Protein 8EUK (pdb70)

B-factor: mean 35.07, std 12.16, range [17.2, 118.59]

Structure (mmCIF, N/CA/C/O backbone):
data_8EUK
#
_entry.id   8EUK
#
_cell.length_a   68.730
_cell.length_b   68.730
_cell.length_c   457.039
_cell.angle_alpha   90.000
_cell.angle_beta   90.000
_cell.angle_gamma   120.000
#
_symmetry.space_group_name_H-M   'P 61 2 2'
#
loop_
_entity.id
_entity.type
_entity.pdbx_description
1 polymer 'Cytochrome P450-terp'
2 non-polymer 'PROTOPORPHYRIN IX CONTAINING FE'
3 non-polymer 1,2-ETHANEDIOL
4 water water
#
loop_
_atom_site.group_PDB
_atom_site.id
_atom_site.type_symbol
_atom_site.label_atom_id
_atom_site.label_alt_id
_atom_site.label_comp_id
_atom_site.label_asym_id
_atom_site.label_entity_id
_atom_site.label_seq_id
_atom_site.pdbx_PDB_ins_code
_atom_site.Cartn_x
_atom_site.Cartn_y
_atom_site.Cartn_z
_atom_site.occupancy
_atom_site.B_iso_or_equiv
_atom_site.auth_seq_id
_atom_site.auth_comp_id
_atom_site.auth_asym_id
_atom_site.auth_atom_id
_atom_site.pdbx_PDB_model_num
ATOM 1 N N . MET A 1 21 ? 9.00600 29.53200 97.93400 1.000 75.23007 1 MET A N 1
ATOM 2 C CA . MET A 1 21 ? 7.92300 30.10100 97.08400 1.000 81.15710 1 MET A CA 1
ATOM 3 C C . MET A 1 21 ? 7.23700 29.05100 96.19500 1.000 79.25424 1 MET A C 1
ATOM 4 O O . MET A 1 21 ? 6.06900 29.21800 95.85000 1.000 83.04680 1 MET A O 1
ATOM 9 N N . ASP A 1 22 ? 7.96000 27.98400 95.82400 1.000 65.17887 2 ASP A N 1
ATOM 10 C CA . ASP A 1 22 ? 7.38200 26.90300 95.02100 1.000 59.38870 2 ASP A CA 1
ATOM 11 C C . ASP A 1 22 ? 6.56700 25.97200 95.92400 1.000 57.70955 2 ASP A C 1
ATOM 12 O O . ASP A 1 22 ? 7.10100 25.36800 96.85600 1.000 52.08519 2 ASP A O 1
ATOM 17 N N . ALA A 1 23 ? 5.27000 25.85500 95.61000 1.000 56.21990 3 ALA A N 1
ATOM 18 C CA . ALA A 1 23 ? 4.28700 25.12800 96.41600 1.000 55.75405 3 ALA A CA 1
ATOM 19 C C . ALA A 1 23 ? 4.56900 23.63200 96.55200 1.000 53.99858 3 ALA A C 1
ATOM 20 O O . ALA A 1 23 ? 4.08300 22.99600 97.48500 1.000 54.80394 3 ALA A O 1
ATOM 22 N N . ARG A 1 24 ? 5.36400 23.07700 95.63100 1.000 49.83229 4 ARG A N 1
ATOM 23 C CA . ARG A 1 24 ? 5.68100 21.62500 95.57800 1.000 47.36357 4 ARG A CA 1
ATOM 24 C C . ARG A 1 24 ? 6.80800 21.27500 96.56400 1.000 44.84222 4 ARG A C 1
ATOM 25 O O . ARG A 1 24 ? 6.95800 20.08100 96.84900 1.000 43.71314 4 ARG A O 1
ATOM 33 N N . ALA A 1 25 ? 7.57300 22.25600 97.06000 1.000 42.69196 5 ALA A N 1
ATOM 34 C CA . ALA A 1 25 ? 8.68000 21.98100 97.97900 1.000 41.36812 5 ALA A CA 1
ATOM 35 C C . ALA A 1 25 ? 8.15100 21.39400 99.27900 1.000 40.46801 5 ALA A C 1
ATOM 36 O O . ALA A 1 25 ? 7.29300 21.99900 99.92200 1.000 44.01580 5 ALA A O 1
ATOM 38 N N . THR A 1 26 ? 8.62800 20.19400 99.63300 1.000 37.51239 6 THR A N 1
ATOM 39 C CA . THR A 1 26 ? 8.22300 19.50000 100.86800 1.000 37.24657 6 THR A CA 1
ATOM 40 C C . THR A 1 26 ? 9.36900 19.22200 101.85700 1.000 34.61731 6 THR A C 1
ATOM 41 O O . THR A 1 26 ? 9.12200 18.82700 102.99400 1.000 35.83061 6 THR A O 1
ATOM 45 N N . ILE A 1 27 ? 10.62100 19.39700 101.42300 1.000 33.27241 7 ILE A N 1
ATOM 46 C CA . ILE A 1 27 ? 11.78100 19.17900 102.30800 1.000 31.49325 7 ILE A CA 1
ATOM 47 C C . ILE A 1 27 ? 11.86000 20.30800 103.33700 1.000 32.12490 7 ILE A C 1
ATOM 48 O O . ILE A 1 27 ? 11.91100 21.48600 102.96700 1.000 32.24597 7 ILE A O 1
ATOM 53 N N . PRO A 1 28 ? 11.86900 19.99400 104.65600 1.000 32.90131 8 PRO A N 1
ATOM 54 C CA . PRO A 1 28 ? 11.97600 21.02000 105.69100 1.000 34.00408 8 PRO A CA 1
ATOM 55 C C . PRO A 1 28 ? 13.15800 21.96200 105.41500 1.000 33.52244 8 PRO A C 1
ATOM 56 O O . PRO A 1 28 ? 14.19800 21.48500 104.99600 1.000 31.87751 8 PRO A O 1
ATOM 60 N N . GLU A 1 29 ? 12.96600 23.26300 105.64500 1.000 35.31739 9 GLU A N 1
ATOM 61 C CA . GLU A 1 29 ? 13.98100 24.26600 105.35700 1.000 38.11773 9 GLU A CA 1
ATOM 62 C C . GLU A 1 29 ? 15.35800 23.91100 105.93900 1.000 34.08040 9 GLU A C 1
ATOM 63 O O . GLU A 1 29 ? 16.36500 24.05800 105.25100 1.000 32.74077 9 GLU A O 1
ATOM 69 N N . HIS A 1 30 ? 15.39600 23.48100 107.20500 1.000 32.59075 10 HIS A N 1
ATOM 70 C CA . HIS A 1 30 ? 16.67600 23.22100 107.87600 1.000 32.32230 10 HIS A CA 1
ATOM 71 C C . HIS A 1 30 ? 17.45800 22.07700 107.20600 1.000 30.24047 10 HIS A C 1
ATOM 72 O O . HIS A 1 30 ? 18.68100 22.17100 107.05100 1.000 28.94821 10 HIS A O 1
ATOM 79 N N . ILE A 1 31 ? 16.74300 21.04000 106.75000 1.000 29.12981 11 ILE A N 1
ATOM 80 C CA . ILE A 1 31 ? 17.35000 19.93100 106.02100 1.000 27.37170 11 ILE A CA 1
ATOM 81 C C . ILE A 1 31 ? 17.84100 20.38100 104.65400 1.000 26.85322 11 ILE A C 1
ATOM 82 O O . ILE A 1 31 ? 18.96100 20.05400 104.26800 1.000 25.68466 11 ILE A O 1
ATOM 87 N N . ALA A 1 32 ? 16.98600 21.12200 103.93200 1.000 27.96651 12 ALA A N 1
ATOM 88 C CA . ALA A 1 32 ? 17.30100 21.67300 102.61700 1.000 28.43499 12 ALA A CA 1
ATOM 89 C C . ALA A 1 32 ? 18.55000 22.55300 102.67400 1.000 27.72701 12 ALA A C 1
ATOM 90 O O . ALA A 1 32 ? 19.44000 22.41600 101.84900 1.000 26.20841 12 ALA A O 1
ATOM 92 N N . ARG A 1 33 ? 18.62400 23.44700 103.66300 1.000 29.06664 13 ARG A N 1
ATOM 93 C CA . ARG A 1 33 ? 19.81200 24.33000 103.85800 1.000 30.34838 13 ARG A CA 1
ATOM 94 C C . ARG A 1 33 ? 21.05400 23.44900 104.07300 1.000 28.07968 13 ARG A C 1
ATOM 95 O O . ARG A 1 33 ? 22.09800 23.74500 103.47300 1.000 25.98733 13 ARG A O 1
ATOM 103 N N . THR A 1 34 ? 20.93800 22.39000 104.88200 1.000 27.08746 14 THR A N 1
ATOM 104 C CA . THR A 1 34 ? 22.08100 21.54000 105.21500 1.000 26.43212 14 THR A CA 1
ATOM 105 C C . THR A 1 34 ? 22.66400 20.83000 103.99700 1.000 25.92942 14 THR A C 1
ATOM 106 O O . THR A 1 34 ? 23.87400 20.76300 103.85700 1.000 25.53201 14 THR A O 1
ATOM 110 N N . VAL A 1 35 ? 21.80100 20.32200 103.10400 1.000 26.46896 15 VAL A N 1
ATOM 111 C CA . VAL A 1 35 ? 22.26200 19.54200 101.94700 1.000 26.61372 15 VAL A CA 1
ATOM 112 C C . VAL A 1 35 ? 22.67000 20.39100 100.72100 1.000 25.96890 15 VAL A C 1
ATOM 113 O O . VAL A 1 35 ? 23.50800 19.97300 99.93600 1.000 24.82666 15 VAL A O 1
ATOM 117 N N . ILE A 1 36 ? 22.09900 21.59400 100.59500 1.000 25.48727 16 ILE A N 1
ATOM 118 C CA . ILE A 1 36 ? 22.35200 22.46900 99.45600 1.000 27.04008 16 ILE A CA 1
ATOM 119 C C . ILE A 1 36 ? 23.53100 23.42100 99.67300 1.000 27.25590 16 ILE A C 1
ATOM 120 O O . ILE A 1 36 ? 24.34900 23.60700 98.76700 1.000 26.51371 16 ILE A O 1
ATOM 125 N N . LEU A 1 37 ? 23.60000 24.03800 100.85700 1.000 27.66648 17 LEU A N 1
ATOM 126 C CA . LEU A 1 37 ? 24.58900 25.08600 101.10700 1.000 27.66648 17 LEU A CA 1
ATOM 127 C C . LEU A 1 37 ? 25.99800 24.51200 101.26000 1.000 26.39527 17 LEU A C 1
ATOM 128 O O . LEU A 1 37 ? 26.16300 23.37300 101.67500 1.000 24.73191 17 LEU A O 1
ATOM 133 N N . PRO A 1 38 ? 27.06000 25.27800 100.92100 1.000 27.36118 18 PRO A N 1
ATOM 134 C CA . PRO A 1 38 ? 28.43700 24.78500 101.01500 1.000 26.50844 18 PRO A CA 1
ATOM 135 C C . PRO A 1 38 ? 28.92900 24.39800 102.42000 1.000 27.78228 18 PRO A C 1
ATOM 136 O O . PRO A 1 38 ? 29.67300 23.43500 102.51900 1.000 26.94797 18 PRO A O 1
ATOM 140 N N . GLN A 1 39 ? 28.52400 25.13900 103.45400 1.000 29.62987 19 GLN A N 1
ATOM 141 C CA . GLN A 1 39 ? 29.16800 25.05200 104.78900 1.000 32.93816 19 GLN A CA 1
ATOM 142 C C . GLN A 1 39 ? 29.15900 23.65800 105.41500 1.000 29.92464 19 GLN A C 1
ATOM 143 O O . GLN A 1 39 ? 30.16100 23.24200 105.99300 1.000 28.27181 19 GLN A O 1
ATOM 149 N N . GLY A 1 40 ? 28.02100 22.95900 105.30900 1.000 28.46394 20 GLY A N 1
ATOM 150 C CA . GLY A 1 40 ? 27.80100 21.68800 105.97100 1.000 29.06664 20 GLY A CA 1
ATOM 151 C C . GLY A 1 40 ? 28.74700 20.57900 105.54100 1.000 27.45066 20 GLY A C 1
ATOM 152 O O . GLY A 1 40 ? 29.04200 19.66500 106.32000 1.000 24.20290 20 GLY A O 1
ATOM 153 N N . TYR A 1 41 ? 29.21600 20.65800 104.28900 1.000 24.52399 21 TYR A N 1
ATOM 154 C CA . TYR A 1 41 ? 30.15200 19.67800 103.67800 1.000 23.21857 21 TYR A CA 1
ATOM 155 C C . TYR A 1 41 ? 31.51700 19.68200 104.38800 1.000 22.76852 21 TYR A C 1
ATOM 156 O O . TYR A 1 41 ? 32.27000 18.71400 104.18400 1.000 24.93194 21 TYR A O 1
ATOM 165 N N . ALA A 1 42 ? 31.83000 20.71100 105.18400 1.000 23.47913 22 ALA A N 1
ATOM 166 C CA . ALA A 1 42 ? 33.05300 20.72800 105.99200 1.000 22.77905 22 ALA A CA 1
ATOM 167 C C . ALA A 1 42 ? 33.00500 19.78700 107.20500 1.000 24.22133 22 ALA A C 1
ATOM 168 O O . ALA A 1 42 ? 34.01400 19.64300 107.88800 1.000 22.03685 22 ALA A O 1
ATOM 170 N N . ASP A 1 43 ? 31.85000 19.15900 107.47200 1.000 22.65272 23 ASP A N 1
ATOM 171 C CA . ASP A 1 43 ? 31.71200 18.26400 108.62800 1.000 24.71349 23 ASP A CA 1
ATOM 172 C C . ASP A 1 43 ? 30.81100 17.09100 108.29100 1.000 24.45820 23 ASP A C 1
ATOM 173 O O . ASP A 1 43 ? 29.60100 17.27500 108.10900 1.000 23.79759 23 ASP A O 1
ATOM 178 N N . ASP A 1 44 ? 31.41200 15.89300 108.21400 1.000 24.62664 24 ASP A N 1
ATOM 179 C CA . ASP A 1 44 ? 30.69400 14.61900 107.96900 1.000 25.46095 24 ASP A CA 1
ATOM 180 C C . ASP A 1 44 ? 29.45200 14.45100 108.83600 1.000 25.13986 24 ASP A C 1
ATOM 181 O O . ASP A 1 44 ? 28.43900 13.90300 108.38000 1.000 25.39778 24 ASP A O 1
ATOM 186 N N . GLU A 1 45 ? 29.54100 14.88300 110.09900 1.000 23.03697 25 GLU A N 1
ATOM 187 C CA . GLU A 1 45 ? 28.46500 14.70500 111.06700 1.000 25.22408 25 GLU A CA 1
ATOM 188 C C . GLU A 1 45 ? 27.33500 15.70500 110.90800 1.000 24.56084 25 GLU A C 1
ATOM 189 O O . GLU A 1 45 ? 26.29800 15.55600 111.54300 1.000 23.38175 25 GLU A O 1
ATOM 195 N N . VAL A 1 46 ? 27.54300 16.72500 110.06500 1.000 23.32385 26 VAL A N 1
ATOM 196 C CA . VAL A 1 46 ? 26.49200 17.64500 109.67000 1.000 23.62125 26 VAL A CA 1
ATOM 197 C C . VAL A 1 46 ? 25.76600 17.08300 108.44200 1.000 23.97393 26 VAL A C 1
ATOM 198 O O . VAL A 1 46 ? 24.54000 16.91600 108.45700 1.000 24.76876 26 VAL A O 1
ATOM 202 N N . ILE A 1 47 ? 26.53700 16.78800 107.39100 1.000 22.63956 27 ILE A N 1
ATOM 203 C CA . ILE A 1 47 ? 25.97500 16.44600 106.08900 1.000 23.91339 27 ILE A CA 1
ATOM 204 C C . ILE A 1 47 ? 25.30500 15.06800 106.04000 1.000 23.94761 27 ILE A C 1
ATOM 205 O O . ILE A 1 47 ? 24.16500 14.94500 105.59300 1.000 24.30555 27 ILE A O 1
ATOM 210 N N . TYR A 1 48 ? 25.97700 14.02200 106.52800 1.000 22.07107 28 TYR A N 1
ATOM 211 C CA . TYR A 1 48 ? 25.49800 12.62500 106.32300 1.000 22.55007 28 TYR A CA 1
ATOM 212 C C . TYR A 1 48 ? 24.17700 12.35900 107.05300 1.000 22.37637 28 TYR A C 1
ATOM 213 O O . TYR A 1 48 ? 23.29200 11.71400 106.49400 1.000 22.60271 28 TYR A O 1
ATOM 222 N N . PRO A 1 49 ? 23.96000 12.82200 108.30200 1.000 23.09224 29 PRO A N 1
ATOM 223 C CA . PRO A 1 49 ? 22.65700 12.64600 108.95400 1.000 23.86339 29 PRO A CA 1
ATOM 224 C C . PRO A 1 49 ? 21.48300 13.30900 108.22200 1.000 23.99235 29 PRO A C 1
ATOM 225 O O . PRO A 1 49 ? 20.36600 12.79800 108.32600 1.000 24.67401 29 PRO A O 1
ATOM 229 N N . ALA A 1 50 ? 21.74300 14.41500 107.52500 1.000 23.90813 30 ALA A N 1
ATOM 230 C CA . ALA A 1 50 ? 20.69200 15.08900 106.77900 1.000 25.80836 30 ALA A CA 1
ATOM 231 C C . ALA A 1 50 ? 20.25000 14.22700 105.58700 1.000 26.11629 30 ALA A C 1
ATOM 232 O O . ALA A 1 50 ? 19.05000 14.04700 105.35700 1.000 26.10576 30 ALA A O 1
ATOM 234 N N . PHE A 1 51 ? 21.22800 13.68600 104.84900 1.000 25.70571 31 PHE A N 1
ATOM 235 C CA . PHE A 1 51 ? 20.95200 12.74800 103.76200 1.000 25.85836 31 PHE A CA 1
ATOM 236 C C . PHE A 1 51 ? 20.32100 11.44600 104.22000 1.000 25.62676 31 PHE A C 1
ATOM 237 O O . PHE A 1 51 ? 19.44700 10.91500 103.52700 1.000 26.46107 31 PHE A O 1
ATOM 245 N N . LYS A 1 52 ? 20.70700 10.95200 105.40100 1.000 25.83731 32 LYS A N 1
ATOM 246 C CA . LYS A 1 52 ? 20.07900 9.76300 105.95900 1.000 26.64267 32 LYS A CA 1
ATOM 247 C C . LYS A 1 52 ? 18.58500 9.99900 106.19500 1.000 27.11378 32 LYS A C 1
ATOM 248 O O . LYS A 1 52 ? 17.74600 9.15000 105.85100 1.000 26.10839 32 LYS A O 1
ATOM 254 N N . TRP A 1 53 ? 18.24500 11.16200 106.76300 1.000 26.79269 33 TRP A N 1
ATOM 255 C CA . TRP A 1 53 ? 16.84100 11.52000 106.98100 1.000 27.22168 33 TRP A CA 1
ATOM 256 C C . TRP A 1 53 ? 16.06900 11.52600 105.63300 1.000 26.31895 33 TRP A C 1
ATOM 257 O O . TRP A 1 53 ? 14.98000 10.97100 105.52900 1.000 26.06892 33 TRP A O 1
ATOM 268 N N . LEU A 1 54 ? 16.65000 12.16200 104.61200 1.000 26.11629 34 LEU A N 1
ATOM 269 C CA . LEU A 1 54 ? 16.01600 12.23400 103.29400 1.000 27.39013 34 LEU A CA 1
ATOM 270 C C . LEU A 1 54 ? 15.77300 10.82700 102.72900 1.000 27.93493 34 LEU A C 1
ATOM 271 O O . LEU A 1 54 ? 14.66000 10.50100 102.30900 1.000 28.57185 34 LEU A O 1
ATOM 276 N N . ARG A 1 55 ? 16.80800 9.98100 102.75800 1.000 26.90586 35 ARG A N 1
ATOM 277 C CA . ARG A 1 55 ? 16.73200 8.59000 102.23400 1.000 27.47961 35 ARG A CA 1
ATOM 278 C C . ARG A 1 55 ? 15.63300 7.83400 103.00000 1.000 29.18508 35 ARG A C 1
ATOM 279 O O . ARG A 1 55 ? 14.90200 7.06200 102.35700 1.000 28.19022 35 ARG A O 1
ATOM 287 N N . ASP A 1 56 ? 15.50900 8.06400 104.31300 1.000 28.77977 36 ASP A N 1
ATOM 288 C CA . ASP A 1 56 ? 14.48700 7.41300 105.13500 1.000 32.06963 36 ASP A CA 1
ATOM 289 C C . ASP A 1 56 ? 13.06000 7.94100 104.90100 1.000 32.19333 36 ASP A C 1
ATOM 290 O O . ASP A 1 56 ? 12.10700 7.17000 104.94200 1.000 32.85131 36 ASP A O 1
ATOM 295 N N . GLU A 1 57 ? 12.92000 9.25700 104.70400 1.000 31.46693 37 GLU A N 1
ATOM 296 C CA . GLU A 1 57 ? 11.61800 9.92600 104.77300 1.000 33.98565 37 GLU A CA 1
ATOM 297 C C . GLU A 1 57 ? 11.14000 10.62900 103.50800 1.000 33.35400 37 GLU A C 1
ATOM 298 O O . GLU A 1 57 ? 9.95200 10.66600 103.25900 1.000 33.24609 37 GLU A O 1
ATOM 304 N N . GLN A 1 58 ? 12.06600 11.23400 102.75600 1.000 31.58273 38 GLN A N 1
ATOM 305 C CA . GLN A 1 58 ? 11.76100 11.95300 101.50200 1.000 33.05660 38 GLN A CA 1
ATOM 306 C C . GLN A 1 58 ? 12.86500 11.68200 100.47900 1.000 30.67736 38 GLN A C 1
ATOM 307 O O . GLN A 1 58 ? 13.66300 12.56700 100.15200 1.000 28.40077 38 GLN A O 1
ATOM 313 N N . PRO A 1 59 ? 12.97500 10.41900 100.00300 1.000 30.34048 39 PRO A N 1
ATOM 314 C CA . PRO A 1 59 ? 14.11700 9.97900 99.20100 1.000 29.72198 39 PRO A CA 1
ATOM 315 C C . PRO A 1 59 ? 14.30000 10.76200 97.89000 1.000 29.66408 39 PRO A C 1
ATOM 316 O O . PRO A 1 59 ? 15.43000 10.97600 97.49300 1.000 30.02465 39 PRO A O 1
ATOM 320 N N . LEU A 1 60 ? 13.20100 11.16200 97.24900 1.000 30.56419 40 LEU A N 1
ATOM 321 C CA . LEU A 1 60 ? 13.25700 12.05500 96.10100 1.000 31.55905 40 LEU A CA 1
ATOM 322 C C . LEU A 1 60 ? 12.14400 13.07800 96.23400 1.000 33.51191 40 LEU A C 1
ATOM 323 O O . LEU A 1 60 ? 10.97200 12.78100 95.97800 1.000 34.40939 40 LEU A O 1
ATOM 328 N N . ALA A 1 61 ? 12.51900 14.28900 96.65600 1.000 32.31177 41 ALA A N 1
ATOM 329 C CA . ALA A 1 61 ? 11.56000 15.34500 96.97200 1.000 33.16187 41 ALA A CA 1
ATOM 330 C C . ALA A 1 61 ? 12.14300 16.67300 96.58500 1.000 32.01436 41 ALA A C 1
ATOM 331 O O . ALA A 1 61 ? 13.33200 16.75600 96.27400 1.000 30.30627 41 ALA A O 1
ATOM 333 N N . MET A 1 62 ? 11.29400 17.70500 96.59900 1.000 32.71182 42 MET A N 1
ATOM 334 C CA . MET A 1 62 ? 11.68100 19.03200 96.18200 1.000 34.76469 42 MET A CA 1
ATOM 335 C C . MET A 1 62 ? 12.01500 19.92800 97.37700 1.000 34.38044 42 MET A C 1
ATOM 336 O O . MET A 1 62 ? 11.32500 19.91500 98.40500 1.000 34.59889 42 MET A O 1
ATOM 341 N N . ALA A 1 63 ? 13.10800 20.68300 97.22500 1.000 34.91998 43 ALA A N 1
ATOM 342 C CA . ALA A 1 63 ? 13.56300 21.69100 98.17600 1.000 35.26739 43 ALA A CA 1
ATOM 343 C C . ALA A 1 63 ? 13.49100 23.04400 97.48700 1.000 35.43583 43 ALA A C 1
ATOM 344 O O . ALA A 1 63 ? 13.68300 23.13100 96.27800 1.000 35.64901 43 ALA A O 1
ATOM 346 N N . HIS A 1 64 ? 13.22100 24.09900 98.26000 1.000 36.23329 44 HIS A N 1
ATOM 347 C CA . HIS A 1 64 ? 13.35300 25.46200 97.75300 1.000 37.13866 44 HIS A CA 1
ATOM 348 C C . HIS A 1 64 ? 13.74400 26.39500 98.87600 1.000 36.69914 44 HIS A C 1
ATOM 349 O O . HIS A 1 64 ? 12.93600 26.67100 99.76100 1.000 37.76505 44 HIS A O 1
ATOM 356 N N . ILE A 1 65 ? 14.99700 26.86400 98.83000 1.000 36.45700 45 ILE A N 1
ATOM 357 C CA . ILE A 1 65 ? 15.54000 27.79100 99.81100 1.000 38.19405 45 ILE A CA 1
ATOM 358 C C . ILE A 1 65 ? 15.91600 29.10100 99.15000 1.000 38.78360 45 ILE A C 1
ATOM 359 O O . ILE A 1 65 ? 16.14400 29.15100 97.93400 1.000 36.60176 45 ILE A O 1
ATOM 364 N N . GLU A 1 66 ? 15.97000 30.15700 99.96700 1.000 41.98924 46 GLU A N 1
ATOM 365 C CA . GLU A 1 66 ? 16.23700 31.52000 99.51800 1.000 46.03447 46 GLU A CA 1
ATOM 366 C C . GLU A 1 66 ? 17.56200 31.57100 98.75700 1.000 43.07095 46 GLU A C 1
ATOM 367 O O . GLU A 1 66 ? 18.56100 31.00100 99.20100 1.000 40.31536 46 GLU A O 1
ATOM 373 N N . GLY A 1 67 ? 17.53700 32.20900 97.58200 1.000 43.39731 47 GLY A N 1
ATOM 374 C CA . GLY A 1 67 ? 18.72000 32.42700 96.76100 1.000 41.80764 47 GLY A CA 1
ATOM 375 C C . GLY A 1 67 ? 19.05300 31.32900 95.76200 1.000 39.54158 47 GLY A C 1
ATOM 376 O O . GLY A 1 67 ? 20.01700 31.46100 95.00800 1.000 38.24406 47 GLY A O 1
ATOM 377 N N . TYR A 1 68 ? 18.25900 30.24900 95.75900 1.000 37.22552 48 TYR A N 1
ATOM 378 C CA . TYR A 1 68 ? 18.41800 29.07500 94.86000 1.000 35.32002 48 TYR A CA 1
ATOM 379 C C . TYR A 1 68 ? 17.11300 28.80100 94.10100 1.000 36.59386 48 TYR A C 1
ATOM 380 O O . TYR A 1 68 ? 16.02200 29.15500 94.59200 1.000 37.82822 48 TYR A O 1
ATOM 389 N N . ASP A 1 69 ? 17.23300 28.16700 92.93300 1.000 36.37541 49 ASP A N 1
ATOM 390 C CA . ASP A 1 69 ? 16.08600 27.63300 92.22400 1.000 36.98075 49 ASP A CA 1
ATOM 391 C C . ASP A 1 69 ? 15.49100 26.50300 93.06000 1.000 36.68598 49 ASP A C 1
ATOM 392 O O . ASP A 1 69 ? 16.18900 25.89200 93.86900 1.000 33.32505 49 ASP A O 1
ATOM 397 N N . PRO A 1 70 ? 14.20100 26.16000 92.86200 1.000 37.25973 50 PRO A N 1
ATOM 398 C CA . PRO A 1 70 ? 13.66100 24.91500 93.40300 1.000 36.83073 50 PRO A CA 1
ATOM 399 C C . PRO A 1 70 ? 14.40100 23.73600 92.75300 1.000 34.99630 50 PRO A C 1
ATOM 400 O O . PRO A 1 70 ? 14.86400 23.88000 91.62800 1.000 32.98290 50 PRO A O 1
ATOM 404 N N . MET A 1 71 ? 14.54600 22.62400 93.47900 1.000 34.29622 51 MET A N 1
ATOM 405 C CA . MET A 1 71 ? 15.23500 21.46300 92.94300 1.000 32.94079 51 MET A CA 1
ATOM 406 C C . MET A 1 71 ? 14.85200 20.18500 93.67600 1.000 32.74866 51 MET A C 1
ATOM 407 O O . MET A 1 71 ? 14.59700 20.19200 94.88400 1.000 31.27743 51 MET A O 1
ATOM 412 N N . TRP A 1 72 ? 14.80400 19.09300 92.90900 1.000 32.53811 52 TRP A N 1
ATOM 413 C CA . TRP A 1 72 ? 14.66400 17.74100 93.42500 1.000 31.63537 52 TRP A CA 1
ATOM 414 C C . TRP A 1 72 ? 16.02300 17.29700 93.94600 1.000 30.57998 52 TRP A C 1
ATOM 415 O O . TRP A 1 72 ? 17.03900 17.61400 93.34700 1.000 31.18795 52 TRP A O 1
ATOM 426 N N . ILE A 1 73 ? 16.04200 16.57400 95.07000 1.000 30.37469 53 ILE A N 1
ATOM 427 C CA . ILE A 1 73 ? 17.29500 16.09800 95.64700 1.000 29.76409 53 ILE A CA 1
ATOM 428 C C . ILE A 1 73 ? 17.31200 14.58400 95.50700 1.000 28.22180 53 ILE A C 1
ATOM 429 O O . ILE A 1 73 ? 16.54600 13.88200 96.18100 1.000 27.37170 53 ILE A O 1
ATOM 434 N N . ALA A 1 74 ? 18.17100 14.09200 94.60700 1.000 26.83216 54 ALA A N 1
ATOM 435 C CA . ALA A 1 74 ? 18.31300 12.66000 94.35600 1.000 27.05061 54 ALA A CA 1
ATOM 436 C C . ALA A 1 74 ? 19.28500 12.09600 95.36500 1.000 25.53990 54 ALA A C 1
ATOM 437 O O . ALA A 1 74 ? 20.51100 12.31800 95.25800 1.000 24.27659 54 ALA A O 1
ATOM 439 N N . THR A 1 75 ? 18.73900 11.41500 96.38200 1.000 24.76876 55 THR A N 1
ATOM 440 C CA . THR A 1 75 ? 19.52700 10.87100 97.49100 1.000 24.25291 55 THR A CA 1
ATOM 441 C C . THR A 1 75 ? 19.79000 9.35700 97.41200 1.000 25.70571 55 THR A C 1
ATOM 442 O O . THR A 1 75 ? 20.64800 8.81600 98.13800 1.000 26.04260 55 THR A O 1
ATOM 446 N N . LYS A 1 76 ? 19.04000 8.66800 96.55000 1.000 26.75321 56 LYS A N 1
ATOM 447 C CA . LYS A 1 76 ? 19.13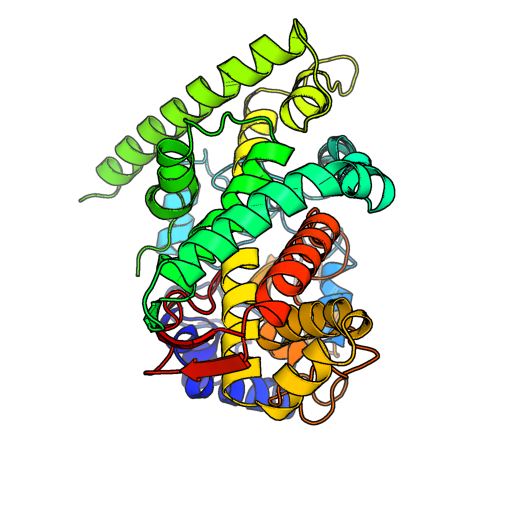800 7.20900 96.43100 1.000 28.76398 56 LYS A CA 1
ATOM 448 C C . LYS A 1 76 ? 20.02900 6.77900 95.27400 1.000 28.09547 56 LYS A C 1
ATOM 449 O O . LYS A 1 76 ? 19.95000 7.32200 94.18300 1.000 28.82714 56 LYS A O 1
ATOM 455 N N . HIS A 1 77 ? 20.84900 5.76000 95.54100 1.000 28.52710 57 HIS A N 1
ATOM 456 C CA . HIS A 1 77 ? 21.75500 5.14700 94.58400 1.000 27.84018 57 HIS A CA 1
ATOM 457 C C . HIS A 1 77 ? 21.02800 4.79000 93.27900 1.000 28.90873 57 HIS A C 1
ATOM 458 O O . HIS A 1 77 ? 21.47300 5.17300 92.19900 1.000 27.22168 57 HIS A O 1
ATOM 465 N N . ALA A 1 78 ? 19.89000 4.09800 93.39100 1.000 28.35340 58 ALA A N 1
ATOM 466 C CA . ALA A 1 78 ? 19.09900 3.70500 92.21700 1.000 30.32732 58 ALA A CA 1
ATOM 467 C C . ALA A 1 78 ? 18.71200 4.90100 91.34500 1.000 29.26140 58 ALA A C 1
ATOM 468 O O . ALA A 1 78 ? 18.76800 4.82500 90.11100 1.000 28.69555 58 ALA A O 1
ATOM 470 N N . ASP A 1 79 ? 18.30700 6.00000 91.99400 1.000 29.15876 59 ASP A N 1
ATOM 471 C CA . ASP A 1 79 ? 17.77500 7.16600 91.28900 1.000 28.74555 59 ASP A CA 1
ATOM 472 C C . ASP A 1 79 ? 18.89600 7.92600 90.59400 1.000 29.26404 59 ASP A C 1
ATOM 473 O O . ASP A 1 79 ? 18.73200 8.39100 89.44400 1.000 28.13495 59 ASP A O 1
ATOM 478 N N . VAL A 1 80 ? 20.04200 8.03900 91.26900 1.000 28.08231 60 VAL A N 1
ATOM 479 C CA . VAL A 1 80 ? 21.18500 8.74400 90.69300 1.000 27.59805 60 VAL A CA 1
ATOM 480 C C . VAL A 1 80 ? 21.62300 8.04100 89.41500 1.000 28.73502 60 VAL A C 1
ATOM 481 O O . VAL A 1 80 ? 21.83400 8.70800 88.39300 1.000 27.16642 60 VAL A O 1
ATOM 485 N N . MET A 1 81 ? 21.67300 6.70000 89.43700 1.000 28.59290 61 MET A N 1
ATOM 486 C CA . MET A 1 81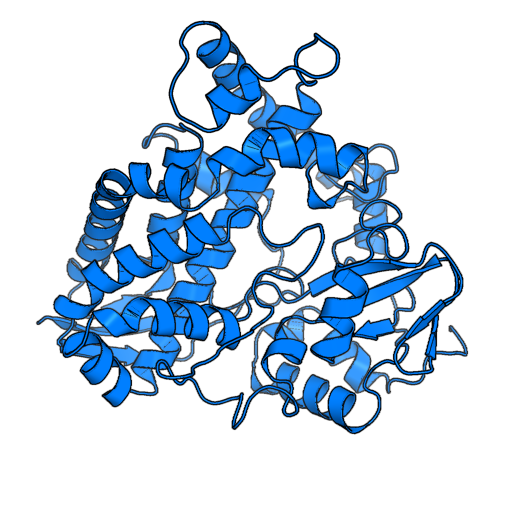 ? 21.97800 5.92600 88.20000 1.000 28.11653 61 MET A CA 1
ATOM 487 C C . MET A 1 81 ? 20.93100 6.11900 87.10600 1.000 29.92727 61 MET A C 1
ATOM 488 O O . MET A 1 81 ? 21.28100 6.30800 85.93500 1.000 30.05624 61 MET A O 1
ATOM 493 N N . GLN A 1 82 ? 19.64800 6.03800 87.48200 1.000 30.93266 62 GLN A N 1
ATOM 494 C CA . GLN A 1 82 ? 18.52700 6.14000 86.52600 1.000 33.02764 62 GLN A CA 1
ATOM 495 C C . GLN A 1 82 ? 18.56900 7.48600 85.79500 1.000 33.20135 62 GLN A C 1
ATOM 496 O O . GLN A 1 82 ? 18.35700 7.57200 84.57700 1.000 32.52495 62 GLN A O 1
ATOM 502 N N . ILE A 1 83 ? 18.85100 8.54800 86.55100 1.000 30.98793 63 ILE A N 1
ATOM 503 C CA . ILE A 1 83 ? 18.90000 9.88000 85.98600 1.000 30.51155 63 ILE A CA 1
ATOM 504 C C . ILE A 1 83 ? 20.14500 10.05300 85.09200 1.000 31.40903 63 ILE A C 1
ATOM 505 O O . ILE A 1 83 ? 20.03900 10.54000 83.95300 1.000 31.98805 63 ILE A O 1
ATOM 510 N N . GLY A 1 84 ? 21.30900 9.62400 85.59200 1.000 29.97201 64 GLY A N 1
ATOM 511 C CA . GLY A 1 84 ? 22.57500 9.81000 84.88700 1.000 30.56419 64 GLY A CA 1
ATOM 512 C C . GLY A 1 84 ? 22.65000 9.05700 83.57500 1.000 32.00910 64 GLY A C 1
ATOM 513 O O . GLY A 1 84 ? 23.36300 9.45800 82.64700 1.000 30.62999 64 GLY A O 1
ATOM 514 N N . LYS A 1 85 ? 21.90400 7.94600 83.51300 1.000 32.06963 65 LYS A N 1
ATOM 515 C CA . LYS A 1 85 ? 21.75200 7.08900 82.33100 1.000 35.36740 65 LYS A CA 1
ATOM 516 C C . LYS A 1 85 ? 21.03900 7.68000 81.13900 1.000 34.51466 65 LYS A C 1
ATOM 517 O O . LYS A 1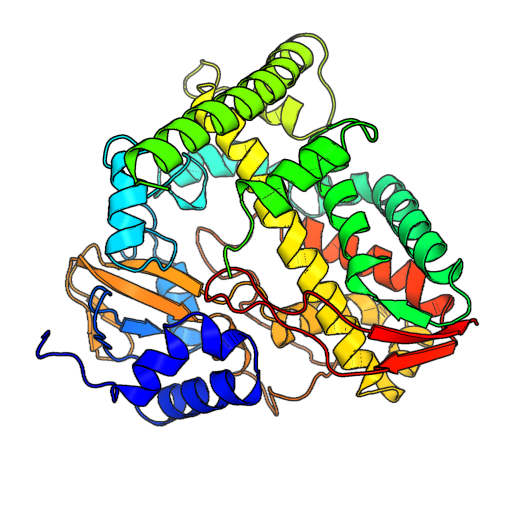 85 ? 21.13300 7.12500 80.04600 1.000 37.50713 65 LYS A O 1
ATOM 523 N N . GLN A 1 86 ? 20.22100 8.71100 81.37300 1.000 35.54637 66 GLN A N 1
ATOM 524 C CA . GLN A 1 86 ? 19.25800 9.20900 80.38500 1.000 37.91770 66 GLN A CA 1
ATOM 525 C C . GLN A 1 86 ? 19.50400 10.68100 80.06400 1.000 36.05169 66 GLN A C 1
ATOM 526 O O . GLN A 1 86 ? 18.74900 11.55900 80.47700 1.000 34.04356 66 GLN A O 1
ATOM 532 N N . PRO A 1 87 ? 20.60200 10.99500 79.34700 1.000 36.63597 67 PRO A N 1
ATOM 533 C CA . PRO A 1 87 ? 20.96400 12.38900 79.06800 1.000 35.63585 67 PRO A CA 1
ATOM 534 C C . PRO A 1 87 ? 19.94700 13.08700 78.14600 1.000 37.95981 67 PRO A C 1
ATOM 535 O O . PRO A 1 87 ? 19.84600 14.30500 78.20800 1.000 35.67796 67 PRO A O 1
ATOM 539 N N . GLY A 1 88 ? 19.21400 12.31100 77.33700 1.000 38.54936 68 GLY A N 1
ATOM 540 C CA . GLY A 1 88 ? 18.16700 12.83600 76.48400 1.000 40.85227 68 GLY A CA 1
ATOM 541 C C . GLY A 1 88 ? 16.98800 13.37600 77.27500 1.000 42.32350 68 GLY A C 1
ATOM 542 O O . GLY A 1 88 ? 16.26800 14.23600 76.79400 1.000 43.77104 68 GLY A O 1
ATOM 543 N N . LEU A 1 89 ? 16.80000 12.87000 78.50100 1.000 39.79161 69 LEU A N 1
ATOM 544 C CA . LEU A 1 89 ? 15.71500 13.29300 79.37200 1.000 40.26535 69 LEU A CA 1
ATOM 545 C C . LEU A 1 89 ? 16.17700 14.24700 80.48600 1.000 37.08866 69 LEU A C 1
ATOM 546 O O . LEU A 1 89 ? 15.43000 15.12200 80.90200 1.000 37.93876 69 LEU A O 1
ATOM 551 N N . PHE A 1 90 ? 17.39900 14.04600 80.98000 1.000 33.74615 70 PHE A N 1
ATOM 552 C CA . PHE A 1 90 ? 17.93400 14.83300 82.09000 1.000 33.61719 70 PHE A CA 1
ATOM 553 C C . PHE A 1 90 ? 19.24600 15.45500 81.62700 1.000 32.54338 70 PHE A C 1
ATOM 554 O O . PHE A 1 90 ? 20.25200 14.77100 81.50300 1.000 34.13830 70 PHE A O 1
ATOM 562 N N . SER A 1 91 ? 19.19600 16.76300 81.34900 1.000 33.23030 71 SER A N 1
ATOM 563 C CA . SER A 1 91 ? 20.21300 17.48500 80.59000 1.000 32.24860 71 SER A CA 1
ATOM 564 C C . SER A 1 91 ? 21.33800 18.07200 81.43900 1.000 30.93266 71 SER A C 1
ATOM 565 O O . SER A 1 91 ? 21.09200 18.56500 82.53200 1.000 31.38797 71 SER A O 1
ATOM 568 N N . ASN A 1 92 ? 22.56600 18.01800 80.90600 1.000 30.61946 72 ASN A N 1
ATOM 569 C CA . ASN A 1 92 ? 23.70700 18.77900 81.40200 1.000 30.07992 72 ASN A CA 1
ATOM 570 C C . ASN A 1 92 ? 23.73600 20.19000 80.80200 1.000 33.53823 72 ASN A C 1
ATOM 571 O O . ASN A 1 92 ? 24.07800 21.15600 81.48300 1.000 33.12502 72 ASN A O 1
ATOM 576 N N . ALA A 1 93 ? 23.37100 20.29900 79.51900 1.000 34.76469 73 ALA A N 1
ATOM 577 C CA . ALA A 1 93 ? 23.52500 21.54100 78.75700 1.000 37.05707 73 ALA A CA 1
ATOM 578 C C . ALA A 1 93 ? 22.52700 22.65600 79.10700 1.000 40.99965 73 ALA A C 1
ATOM 579 O O . ALA A 1 93 ? 22.88400 23.82800 79.05200 1.000 38.23616 73 ALA A O 1
ATOM 581 N N . GLU A 1 94 ? 21.27800 22.28600 79.42900 1.000 41.99714 74 GLU A N 1
ATOM 582 C CA . GLU A 1 94 ? 20.14200 23.22000 79.48500 1.000 46.93194 74 GLU A CA 1
ATOM 583 C C . GLU A 1 94 ? 20.21000 24.28800 80.58500 1.000 48.23473 74 GLU A C 1
ATOM 584 O O . GLU A 1 94 ? 19.82600 25.43800 80.36600 1.000 61.69424 74 GLU A O 1
ATOM 590 N N . GLY A 1 95 ? 20.68300 23.89400 81.76400 1.000 44.68430 75 GLY A N 1
ATOM 591 C CA . GLY A 1 95 ? 20.92200 24.80000 82.87900 1.000 42.97621 75 GLY A CA 1
ATOM 592 C C . GLY A 1 95 ? 22.35500 24.63000 83.35100 1.000 37.85717 75 GLY A C 1
ATOM 593 O O . GLY A 1 95 ? 23.15700 23.97700 82.68000 1.000 36.11749 75 GLY A O 1
ATOM 594 N N . SER A 1 96 ? 22.68500 25.22200 84.50200 1.000 35.59374 76 SER A N 1
ATOM 595 C CA . SER A 1 96 ? 24.00500 25.02300 85.08100 1.000 33.30399 76 SER A CA 1
ATOM 596 C C . SER A 1 96 ? 24.07400 23.58500 85.56000 1.000 31.82487 76 SER A C 1
ATOM 597 O O . SER A 1 96 ? 23.16700 23.12700 86.27100 1.000 33.36979 76 SER A O 1
ATOM 600 N N . GLU A 1 97 ? 25.14500 22.87700 85.17700 1.000 30.85370 77 GLU A N 1
ATOM 601 C CA . GLU A 1 97 ? 25.38900 21.51500 85.68100 1.000 29.98517 77 GLU A CA 1
ATOM 602 C C . GLU A 1 97 ? 26.06400 21.52000 87.04400 1.000 27.71385 77 GLU A C 1
ATOM 603 O O . GLU A 1 97 ? 26.15500 20.48200 87.68100 1.000 28.47973 77 GLU A O 1
ATOM 609 N N . ILE A 1 98 ? 26.54900 22.69500 87.46100 1.000 28.95874 78 ILE A N 1
ATOM 610 C CA . ILE A 1 98 ? 27.13200 22.91300 88.77900 1.000 28.16654 78 ILE A CA 1
ATOM 611 C C . ILE A 1 98 ? 26.14000 23.68500 89.63600 1.000 27.05851 78 ILE A C 1
ATOM 612 O O . ILE A 1 98 ? 25.42000 24.55200 89.14400 1.000 27.90861 78 ILE A O 1
ATOM 617 N N . LEU A 1 99 ? 26.10300 23.35700 90.93000 1.000 26.99797 79 LEU A N 1
ATOM 618 C CA . LEU A 1 99 ? 25.15600 23.93000 91.87000 1.000 28.47973 79 LEU A CA 1
ATOM 619 C C . LEU A 1 99 ? 25.59600 25.31500 92.35300 1.000 30.43523 79 LEU A C 1
ATOM 620 O O . LEU A 1 99 ? 26.28600 25.44500 93.35800 1.000 32.56706 79 LEU A O 1
ATOM 625 N N . TYR A 1 100 ? 25.16200 26.34500 91.62300 1.000 30.89318 80 TYR A N 1
ATOM 626 C CA . TYR A 1 100 ? 25.36800 27.78100 91.95200 1.000 33.58297 80 TYR A CA 1
ATOM 627 C C . TYR A 1 100 ? 24.06900 28.36400 92.51200 1.000 32.60391 80 TYR A C 1
ATOM 628 O O . TYR A 1 100 ? 22.99000 27.93700 92.05800 1.000 33.48559 80 TYR A O 1
ATOM 637 N N . ASP A 1 101 ? 24.16900 29.30300 93.46000 1.000 32.85920 81 ASP A N 1
ATOM 638 C CA . ASP A 1 101 ? 23.02500 30.12100 93.82700 1.000 34.29622 81 ASP A CA 1
ATOM 639 C C . ASP A 1 101 ? 22.72200 31.05200 92.65000 1.000 35.62006 81 ASP A C 1
ATOM 640 O O . ASP A 1 101 ? 23.49700 31.12500 91.68600 1.000 34.78838 81 ASP A O 1
ATOM 645 N N . GLN A 1 102 ? 21.57500 31.72900 92.71200 1.000 36.70440 82 GLN A N 1
ATOM 646 C CA . GLN A 1 102 ? 21.09200 32.53500 91.59600 1.000 40.18113 82 GLN A CA 1
ATOM 647 C C . GLN A 1 102 ? 22.03700 33.68500 91.22300 1.000 40.58908 82 GLN A C 1
ATOM 648 O O . GLN A 1 102 ? 22.24600 33.95800 90.03600 1.000 40.38642 82 GLN A O 1
ATOM 654 N N . ASN A 1 103 ? 22.62200 34.33100 92.23900 1.000 42.85251 83 ASN A N 1
ATOM 655 C CA . ASN A 1 103 ? 23.55200 35.44300 92.02800 1.000 44.88170 83 ASN A CA 1
ATOM 656 C C . ASN A 1 103 ? 24.78200 34.98900 91.27000 1.000 41.99188 83 ASN A C 1
ATOM 657 O O . ASN A 1 103 ? 25.20200 35.64100 90.31800 1.000 38.74412 83 ASN A O 1
ATOM 662 N N . ASN A 1 104 ? 25.35800 33.86200 91.69500 1.000 37.47555 84 ASN A N 1
ATOM 663 C CA . ASN A 1 104 ? 26.55100 33.33900 91.04400 1.000 38.62042 84 ASN A CA 1
ATOM 664 C C . ASN A 1 104 ? 26.30000 32.81700 89.63600 1.000 37.47818 84 ASN A C 1
ATOM 665 O O . ASN A 1 104 ? 27.13300 32.99900 88.75000 1.000 36.92285 84 ASN A O 1
ATOM 670 N N . GLU A 1 105 ? 25.15100 32.16800 89.42700 1.000 37.78085 85 GLU A N 1
ATOM 671 C CA . GLU A 1 105 ? 24.77100 31.72000 88.09100 1.000 37.45449 85 GLU A CA 1
ATOM 672 C C . GLU A 1 105 ? 24.61100 32.91000 87.14400 1.000 38.14142 85 GLU A C 1
ATOM 673 O O . GLU A 1 105 ? 25.04300 32.85300 85.98600 1.000 38.48883 85 GLU A O 1
ATOM 679 N N . ALA A 1 106 ? 23.97800 33.98100 87.63100 1.000 40.32589 86 ALA A N 1
ATOM 680 C CA . ALA A 1 106 ? 23.78500 35.18900 86.82300 1.000 42.51036 86 ALA A CA 1
ATOM 681 C C . ALA A 1 106 ? 25.13300 35.82900 86.45100 1.000 43.39204 86 ALA A C 1
ATOM 682 O O . ALA A 1 106 ? 25.33400 36.23400 85.31600 1.000 47.65308 86 ALA A O 1
ATOM 684 N N . PHE A 1 107 ? 26.06700 35.88900 87.40500 1.000 43.30519 87 PHE A N 1
ATOM 685 C CA . PHE A 1 107 ? 27.42500 36.34000 87.11100 1.000 44.05791 87 PHE A CA 1
ATOM 686 C C . PHE A 1 107 ? 28.09100 35.46500 86.02800 1.000 42.50246 87 PHE A C 1
ATOM 687 O O . PHE A 1 107 ? 28.68400 35.99100 85.07100 1.000 40.07323 87 PHE A O 1
ATOM 695 N N . MET A 1 108 ? 27.97300 34.13700 86.16700 1.000 39.45210 88 MET A N 1
ATOM 696 C CA . MET A 1 108 ? 28.55100 33.18700 85.20600 1.000 39.73371 88 MET A CA 1
ATOM 697 C C . MET A 1 108 ? 27.97500 33.39600 83.81300 1.000 40.76278 88 MET A C 1
ATOM 698 O O . MET A 1 108 ? 28.71000 33.39500 82.82500 1.000 43.28151 88 MET A O 1
ATOM 703 N N . ARG A 1 109 ? 26.65300 33.57700 83.74100 1.000 42.91830 89 ARG A N 1
ATOM 704 C CA . ARG A 1 109 ? 25.91800 33.83700 82.47500 1.000 45.54757 89 ARG A CA 1
ATOM 705 C C . ARG A 1 109 ? 26.46000 35.12600 81.84000 1.000 46.03183 89 ARG A C 1
ATOM 706 O O . ARG A 1 109 ? 26.60200 35.15200 80.59500 1.000 43.99738 89 ARG A O 1
ATOM 714 N N . SER A 1 110 ? 26.74700 36.14500 82.66200 1.000 46.68454 90 SER A N 1
ATOM 715 C CA . SER A 1 110 ? 27.17700 37.46000 82.17400 1.000 48.96377 90 SER A CA 1
ATOM 716 C C . SER A 1 110 ? 28.61100 37.46200 81.61400 1.000 48.86375 90 SER A C 1
ATOM 717 O O . SER A 1 110 ? 28.96800 38.33900 80.85100 1.000 49.95862 90 SER A O 1
ATOM 720 N N . ILE A 1 111 ? 29.42900 36.48000 82.00300 1.000 48.48476 91 ILE A N 1
ATOM 721 C CA . ILE A 1 111 ? 30.79300 36.35400 81.48200 1.000 50.15075 91 ILE A CA 1
ATOM 722 C C . ILE A 1 111 ? 30.95400 35.23400 80.44600 1.000 49.36908 91 ILE A C 1
ATOM 723 O O . ILE A 1 111 ? 32.06100 34.97900 79.98500 1.000 49.44803 91 ILE A O 1
ATOM 728 N N . SER A 1 112 ? 29.84400 34.58500 80.07400 1.000 48.95587 92 SER A N 1
ATOM 729 C CA . SER A 1 112 ? 29.87300 33.40200 79.21600 1.000 46.96089 92 SER A CA 1
ATOM 730 C C . SER A 1 112 ? 28.88400 33.53200 78.05700 1.000 51.25351 92 SER A C 1
ATOM 731 O O . SER A 1 112 ? 28.36600 32.52400 7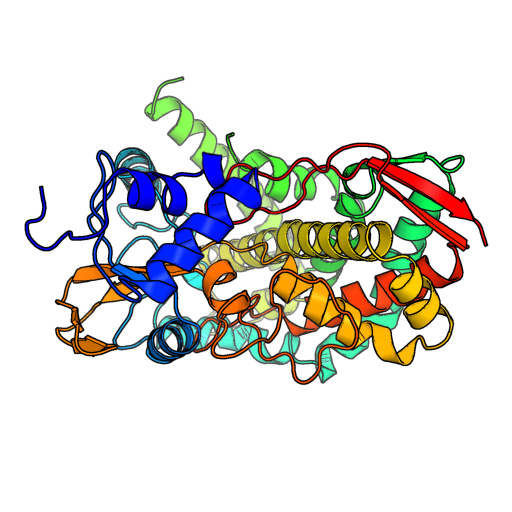7.56700 1.000 50.40341 92 SER A O 1
ATOM 734 N N . GLY A 1 113 ? 28.63800 34.77900 77.62800 1.000 50.37183 93 GLY A N 1
ATOM 735 C CA . GLY A 1 113 ? 27.69900 35.09800 76.56100 1.000 53.15111 93 GLY A CA 1
ATOM 736 C C . GLY A 1 113 ? 26.26600 34.63900 76.80600 1.000 53.40377 93 GLY A C 1
ATOM 737 O O . GLY A 1 113 ? 25.54600 34.32400 75.86700 1.000 54.06964 93 GLY A O 1
ATOM 738 N N . GLY A 1 114 ? 25.85100 34.60400 78.07700 1.000 51.24035 94 GLY A N 1
ATOM 739 C CA . GLY A 1 114 ? 24.51100 34.18000 78.45400 1.000 51.60356 94 GLY A CA 1
ATOM 740 C C . GLY A 1 114 ? 24.32800 32.70200 78.80400 1.000 49.79544 94 GLY A C 1
ATOM 741 O O . GLY A 1 114 ? 23.27500 32.33500 79.32000 1.000 51.66672 94 GLY A O 1
ATOM 742 N N . CYS A 1 115 ? 25.33900 31.86800 78.52400 1.000 47.93996 95 CYS A N 1
ATOM 743 C CA . CYS A 1 115 ? 25.29200 30.42400 78.79400 1.000 48.48213 95 CYS A CA 1
ATOM 744 C C . CYS A 1 115 ? 25.62900 30.14000 80.25600 1.000 45.06593 95 CYS A C 1
ATOM 745 O O . CYS A 1 115 ? 26.51900 30.78000 80.81900 1.000 39.57580 95 CYS A O 1
ATOM 748 N N . PRO A 1 116 ? 24.93800 29.17400 80.91500 1.000 42.48404 96 PRO A N 1
ATOM 749 C CA . PRO A 1 116 ? 25.24400 28.81500 82.30200 1.000 40.20219 96 PRO A CA 1
ATOM 750 C C . PRO A 1 116 ? 26.40500 27.81300 82.43600 1.000 39.91268 96 PRO A C 1
ATOM 751 O O . PRO A 1 116 ? 26.29900 26.85800 83.21200 1.000 36.35173 96 PRO A O 1
ATOM 755 N N . HIS A 1 117 ? 27.48800 28.05200 81.68700 1.000 35.51742 97 HIS A N 1
ATOM 756 C CA . HIS A 1 117 ? 28.69200 27.21800 81.67700 1.000 35.34898 97 HIS A CA 1
ATOM 757 C C . HIS A 1 117 ? 29.86400 28.14500 81.42700 1.000 36.32804 97 HIS A C 1
ATOM 758 O O . HIS A 1 117 ? 29.85900 28.88500 80.44500 1.000 33.56718 97 HIS A O 1
ATOM 765 N N . VAL A 1 118 ? 30.86200 28.12300 82.31600 1.000 34.13830 98 VAL A N 1
ATOM 766 C CA . VAL A 1 118 ? 31.97500 29.07300 82.20800 1.000 36.89653 98 VAL A CA 1
ATOM 767 C C . VAL A 1 118 ? 32.95300 28.77100 81.04200 1.000 36.74914 98 VAL A C 1
ATOM 768 O O . VAL A 1 118 ? 33.52500 29.69300 80.46900 1.000 36.39121 98 VAL A O 1
ATOM 772 N N . ILE A 1 119 ? 33.11100 27.48400 80.69400 1.000 34.92261 99 ILE A N 1
ATOM 773 C CA . ILE A 1 119 ? 33.87900 27.02100 79.52500 1.000 36.31751 99 ILE A CA 1
ATOM 774 C C . ILE A 1 119 ? 33.11000 25.90400 78.77100 1.000 37.91770 99 ILE A C 1
ATOM 775 O O . ILE A 1 119 ? 32.21700 25.26800 79.33300 1.000 36.57544 99 ILE A O 1
ATOM 780 N N . ASP A 1 120 ? 33.50000 25.64800 77.51700 1.000 36.59386 100 ASP A N 1
ATOM 781 C CA . ASP A 1 120 ? 32.85000 24.62300 76.67300 1.000 37.12550 100 ASP A CA 1
ATOM 782 C C . ASP A 1 120 ? 33.47500 23.23600 76.82300 1.000 33.01712 100 ASP A C 1
ATOM 783 O O . ASP A 1 120 ? 34.01200 22.65900 75.86800 1.000 33.45664 100 ASP A O 1
ATOM 788 N N . SER A 1 121 ? 33.38800 22.69000 78.03800 1.000 32.68023 101 SER A N 1
ATOM 789 C CA . SER A 1 121 ? 33.95800 21.40200 78.34900 1.000 31.89856 101 SER A CA 1
ATOM 790 C C . SER A 1 121 ? 32.85300 20.34000 78.31800 1.000 31.50904 101 SER A C 1
ATOM 791 O O . SER A 1 121 ? 31.67800 20.65700 78.18200 1.000 30.10887 101 SER A O 1
ATOM 794 N N . LEU A 1 122 ? 33.24800 19.08200 78.49900 1.000 29.69303 102 LEU A N 1
ATOM 795 C CA . LEU A 1 122 ? 32.34100 17.95400 78.34200 1.000 30.41680 102 LEU A CA 1
ATOM 796 C C . LEU A 1 122 ? 31.11600 18.01800 79.24000 1.000 28.95347 102 LEU A C 1
ATOM 797 O O . LEU A 1 122 ? 30.04200 17.64400 78.80100 1.000 31.06688 102 LEU A O 1
ATOM 802 N N . THR A 1 123 ? 31.27100 18.47800 80.49600 1.000 27.65068 103 THR A N 1
ATOM 803 C CA . THR A 1 123 ? 30.12900 18.51000 81.41500 1.000 28.21391 103 THR A CA 1
ATOM 804 C C . THR A 1 123 ? 29.08100 19.56200 81.02300 1.000 29.92201 103 THR A C 1
ATOM 805 O O . THR A 1 123 ? 27.97800 19.53900 81.56100 1.000 29.27719 103 THR A O 1
ATOM 809 N N . SER A 1 124 ? 29.42800 20.46900 80.09300 1.000 29.29035 104 SER A N 1
ATOM 810 C CA . SER A 1 124 ? 28.48600 21.45300 79.57300 1.000 30.41680 104 SER A CA 1
ATOM 811 C C . SER A 1 124 ? 27.65300 20.96400 78.37000 1.000 32.05121 104 SER A C 1
ATOM 812 O O . SER A 1 124 ? 26.75900 21.68400 77.92700 1.000 32.45915 104 SER A O 1
ATOM 815 N N . MET A 1 125 ? 27.93600 19.75000 77.87300 1.000 31.77486 105 MET A N 1
ATOM 816 C CA . MET A 1 125 ? 27.39900 19.24800 76.60000 1.000 32.66181 105 MET A CA 1
ATOM 817 C C . MET A 1 125 ? 26.35600 18.14200 76.78200 1.000 33.54350 105 MET A C 1
ATOM 818 O O . MET A 1 125 ? 26.42500 17.34500 77.74200 1.000 29.92201 105 MET A O 1
ATOM 823 N N . ASP A 1 126 ? 25.37500 18.11300 75.86900 1.000 33.74878 106 ASP A N 1
ATOM 824 C CA . ASP A 1 126 ? 24.43900 17.00400 75.73100 1.000 35.24633 106 ASP A CA 1
ATOM 825 C C . ASP A 1 126 ? 24.71100 16.32300 74.39400 1.000 37.34921 106 ASP A C 1
ATOM 826 O O . ASP A 1 126 ? 25.20800 16.96300 73.46100 1.000 37.33079 106 ASP A O 1
ATOM 831 N N . PRO A 1 127 ? 24.37000 15.02000 74.25800 1.000 37.97561 107 PRO A N 1
ATOM 832 C CA . PRO A 1 127 ? 24.47100 14.31400 72.98100 1.000 39.66791 107 PRO A CA 1
ATOM 833 C C . PRO A 1 127 ? 23.61400 14.99300 71.91500 1.000 41.47866 107 PRO A C 1
ATOM 834 O O . PRO A 1 127 ? 22.58000 15.56400 72.24700 1.000 40.97597 107 PRO A O 1
ATOM 838 N N . PRO A 1 128 ? 23.98200 14.95300 70.61100 1.000 42.20243 108 PRO A N 1
ATOM 839 C CA . PRO A 1 128 ? 25.15900 14.21800 70.12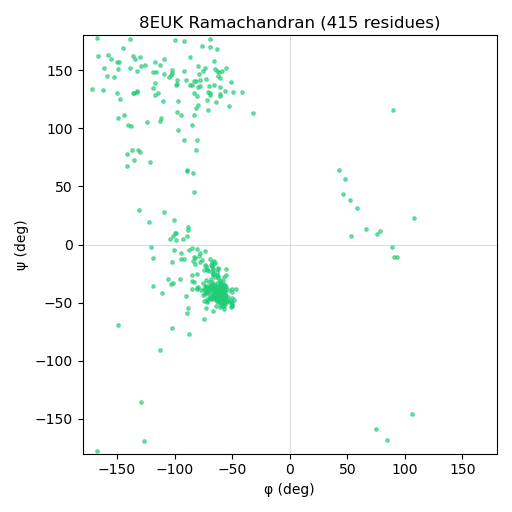600 1.000 42.50773 108 PRO A CA 1
ATOM 840 C C . PRO A 1 128 ? 26.55600 14.94700 70.21100 1.000 41.18125 108 PRO A C 1
ATOM 841 O O . PRO A 1 128 ? 27.62300 14.28500 70.08800 1.000 46.16343 108 PRO A O 1
ATOM 845 N N . THR A 1 129 ? 26.51200 16.27700 70.43700 1.000 40.67593 109 THR A N 1
ATOM 846 C CA . THR A 1 129 ? 27.73800 17.06400 70.61600 1.000 39.48631 109 THR A CA 1
ATOM 847 C C . THR A 1 129 ? 28.64200 16.39900 71.65500 1.000 36.74914 109 THR A C 1
ATOM 848 O O . THR A 1 129 ? 29.81300 16.13300 71.38800 1.000 35.00420 109 THR A O 1
ATOM 852 N N . HIS A 1 130 ? 28.07000 16.09400 72.82900 1.000 34.61204 110 HIS A N 1
ATOM 853 C CA . HIS A 1 130 ? 28.81500 15.46100 73.91400 1.000 33.14871 110 HIS A CA 1
ATOM 854 C C . HIS A 1 130 ? 29.50700 14.20200 73.44100 1.000 32.78814 110 HIS A C 1
ATOM 855 O O . HIS A 1 130 ? 30.67900 14.00000 73.71200 1.000 29.87990 110 HIS A O 1
ATOM 862 N N . THR A 1 131 ? 28.75900 13.34500 72.72900 1.000 35.05157 111 THR A N 1
ATOM 863 C CA . THR A 1 131 ? 29.27900 12.07000 72.27400 1.000 36.16486 111 THR A CA 1
ATOM 864 C C . THR A 1 131 ? 30.49000 12.24700 71.34600 1.000 36.84126 111 THR A C 1
ATOM 865 O O . THR A 1 131 ? 31.50100 11.53800 71.47400 1.000 37.30447 111 THR A O 1
ATOM 869 N N . ALA A 1 132 ? 30.38000 13.20500 70.41000 1.000 38.65463 112 ALA A N 1
ATOM 870 C CA . ALA A 1 132 ? 31.46900 13.51600 69.50100 1.000 37.40712 112 ALA A CA 1
ATOM 871 C C . ALA A 1 132 ? 32.74200 14.02000 70.23800 1.000 34.17252 112 ALA A C 1
ATOM 872 O O . ALA A 1 132 ? 33.85400 13.57200 69.95600 1.000 32.40125 112 ALA A O 1
ATOM 874 N N . TYR A 1 133 ? 32.58800 14.95000 71.18100 1.000 33.03028 113 TYR A N 1
ATOM 875 C CA . TYR A 1 133 ? 33.75300 15.57400 71.86600 1.000 32.49600 113 TYR A CA 1
ATOM 876 C C . TYR A 1 133 ? 34.37300 14.57300 72.85400 1.000 32.41441 113 TYR A C 1
ATOM 877 O O . TYR A 1 133 ? 35.61700 14.48300 72.90900 1.000 32.70918 113 TYR A O 1
ATOM 886 N N . ARG A 1 134 ? 33.56200 13.83100 73.61300 1.000 33.50665 114 ARG A N 1
ATOM 887 C CA . ARG A 1 134 ? 34.06700 12.76400 74.52200 1.000 31.34850 114 ARG A CA 1
ATOM 888 C C . ARG A 1 134 ? 34.81700 11.71700 73.68600 1.000 31.09057 114 ARG A C 1
ATOM 889 O O . ARG A 1 134 ? 35.91000 11.28700 74.10000 1.000 31.91172 114 ARG A O 1
ATOM 897 N N . GLY A 1 135 ? 34.25800 11.34000 72.53800 1.000 32.34862 115 GLY A N 1
ATOM 898 C CA . GLY A 1 135 ? 34.86400 10.38600 71.61400 1.000 34.01197 115 GLY A CA 1
ATOM 899 C C . GLY A 1 135 ? 36.27300 10.69600 71.12100 1.000 33.53297 115 GLY A C 1
ATOM 900 O O . GLY A 1 135 ? 36.99500 9.79200 70.72300 1.000 34.69890 115 GLY A O 1
ATOM 901 N N . LEU A 1 136 ? 36.64900 11.98000 71.09200 1.000 32.86973 116 LEU A N 1
ATOM 902 C CA . LEU A 1 136 ? 37.99500 12.37900 70.71900 1.000 33.76984 116 LEU A CA 1
ATOM 903 C C . LEU A 1 136 ? 39.07300 11.79000 71.62400 1.000 32.55917 116 LEU A C 1
ATOM 904 O O . LEU A 1 136 ? 40.19100 11.54600 71.17100 1.000 35.61216 116 LEU A O 1
ATOM 909 N N . THR A 1 137 ? 38.76600 11.62800 72.91300 1.000 30.48523 117 THR A N 1
ATOM 910 C CA . THR A 1 137 ? 39.74400 11.09300 73.86400 1.000 30.91686 117 THR A CA 1
ATOM 911 C C . THR A 1 137 ? 39.33100 9.80500 74.56900 1.000 33.26451 117 THR A C 1
ATOM 912 O O . THR A 1 137 ? 40.10800 9.26400 75.34300 1.000 31.09583 117 THR A O 1
ATOM 916 N N . LEU A 1 138 ? 38.11900 9.30800 74.29900 1.000 35.45688 118 LEU A N 1
ATOM 917 C CA . LEU A 1 138 ? 37.58900 8.15500 75.05900 1.000 37.49397 118 LEU A CA 1
ATOM 918 C C . LEU A 1 138 ? 38.58000 6.98800 75.04400 1.000 35.25423 118 LEU A C 1
ATOM 919 O O . LEU A 1 138 ? 38.93100 6.47200 76.09400 1.000 30.59051 118 LEU A O 1
ATOM 924 N N . ASN A 1 139 ? 39.07800 6.61300 73.86100 1.000 33.57245 119 ASN A N 1
ATOM 925 C CA . ASN A 1 139 ? 40.02800 5.49100 73.75800 1.000 37.40185 119 ASN A CA 1
ATOM 926 C C . ASN A 1 139 ? 41.32300 5.69000 74.54100 1.000 34.03040 119 ASN A C 1
ATOM 927 O O . ASN A 1 139 ? 41.81200 4.76400 75.17600 1.000 32.72498 119 ASN A O 1
ATOM 932 N N . TRP A 1 140 ? 41.85400 6.91700 74.53100 1.000 32.41441 120 TRP A N 1
ATOM 933 C CA . TRP A 1 140 ? 43.08600 7.23100 75.22200 1.000 30.75369 120 TRP A CA 1
ATOM 934 C C . TRP A 1 140 ? 42.97500 6.95600 76.74200 1.000 28.68239 120 TRP A C 1
ATOM 935 O O . TRP A 1 140 ? 43.94700 6.56200 77.38300 1.000 28.32971 120 TRP A O 1
ATOM 946 N N . PHE A 1 141 ? 41.77600 7.16300 77.30100 1.000 27.98230 121 PHE A N 1
ATOM 947 C CA . PHE A 1 141 ? 41.54400 7.04300 78.73800 1.000 28.17180 121 PHE A CA 1
ATOM 948 C C . PHE A 1 141 ? 41.06200 5.66300 79.20200 1.000 28.48236 121 PHE A C 1
ATOM 949 O O . PHE A 1 141 ? 40.76200 5.49200 80.37700 1.000 25.94522 121 PHE A O 1
ATOM 957 N N . GLN A 1 142 ? 40.99900 4.69100 78.28300 1.000 28.90083 122 GLN A N 1
ATOM 958 C CA . GLN A 1 142 ? 40.65000 3.31100 78.64300 1.000 32.02226 122 GLN A CA 1
ATOM 959 C C . GLN A 1 142 ? 41.85600 2.57600 79.23300 1.000 31.88540 122 GLN A C 1
ATOM 960 O O . GLN A 1 142 ? 43.00300 2.94300 78.97100 1.000 31.67485 122 GLN A O 1
ATOM 966 N N . PRO A 1 143 ? 41.63600 1.55700 80.09300 1.000 32.19333 123 PRO A N 1
ATOM 967 C CA . PRO A 1 143 ? 42.72300 0.90600 80.83400 1.000 34.72522 123 PRO A CA 1
ATOM 968 C C . PRO A 1 143 ? 43.93900 0.45000 80.01100 1.000 39.11258 123 PRO A C 1
ATOM 969 O O . PRO A 1 143 ? 45.03500 0.62600 80.49200 1.000 42.04715 123 PRO A O 1
ATOM 973 N N . ALA A 1 144 ? 43.73500 -0.10900 78.81500 1.000 41.26284 124 ALA A N 1
ATOM 974 C CA . ALA A 1 144 ? 44.84800 -0.58800 77.99500 1.000 43.74998 124 ALA A CA 1
ATOM 975 C C . ALA A 1 144 ? 45.77700 0.53400 77.52100 1.000 41.88397 124 ALA A C 1
ATOM 976 O O . ALA A 1 144 ? 46.97400 0.32400 77.40200 1.000 43.99475 124 ALA A O 1
ATOM 978 N N . SER A 1 145 ? 45.20700 1.70800 77.23300 1.000 38.86255 125 SER A N 1
ATOM 979 C CA . SER A 1 145 ? 45.97500 2.86800 76.80700 1.000 37.72558 125 SER A CA 1
ATOM 980 C C . SER A 1 145 ? 46.70500 3.46400 78.01500 1.000 37.41501 125 SER A C 1
ATOM 981 O O . SER A 1 145 ? 47.90800 3.70400 77.95700 1.000 35.69902 125 SER A O 1
ATOM 984 N N . ILE A 1 146 ? 45.95500 3.66000 79.10600 1.000 34.79101 126 ILE A N 1
ATOM 985 C CA . ILE A 1 146 ? 46.44100 4.20400 80.37900 1.000 39.20207 126 ILE A CA 1
ATOM 986 C C . ILE A 1 146 ? 47.60400 3.39900 80.97200 1.000 42.50773 126 ILE A C 1
ATOM 987 O O . ILE A 1 146 ? 48.50800 3.97400 81.57100 1.000 32.86973 126 ILE A O 1
ATOM 992 N N . ARG A 1 147 ? 47.58700 2.07400 80.78400 1.000 40.99176 127 ARG A N 1
ATOM 993 C CA . ARG A 1 147 ? 48.60900 1.12800 81.31700 1.000 47.84521 127 ARG A CA 1
ATOM 994 C C . ARG A 1 147 ? 50.01100 1.52200 80.82900 1.000 42.07873 127 ARG A C 1
ATOM 995 O O . ARG A 1 147 ? 50.98600 1.21100 81.54300 1.000 40.69698 127 ARG A O 1
ATOM 1003 N N . LYS A 1 148 ? 50.10800 2.16600 79.66400 1.000 41.02860 128 LYS A N 1
ATOM 1004 C CA . LYS A 1 148 ? 51.38900 2.58000 79.10000 1.000 45.98446 128 LYS A CA 1
ATOM 1005 C C . LYS A 1 148 ? 52.08300 3.67300 79.92200 1.000 42.84987 128 LYS A C 1
ATOM 1006 O O . LYS A 1 148 ? 53.29200 3.84300 79.80000 1.000 40.93912 128 LYS A O 1
ATOM 1012 N N . LEU A 1 149 ? 51.30600 4.39600 80.74500 1.000 39.47842 129 LEU A N 1
ATOM 1013 C CA . LEU A 1 149 ? 51.81000 5.43400 81.65700 1.000 36.19381 129 LEU A CA 1
ATOM 1014 C C . LEU A 1 149 ? 52.40300 4.91000 82.97500 1.000 35.83851 129 LEU A C 1
ATOM 1015 O O . LEU A 1 149 ? 52.93200 5.68300 83.78400 1.000 32.68550 129 LEU A O 1
ATOM 1020 N N . GLU A 1 150 ? 52.32800 3.59800 83.18900 1.000 34.90945 130 GLU A N 1
ATOM 1021 C CA . GLU A 1 150 ? 52.70000 2.99200 84.46300 1.000 37.72031 130 GLU A CA 1
ATOM 1022 C C . GLU A 1 150 ? 54.07800 3.43900 84.99100 1.000 38.13878 130 GLU A C 1
ATOM 1023 O O . GLU A 1 150 ? 54.19500 3.86700 86.14300 1.000 33.03291 130 GLU A O 1
ATOM 1029 N N . GLU A 1 151 ? 55.11300 3.31400 84.15300 1.000 37.33342 131 GLU A N 1
ATOM 1030 C CA . GLU A 1 151 ? 56.48600 3.66000 84.53400 1.000 39.49421 131 GLU A CA 1
ATOM 1031 C C . GLU A 1 151 ? 56.61300 5.13500 84.94000 1.000 35.06736 131 GLU A C 1
ATOM 1032 O O . GLU A 1 151 ? 57.21200 5.44200 85.98400 1.000 35.11474 131 GLU A O 1
ATOM 1038 N N . ASN A 1 152 ? 56.02900 6.03800 84.14100 1.000 32.48021 132 ASN A N 1
ATOM 1039 C CA . ASN A 1 152 ? 55.99300 7.46200 84.48200 1.000 33.99355 132 ASN A CA 1
ATOM 1040 C C . ASN A 1 152 ? 55.24500 7.73500 85.77100 1.000 32.30914 132 ASN A C 1
ATOM 1041 O O . ASN A 1 152 ? 55.70900 8.52200 86.60200 1.000 30.52734 132 ASN A O 1
ATOM 1046 N N . ILE A 1 153 ? 54.07100 7.11600 85.92600 1.000 28.34550 133 ILE A N 1
ATOM 1047 C CA . ILE A 1 153 ? 53.27300 7.29500 87.13300 1.000 28.32182 133 ILE A CA 1
ATOM 1048 C C . ILE A 1 153 ? 54.04300 6.80600 88.36200 1.000 28.27971 133 ILE A C 1
ATOM 1049 O O . ILE A 1 153 ? 54.00700 7.44700 89.40400 1.000 27.16905 133 ILE A O 1
ATOM 1054 N N . ARG A 1 154 ? 54.76700 5.68700 88.23200 1.000 29.20877 134 ARG A N 1
ATOM 1055 C CA . ARG A 1 154 ? 55.53800 5.10300 89.36400 1.000 30.70631 134 ARG A CA 1
ATOM 1056 C C . ARG A 1 154 ? 56.67100 6.06500 89.76700 1.000 31.73275 134 ARG A C 1
ATOM 1057 O O . ARG A 1 154 ? 56.85200 6.27100 90.97300 1.000 29.17192 134 ARG A O 1
ATOM 1065 N N . ARG A 1 155 ? 57.40300 6.63600 88.80700 1.000 32.22755 135 ARG A N 1
ATOM 1066 C CA . ARG A 1 155 ? 58.44400 7.67200 89.07700 1.000 35.07789 135 ARG A CA 1
ATOM 1067 C C . ARG A 1 155 ? 57.82100 8.86100 89.83000 1.000 31.66432 135 ARG A C 1
ATOM 1068 O O . ARG A 1 155 ? 58.42900 9.31000 90.82100 1.000 32.06963 135 ARG A O 1
ATOM 1076 N N . ILE A 1 156 ? 56.67500 9.36300 89.35900 1.000 28.74292 136 ILE A N 1
ATOM 1077 C CA . ILE A 1 156 ? 55.98100 10.49400 89.96300 1.000 28.50605 136 ILE A CA 1
ATOM 1078 C C . ILE A 1 156 ? 55.54600 10.17100 91.39800 1.000 28.40867 136 ILE A C 1
ATOM 1079 O O . ILE A 1 156 ? 55.75700 10.97600 92.32300 1.000 25.72940 136 ILE A O 1
ATOM 1084 N N . ALA A 1 157 ? 54.97500 8.97500 91.57800 1.000 27.00850 137 ALA A N 1
ATOM 1085 C CA . ALA A 1 157 ? 54.54800 8.50300 92.89300 1.000 28.11390 137 ALA A CA 1
ATOM 1086 C C . ALA A 1 157 ? 55.72100 8.39300 93.87500 1.000 28.87978 137 ALA A C 1
ATOM 1087 O O . ALA A 1 157 ? 55.61600 8.82000 95.03400 1.000 28.45341 137 ALA A O 1
ATOM 1089 N N . GLN A 1 158 ? 56.82900 7.79000 93.42400 1.000 30.86159 138 GLN A N 1
ATOM 1090 C CA . GLN A 1 158 ? 58.01800 7.64400 94.28100 1.000 32.99343 138 GLN A CA 1
ATOM 1091 C C . GLN A 1 158 ? 58.57000 8.99600 94.75600 1.000 32.79604 138 GLN A C 1
ATOM 1092 O O . GLN A 1 158 ? 59.03500 9.10900 95.89100 1.000 32.88815 138 GLN A O 1
ATOM 1098 N N . ALA A 1 159 ? 58.49000 10.01200 93.88900 1.000 31.62221 139 ALA A N 1
ATOM 1099 C CA . ALA A 1 159 ? 58.92200 11.36800 94.21600 1.000 31.38008 139 ALA A CA 1
ATOM 1100 C C . ALA A 1 159 ? 58.05900 11.94500 95.33200 1.000 30.68263 139 ALA A C 1
ATOM 1101 O O . ALA A 1 159 ? 58.59300 12.50700 96.29500 1.000 29.86411 139 ALA A O 1
ATOM 1103 N N . SER A 1 160 ? 56.73300 11.77100 95.23500 1.000 28.27707 140 SER A N 1
ATOM 1104 C CA . SER A 1 160 ? 55.84100 12.21900 96.30100 1.000 28.67712 140 SER A CA 1
ATOM 1105 C C . SER A 1 160 ? 56.05100 11.47100 97.61100 1.000 29.19297 140 SER A C 1
ATOM 1106 O O . SER A 1 160 ? 56.00800 12.08300 98.68500 1.000 29.20087 140 SER A O 1
ATOM 1109 N N . VAL A 1 161 ? 56.27600 10.15200 97.52700 1.000 28.97979 141 VAL A N 1
ATOM 1110 C CA . VAL A 1 161 ? 56.55300 9.34400 98.70800 1.000 27.81386 141 VAL A CA 1
ATOM 1111 C C . VAL A 1 161 ? 57.84700 9.81800 99.39500 1.000 29.22719 141 VAL A C 1
ATOM 1112 O O . VAL A 1 161 ? 57.87600 9.98600 100.61200 1.000 28.91662 141 VAL A O 1
ATOM 1116 N N . GLN A 1 162 ? 58.89500 10.07200 98.60600 1.000 31.16163 142 GLN A N 1
ATOM 1117 C CA . GLN A 1 162 ? 60.16300 10.61400 99.12000 1.000 34.53046 142 GLN A CA 1
ATOM 1118 C C . GLN A 1 162 ? 59.99000 11.97700 99.81600 1.000 33.64088 142 GLN A C 1
ATOM 1119 O O . GLN A 1 162 ? 60.57700 12.24000 100.86700 1.000 35.15948 142 GLN A O 1
ATOM 1125 N N . ARG A 1 163 ? 59.17100 12.83400 99.21200 1.000 33.93038 143 ARG A N 1
ATOM 1126 C CA . ARG A 1 163 ? 58.72400 14.14600 99.76200 1.000 36.05169 143 ARG A CA 1
ATOM 1127 C C . ARG A 1 163 ? 58.17300 13.94100 101.18500 1.000 33.34347 143 ARG A C 1
ATOM 1128 O O . ARG A 1 163 ? 58.57900 14.67600 102.10100 1.000 29.15086 143 ARG A O 1
ATOM 1136 N N . LEU A 1 164 ? 57.29100 12.95400 101.37100 1.000 29.75620 144 LEU A N 1
ATOM 1137 C CA . LEU A 1 164 ? 56.72600 12.65300 102.68600 1.000 29.61934 144 LEU A CA 1
ATOM 1138 C C . LEU A 1 164 ? 57.78100 12.11000 103.66500 1.000 30.29574 144 LEU A C 1
ATOM 1139 O O . LEU A 1 164 ? 57.85000 12.54900 104.82000 1.000 30.20099 144 LEU A O 1
ATOM 1144 N N . LEU A 1 165 ? 58.60600 11.17300 103.18900 1.000 30.34574 145 LEU A N 1
ATOM 1145 C CA . LEU A 1 165 ? 59.62700 10.51700 104.00200 1.000 33.98565 145 LEU A CA 1
ATOM 1146 C C . LEU A 1 165 ? 60.74600 11.46100 104.45700 1.000 36.16486 145 LEU A C 1
ATOM 1147 O O . LEU A 1 165 ? 61.34200 11.24100 105.51300 1.000 37.04128 145 LEU A O 1
ATOM 1152 N N . ASP A 1 166 ? 60.99100 12.52700 103.68600 1.000 34.94630 146 ASP A N 1
ATOM 1153 C CA . ASP A 1 166 ? 61.94400 13.57700 104.06000 1.000 37.35711 146 ASP A CA 1
ATOM 1154 C C . ASP A 1 166 ? 61.56200 14.33000 105.35900 1.000 36.73598 146 ASP A C 1
ATOM 1155 O O . ASP A 1 166 ? 62.40700 14.97300 105.97900 1.000 35.29634 146 ASP A O 1
ATOM 1160 N N . PHE A 1 167 ? 60.28800 14.26100 105.75600 1.000 36.44121 147 PHE A N 1
ATOM 1161 C CA . PHE A 1 167 ? 59.85600 14.77300 107.06100 1.000 38.40987 147 PHE A CA 1
ATOM 1162 C C . PHE A 1 167 ? 60.21900 13.77100 108.18700 1.000 39.65475 147 PHE A C 1
ATOM 1163 O O . PHE A 1 167 ? 60.22800 12.56500 107.98400 1.000 39.44157 147 PHE A O 1
ATOM 1171 N N . ASP A 1 168 ? 60.53100 14.28000 109.38100 1.000 43.67892 148 ASP A N 1
ATOM 1172 C CA . ASP A 1 168 ? 60.91000 13.41400 110.51100 1.000 44.53429 148 ASP A CA 1
ATOM 1173 C C . ASP A 1 168 ? 59.64100 12.89200 111.22600 1.000 40.91543 148 ASP A C 1
ATOM 1174 O O . ASP A 1 168 ? 59.41000 13.19000 112.39200 1.000 45.50019 148 ASP A O 1
ATOM 1179 N N . GLY A 1 169 ? 58.79900 12.14300 110.49900 1.000 36.73072 149 GLY A N 1
ATOM 1180 C CA . GLY A 1 169 ? 57.63200 11.49900 111.08200 1.000 33.80668 149 GLY A CA 1
ATOM 1181 C C . GLY A 1 169 ? 56.39700 12.35900 111.33500 1.000 32.41704 149 GLY A C 1
ATOM 1182 O O . GLY A 1 169 ? 55.45300 11.90300 111.99200 1.000 29.97991 149 GLY A O 1
ATOM 1183 N N . GLU A 1 170 ? 56.38900 13.58500 110.79500 1.000 30.56945 150 GLU A N 1
ATOM 1184 C CA . GLU A 1 170 ? 55.26500 14.50300 110.94000 1.000 31.20637 150 GLU A CA 1
ATOM 1185 C C . GLU A 1 170 ? 55.12800 15.44500 109.74000 1.000 29.31404 150 GLU A C 1
ATOM 1186 O O . GLU A 1 170 ? 56.08700 16.05300 109.32000 1.000 28.63764 150 GLU A O 1
ATOM 1192 N N . CYS A 1 171 ? 53.91900 15.54300 109.18900 1.000 28.53500 151 CYS A N 1
ATOM 1193 C CA . CYS A 1 171 ? 53.63300 16.43700 108.06400 1.000 28.03231 151 CYS A CA 1
ATOM 1194 C C . CYS A 1 171 ? 52.13000 16.55000 107.89200 1.000 26.71110 151 CYS A C 1
ATOM 1195 O O . CYS A 1 171 ? 51.36200 15.93300 108.64000 1.000 26.48212 151 CYS A O 1
ATOM 1198 N N . ASP A 1 172 ? 51.71500 17.37400 106.92800 1.000 25.57412 152 ASP A N 1
ATOM 1199 C CA . ASP A 1 172 ? 50.34200 17.41000 106.45300 1.000 24.08973 152 ASP A CA 1
ATOM 1200 C C . ASP A 1 172 ? 50.32000 16.55500 105.19200 1.000 23.41333 152 ASP A C 1
ATOM 1201 O O . ASP A 1 172 ? 50.95700 16.88300 104.16800 1.000 24.20817 152 ASP A O 1
ATOM 1206 N N . PHE A 1 173 ? 49.60800 15.42900 105.26200 1.000 22.70272 153 PHE A N 1
ATOM 1207 C CA . PHE A 1 173 ? 49.60000 14.47500 104.16800 1.000 22.58692 153 PHE A CA 1
ATOM 1208 C C . PHE A 1 173 ? 49.15300 15.13200 102.87200 1.000 22.35531 153 PHE A C 1
ATOM 1209 O O . PHE A 1 173 ? 49.64700 14.79900 101.78500 1.000 22.88169 153 PHE A O 1
ATOM 1217 N N . MET A 1 174 ? 48.20100 16.05900 102.96800 1.000 23.34227 154 MET A N 1
ATOM 1218 C CA . MET A 1 174 ? 47.72000 16.75100 101.77500 1.000 23.18962 154 MET A CA 1
ATOM 1219 C C . MET A 1 174 ? 48.74400 17.77700 101.27200 1.000 24.41872 154 MET A C 1
ATOM 1220 O O . MET A 1 174 ? 49.28500 17.64700 100.16500 1.000 25.87415 154 MET A O 1
ATOM 1225 N N . THR A 1 175 ? 49.01700 18.80300 102.07600 1.000 24.93457 155 THR A N 1
ATOM 1226 C CA . THR A 1 175 ? 49.80600 19.94200 101.58500 1.000 27.60068 155 THR A CA 1
ATOM 1227 C C . THR A 1 175 ? 51.28800 19.60300 101.33800 1.000 28.76398 155 THR A C 1
ATOM 1228 O O . THR A 1 175 ? 51.93800 20.25600 100.52600 1.000 29.79568 155 THR A O 1
ATOM 1232 N N . ASP A 1 176 ? 51.79300 18.55200 101.99500 1.000 25.91627 156 ASP A N 1
ATOM 1233 C CA . ASP A 1 176 ? 53.18400 18.12700 101.84700 1.000 27.84544 156 ASP A CA 1
ATOM 1234 C C . ASP A 1 176 ? 53.39200 16.93300 100.90100 1.000 28.76924 156 ASP A C 1
ATOM 1235 O O . ASP A 1 176 ? 54.52500 16.57300 100.62100 1.000 30.97477 156 ASP A O 1
ATOM 1240 N N . CYS A 1 177 ? 52.30300 16.34100 100.39500 1.000 28.64554 157 CYS A N 1
ATOM 1241 C CA . CYS A 1 177 ? 52.40000 15.13900 99.57400 1.000 26.50581 157 CYS A CA 1
ATOM 1242 C C . CYS A 1 177 ? 51.30700 14.98300 98.50500 1.000 25.41094 157 CYS A C 1
ATOM 1243 O O . CYS A 1 177 ? 51.58100 15.10000 97.30000 1.000 26.63214 157 CYS A O 1
ATOM 1246 N N . ALA A 1 178 ? 50.06700 14.72700 98.93500 1.000 24.14763 158 ALA A N 1
ATOM 1247 C CA . ALA A 1 178 ? 48.98700 14.37600 98.01700 1.000 24.97142 158 ALA A CA 1
ATOM 1248 C C . ALA A 1 178 ? 48.52300 15.49900 97.06900 1.000 24.11868 158 ALA A C 1
ATOM 1249 O O . ALA A 1 178 ? 47.88100 15.22100 96.05800 1.000 24.10026 158 ALA A O 1
ATOM 1251 N N . LEU A 1 179 ? 48.84500 16.75500 97.41100 1.000 25.14775 159 LEU A N 1
ATOM 1252 C CA . LEU A 1 179 ? 48.58800 17.92200 96.54900 1.000 25.30040 159 LEU A CA 1
ATOM 1253 C C . LEU A 1 179 ? 49.32500 17.79000 95.22300 1.000 26.09260 159 LEU A C 1
ATOM 1254 O O . LEU A 1 179 ? 48.81400 18.20400 94.17100 1.000 27.41645 159 LEU A O 1
ATOM 1259 N N . TYR A 1 180 ? 50.50000 17.15000 95.26100 1.000 27.70859 160 TYR A N 1
ATOM 1260 C CA . TYR A 1 180 ? 51.50100 17.14800 94.16300 1.000 28.89820 160 TYR A CA 1
ATOM 1261 C C . TYR A 1 180 ? 51.27400 16.01500 93.16100 1.000 26.75058 160 TYR A C 1
ATOM 1262 O O . TYR A 1 180 ? 51.15200 16.34000 91.95900 1.000 25.39515 160 TYR A O 1
ATOM 1271 N N . TYR A 1 181 ? 51.29300 14.74800 93.58500 1.000 26.48739 161 TYR A N 1
ATOM 1272 C CA . TYR A 1 181 ? 51.41200 13.60700 92.63900 1.000 27.12694 161 TYR A CA 1
ATOM 1273 C C . TYR A 1 181 ? 50.29300 13.66700 91.59400 1.000 25.32146 161 TYR A C 1
ATOM 1274 O O . TYR A 1 181 ? 50.58600 13.50000 90.41400 1.000 25.48727 161 TYR A O 1
ATOM 1283 N N . PRO A 1 182 ? 49.00100 13.90800 91.92500 1.000 22.80537 162 PRO A N 1
ATOM 1284 C CA . PRO A 1 182 ? 47.95100 13.84100 90.90200 1.000 22.63166 162 PRO A CA 1
ATOM 1285 C C . PRO A 1 182 ? 48.04200 14.97400 89.86900 1.000 23.25805 162 PRO A C 1
ATOM 1286 O O . PRO A 1 182 ? 47.61600 14.77100 88.74000 1.000 22.15529 162 PRO A O 1
ATOM 1290 N N . LEU A 1 183 ? 48.56100 16.13500 90.27300 1.000 23.36070 163 LEU A N 1
ATOM 1291 C CA . LEU A 1 183 ? 48.78500 17.20800 89.31900 1.000 24.10552 163 LEU A CA 1
ATOM 1292 C C . LEU A 1 183 ? 49.88700 16.80000 88.35200 1.000 24.17132 163 LEU A C 1
ATOM 1293 O O . LEU A 1 183 ? 49.75900 17.02100 87.17500 1.000 24.25554 163 LEU A O 1
ATOM 1298 N N . HIS A 1 184 ? 50.98400 16.23300 88.86800 1.000 24.84245 164 HIS A N 1
ATOM 1299 C CA . HIS A 1 184 ? 52.06500 15.75000 87.99800 1.000 26.61635 164 HIS A CA 1
ATOM 1300 C C . HIS A 1 184 ? 51.58100 14.68300 87.00500 1.000 26.80585 164 HIS A C 1
ATOM 1301 O O . HIS A 1 184 ? 52.05100 14.59800 85.85900 1.000 25.71361 164 HIS A O 1
ATOM 1308 N N . VAL A 1 185 ? 50.63500 13.84700 87.44200 1.000 24.53978 165 VAL A N 1
ATOM 1309 C CA . VAL A 1 185 ? 50.10900 12.80500 86.56800 1.000 22.87380 165 VAL A CA 1
ATOM 1310 C C . VAL A 1 185 ? 49.27800 13.41100 85.44200 1.000 24.03972 165 VAL A C 1
ATOM 1311 O O . VAL A 1 185 ? 49.41900 13.03800 84.27600 1.000 23.57651 165 VAL A O 1
ATOM 1315 N N . VAL A 1 186 ? 48.39500 14.34600 85.79200 1.000 24.82666 166 VAL A N 1
ATOM 1316 C CA . VAL A 1 186 ? 47.55400 14.96900 84.79400 1.000 25.63992 166 VAL A CA 1
ATOM 1317 C C . VAL A 1 186 ? 48.41000 15.81600 83.82800 1.000 25.97417 166 VAL A C 1
ATOM 1318 O O . VAL A 1 186 ? 48.13100 15.85000 82.63300 1.000 24.75560 166 VAL A O 1
ATOM 1322 N N . MET A 1 187 ? 49.48900 16.42200 84.34000 1.000 26.08997 167 MET A N 1
ATOM 1323 C CA . MET A 1 187 ? 50.45400 17.15100 83.50700 1.000 26.95323 167 MET A CA 1
ATOM 1324 C C . MET A 1 187 ? 51.14800 16.23200 82.49500 1.000 28.89294 167 MET A C 1
ATOM 1325 O O . MET A 1 187 ? 51.34800 16.61800 81.33100 1.000 27.62173 167 MET A O 1
ATOM 1330 N N . THR A 1 188 ? 51.52600 15.02400 82.93400 1.000 29.34562 168 THR A N 1
ATOM 1331 C CA . THR A 1 188 ? 52.19900 14.05800 82.05200 1.000 31.05636 168 THR A CA 1
ATOM 1332 C C . THR A 1 188 ? 51.21500 13.53800 81.00900 1.000 29.73778 168 THR A C 1
ATOM 1333 O O . THR A 1 188 ? 51.59300 13.30900 79.85900 1.000 28.72713 168 THR A O 1
ATOM 1337 N N . ALA A 1 189 ? 49.95900 13.33500 81.41800 1.000 26.54529 169 ALA A N 1
ATOM 1338 C CA . ALA A 1 189 ? 48.92000 12.87700 80.49100 1.000 28.52447 169 ALA A CA 1
ATOM 1339 C C . ALA A 1 189 ? 48.69000 13.91800 79.38100 1.000 27.24011 169 ALA A C 1
ATOM 1340 O O . ALA A 1 189 ? 48.59900 13.56200 78.21300 1.000 28.16127 169 ALA A O 1
ATOM 1342 N N . LEU A 1 190 ? 48.60600 15.19600 79.76600 1.000 26.75584 170 LEU A N 1
ATOM 1343 C CA . LEU A 1 190 ? 48.48400 16.29400 78.79700 1.000 28.72450 170 LEU A CA 1
ATOM 1344 C C . LEU A 1 190 ? 49.72900 16.47800 77.93100 1.000 28.47973 170 LEU A C 1
ATOM 1345 O O . LEU A 1 190 ? 49.61900 16.60500 76.70200 1.000 29.69303 170 LEU A O 1
ATOM 1350 N N . GLY A 1 191 ? 50.90100 16.48000 78.57600 1.000 28.04284 171 GLY A N 1
ATOM 1351 C CA . GLY A 1 191 ? 52.16500 16.84900 77.95800 1.000 29.37194 171 GLY A CA 1
ATOM 1352 C C . GLY A 1 191 ? 52.72700 18.19400 78.40200 1.000 30.10887 171 GLY A C 1
ATOM 1353 O O . GLY A 1 191 ? 53.53600 18.80100 77.69500 1.000 28.96663 171 GLY A O 1
ATOM 1354 N N . VAL A 1 192 ? 52.31700 18.65500 79.59000 1.000 29.53249 172 VAL A N 1
ATOM 1355 C CA . VAL A 1 192 ? 52.79800 19.91800 80.15300 1.000 30.56419 172 VAL A CA 1
ATOM 1356 C C . VAL A 1 192 ? 54.14000 19.64500 80.83400 1.000 32.15912 172 VAL A C 1
ATOM 1357 O O . VAL A 1 192 ? 54.26100 18.68200 81.59300 1.000 28.01125 172 VAL A O 1
ATOM 1361 N N . PRO A 1 193 ? 55.18900 20.45000 80.55500 1.000 31.96173 173 PRO A N 1
ATOM 1362 C CA . PRO A 1 193 ? 56.50600 20.26000 81.15800 1.000 33.51454 173 PRO A CA 1
ATOM 1363 C C . PRO A 1 193 ? 56.49600 20.39200 82.68800 1.000 31.18005 173 PRO A C 1
ATOM 1364 O O . PRO A 1 193 ? 55.71000 21.17700 83.19300 1.000 30.45365 173 PRO A O 1
ATOM 1368 N N . GLU A 1 194 ? 57.38400 19.64900 83.36100 1.000 33.55665 174 GLU A N 1
ATOM 1369 C CA . GLU A 1 194 ? 57.52200 19.63600 84.82600 1.000 37.77558 174 GLU A CA 1
ATOM 1370 C C . GLU A 1 194 ? 57.69000 21.03800 85.39300 1.000 36.45963 174 GLU A C 1
ATOM 1371 O O . GLU A 1 194 ? 57.13800 21.36300 86.44400 1.000 32.56443 174 GLU A O 1
ATOM 1377 N N . ASP A 1 195 ? 58.45300 21.87400 84.67700 1.000 35.06736 175 ASP A N 1
ATOM 1378 C CA . ASP A 1 195 ? 58.75600 23.23600 85.12200 1.000 39.00468 175 ASP A CA 1
ATOM 1379 C C . ASP A 1 195 ? 57.55100 24.19200 85.15100 1.000 33.97249 175 ASP A C 1
ATOM 1380 O O . ASP A 1 195 ? 57.63100 25.26500 85.72900 1.000 31.91698 175 ASP A O 1
ATOM 1385 N N . ASP A 1 196 ? 56.44800 23.80900 84.50600 1.000 30.88265 176 ASP A N 1
ATOM 1386 C CA . ASP A 1 196 ? 55.22900 24.60900 84.51200 1.000 31.50904 176 ASP A CA 1
ATOM 1387 C C . ASP A 1 196 ? 54.28600 24.28700 85.70200 1.000 29.22982 176 ASP A C 1
ATOM 1388 O O . ASP A 1 196 ? 53.14600 24.73900 85.73900 1.000 27.89282 176 ASP A O 1
ATOM 1393 N N . GLU A 1 197 ? 54.78400 23.54000 86.69100 1.000 30.10624 177 GLU A N 1
ATOM 1394 C CA . GLU A 1 197 ? 54.01400 23.26500 87.90900 1.000 30.33522 177 GLU A CA 1
ATOM 1395 C C . GLU A 1 197 ? 53.38600 24.51200 88.53500 1.000 28.81398 177 GLU A C 1
ATOM 1396 O O . GLU A 1 197 ? 52.20200 24.49300 88.87000 1.000 27.47171 177 GLU A O 1
ATOM 1402 N N . PRO A 1 198 ? 54.12700 25.62900 88.71900 1.000 30.21941 178 PRO A N 1
ATOM 1403 C CA . PRO A 1 198 ? 53.55000 26.83200 89.32300 1.000 32.37757 178 PRO A CA 1
ATOM 1404 C C . PRO A 1 198 ? 52.30400 27.33200 88.57600 1.000 30.38785 178 PRO A C 1
ATOM 1405 O O . PRO A 1 198 ? 51.32600 27.66400 89.22100 1.000 28.97716 178 PRO A O 1
ATOM 1409 N N . LEU A 1 199 ? 52.37100 27.35900 87.24400 1.000 29.62987 179 LEU A N 1
ATOM 1410 C CA . LEU A 1 199 ? 51.26700 27.82200 86.43200 1.000 30.27468 179 LEU A CA 1
ATOM 1411 C C . LEU A 1 199 ? 50.06600 26.88500 86.56900 1.000 27.38223 179 LEU A C 1
ATOM 1412 O O . LEU A 1 199 ? 48.92900 27.33100 86.65200 1.000 28.25602 179 LEU A O 1
ATOM 1417 N N . MET A 1 200 ? 50.32100 25.57600 86.57100 1.000 27.58489 180 MET A N 1
ATOM 1418 C CA . MET A 1 200 ? 49.25600 24.59800 86.73100 1.000 26.60845 180 MET A CA 1
ATOM 1419 C C . MET A 1 200 ? 48.57300 24.66100 88.12100 1.000 26.78216 180 MET A C 1
ATOM 1420 O O . MET A 1 200 ? 47.35900 24.49300 88.22500 1.000 26.57424 180 MET A O 1
ATOM 1425 N N . LEU A 1 201 ? 49.34800 24.90500 89.18200 1.000 27.04798 181 LEU A N 1
ATOM 1426 C CA . LEU A 1 201 ? 48.76900 25.13000 90.51200 1.000 25.72414 181 LEU A CA 1
ATOM 1427 C C . LEU A 1 201 ? 47.89100 26.38500 90.52400 1.000 26.52423 181 LEU A C 1
ATOM 1428 O O . LEU A 1 201 ? 46.81600 26.37700 91.09600 1.000 26.48739 181 LEU A O 1
ATOM 1433 N N . LYS A 1 202 ? 48.35000 27.46400 89.87600 1.000 27.65068 182 LYS A N 1
ATOM 1434 C CA . LYS A 1 202 ? 47.52300 28.66400 89.72900 1.000 29.96938 182 LYS A CA 1
ATOM 1435 C C . LYS A 1 202 ? 46.21000 28.31000 89.07100 1.000 26.56108 182 LYS A C 1
ATOM 1436 O O . LYS A 1 202 ? 45.16100 28.73900 89.51500 1.000 26.47686 182 LYS A O 1
ATOM 1442 N N . LEU A 1 203 ? 46.26800 27.51100 88.00200 1.000 26.78742 183 LEU A N 1
ATOM 1443 C CA . LEU A 1 203 ? 45.06300 27.11300 87.29000 1.000 26.62951 183 LEU A CA 1
ATOM 1444 C C . LEU A 1 203 ? 44.04500 26.40100 88.20200 1.000 25.93732 183 LEU A C 1
ATOM 1445 O O . LEU A 1 203 ? 42.88500 26.80900 88.28900 1.000 27.01903 183 LEU A O 1
ATOM 1450 N N . THR A 1 204 ? 44.47900 25.32600 88.86600 1.000 24.60295 184 THR A N 1
ATOM 1451 C CA . THR A 1 204 ? 43.54700 24.47400 89.61200 1.000 24.74244 184 THR A CA 1
ATOM 1452 C C . THR A 1 204 ? 43.24900 24.96100 91.03700 1.000 24.93720 184 THR A C 1
ATOM 1453 O O . THR A 1 204 ? 42.14600 24.74300 91.54000 1.000 24.34239 184 THR A O 1
ATOM 1457 N N . GLN A 1 205 ? 44.22300 25.60500 91.68200 1.000 25.27935 185 GLN A N 1
ATOM 1458 C CA . GLN A 1 205 ? 44.06800 26.05400 93.07000 1.000 27.26116 185 GLN A CA 1
ATOM 1459 C C . GLN A 1 205 ? 43.62600 27.51100 93.23400 1.000 29.67724 185 GLN A C 1
ATOM 1460 O O . GLN A 1 205 ? 42.99700 27.84500 94.24100 1.000 29.00611 185 GLN A O 1
ATOM 1466 N N . ASP A 1 206 ? 44.00000 28.37800 92.28300 1.000 29.53249 186 ASP A N 1
ATOM 1467 C CA . ASP A 1 206 ? 43.70300 29.81400 92.38200 1.000 33.35400 186 ASP A CA 1
ATOM 1468 C C . ASP A 1 206 ? 42.52100 30.15900 91.49000 1.000 34.43834 186 ASP A C 1
ATOM 1469 O O . ASP A 1 206 ? 41.42700 30.38300 91.98700 1.000 34.42518 186 ASP A O 1
ATOM 1474 N N . PHE A 1 207 ? 42.73500 30.15300 90.16600 1.000 33.18293 187 PHE A N 1
ATOM 1475 C CA . PHE A 1 207 ? 41.72800 30.58700 89.21300 1.000 31.81171 187 PHE A CA 1
ATOM 1476 C C . PHE A 1 207 ? 40.43300 29.74600 89.29700 1.000 32.22492 187 PHE A C 1
ATOM 1477 O O . PHE A 1 207 ? 39.34100 30.29300 89.37100 1.000 29.50354 187 PHE A O 1
ATOM 1485 N N . PHE A 1 208 ? 40.55800 28.41600 89.28400 1.000 31.78539 188 PHE A N 1
ATOM 1486 C CA . PHE A 1 208 ? 39.39400 27.55300 89.47800 1.000 33.54350 188 PHE A CA 1
ATOM 1487 C C . PHE A 1 208 ? 39.25900 26.98300 90.89300 1.000 34.15673 188 PHE A C 1
ATOM 1488 O O . PHE A 1 208 ? 38.58400 25.97800 91.08100 1.000 35.67533 188 PHE A O 1
ATOM 1496 N N . GLY A 1 209 ? 39.89400 27.62900 91.87300 1.000 34.04619 189 GLY A N 1
ATOM 1497 C CA . GLY A 1 209 ? 39.81200 27.21400 93.27000 1.000 39.41262 189 GLY A CA 1
ATOM 1498 C C . GLY A 1 209 ? 38.49800 27.59300 93.94600 1.000 41.97082 189 GLY A C 1
ATOM 1499 O O . GLY A 1 209 ? 37.69900 28.35100 93.40700 1.000 41.76553 189 GLY A O 1
ATOM 1500 N N . VAL A 1 210 ? 38.28100 27.07500 95.15700 1.000 39.80477 190 VAL A N 1
ATOM 1501 C CA . VAL A 1 210 ? 37.07200 27.37500 95.92200 1.000 45.66863 190 VAL A CA 1
ATOM 1502 C C . VAL A 1 210 ? 37.24900 28.68200 96.70300 1.000 52.11678 190 VAL A C 1
ATOM 1503 O O . VAL A 1 210 ? 38.29400 28.89100 97.30900 1.000 49.97441 190 VAL A O 1
ATOM 1507 N N . HIS A 1 211 ? 36.20400 29.52400 96.70100 1.000 72.12707 191 HIS A N 1
ATOM 1508 C CA . HIS A 1 211 ? 36.21200 30.86900 97.31400 1.000 91.33727 191 HIS A CA 1
ATOM 1509 C C . HIS A 1 211 ? 36.34200 30.80900 98.84900 1.000 106.19958 191 HIS A C 1
ATOM 1510 O O . HIS A 1 211 ? 37.26100 31.40200 99.42000 1.000 106.25748 191 HIS A O 1
ATOM 1517 N N . GLU A 1 212 ? 35.39900 30.10600 99.49500 1.000 105.20209 192 GLU A N 1
ATOM 1518 C CA . GLU A 1 212 ? 35.44100 29.77200 100.92800 1.000 98.33547 192 GLU A CA 1
ATOM 1519 C C . GLU A 1 212 ? 35.64200 30.99400 101.83200 1.000 93.95337 192 GLU A C 1
ATOM 1520 O O . GLU A 1 212 ? 34.70500 31.46300 102.47800 1.000 82.39935 192 GLU A O 1
ATOM 1526 N N . GLN A 1 223 ? 35.31300 44.79800 95.65700 1.000 85.44709 203 GLN A N 1
ATOM 1527 C CA . GLN A 1 223 ? 35.47100 44.47400 94.24500 1.000 87.20782 203 GLN A CA 1
ATOM 1528 C C . GLN A 1 223 ? 34.10500 44.26100 93.58700 1.000 82.71781 203 GLN A C 1
ATOM 1529 O O . GLN A 1 223 ? 33.38100 43.32800 93.94300 1.000 82.51252 203 GLN A O 1
ATOM 1535 N N . SER A 1 224 ? 33.76500 45.12900 92.62300 1.000 78.13042 204 SER A N 1
ATOM 1536 C CA . SER A 1 224 ? 32.47800 45.08200 91.92400 1.000 77.63562 204 SER A CA 1
ATOM 1537 C C . SER A 1 224 ? 32.37900 43.85000 91.01700 1.000 77.93303 204 SER A C 1
ATOM 1538 O O . SER A 1 224 ? 33.32900 43.07100 90.91500 1.000 78.77260 204 SER A O 1
ATOM 1541 N N . ALA A 1 225 ? 31.21300 43.67400 90.38500 1.000 75.89068 205 ALA A N 1
ATOM 1542 C CA . ALA A 1 225 ? 30.98000 42.60500 89.41500 1.000 72.24814 205 ALA A CA 1
ATOM 1543 C C . ALA A 1 225 ? 31.77900 42.85500 88.13800 1.000 70.46371 205 ALA A C 1
ATOM 1544 O O . ALA A 1 225 ? 32.40400 41.93400 87.60400 1.000 65.86579 205 ALA A O 1
ATOM 1546 N N . ASP A 1 226 ? 31.75600 44.10700 87.66300 1.000 70.50319 206 ASP A N 1
ATOM 1547 C CA . ASP A 1 226 ? 32.52700 44.54500 86.49200 1.000 70.89534 206 ASP A CA 1
ATOM 1548 C C . ASP A 1 226 ? 34.03000 44.26000 86.63300 1.000 69.12145 206 ASP A C 1
ATOM 1549 O O . ASP A 1 226 ? 34.69600 43.91700 85.65700 1.000 61.64160 206 ASP A O 1
ATOM 1554 N N . GLU A 1 227 ? 34.55100 44.40100 87.85800 1.000 69.16882 207 GLU A N 1
ATOM 1555 C CA . GLU A 1 227 ? 35.96400 44.17400 88.14500 1.000 69.06881 207 GLU A CA 1
ATOM 1556 C C . GLU A 1 227 ? 36.29400 42.68100 88.07900 1.000 59.63083 207 GLU A C 1
ATOM 1557 O O . GLU A 1 227 ? 37.25100 42.28000 87.42200 1.000 57.54901 207 GLU A O 1
ATOM 1563 N N . ALA A 1 228 ? 35.48500 41.86600 88.76200 1.000 54.64603 208 ALA A N 1
ATOM 1564 C CA . ALA A 1 228 ? 35.64400 40.42300 88.76200 1.000 49.35592 208 ALA A CA 1
ATOM 1565 C C . ALA A 1 228 ? 35.58200 39.86900 87.33400 1.000 46.67665 208 ALA A C 1
ATOM 1566 O O . ALA A 1 228 ? 36.36600 38.99600 86.98300 1.000 44.38953 208 ALA A O 1
ATOM 1568 N N . ALA A 1 229 ? 34.66100 40.40500 86.52200 1.000 46.11869 209 ALA A N 1
ATOM 1569 C CA . ALA A 1 229 ? 34.49300 40.00400 85.12600 1.000 46.79245 209 ALA A CA 1
ATOM 1570 C C . ALA A 1 229 ? 35.72500 40.34500 84.29300 1.000 47.80573 209 ALA A C 1
ATOM 1571 O O . ALA A 1 229 ? 36.19400 39.52000 83.50700 1.000 43.62892 209 ALA A O 1
ATOM 1573 N N . ARG A 1 230 ? 36.24800 41.56400 84.47000 1.000 48.92955 210 ARG A N 1
ATOM 1574 C CA . ARG A 1 230 ? 37.49400 42.03700 83.80100 1.000 50.78767 210 ARG A CA 1
ATOM 1575 C C . ARG A 1 230 ? 38.63300 41.06500 84.13600 1.000 45.54493 210 ARG A C 1
ATOM 1576 O O . ARG A 1 230 ? 39.28000 40.59300 83.19300 1.000 42.33929 210 ARG A O 1
ATOM 1584 N N . ARG A 1 231 ? 38.82300 40.73200 85.41900 1.000 46.77403 211 ARG A N 1
ATOM 1585 C CA . ARG A 1 231 ? 39.90000 39.82200 85.90300 1.000 45.06856 211 ARG A CA 1
ATOM 1586 C C . ARG A 1 231 ? 39.72600 38.43300 85.28600 1.000 42.24454 211 ARG A C 1
ATOM 1587 O O . ARG A 1 231 ? 40.75000 37.81800 84.94400 1.000 39.92847 211 ARG A O 1
ATOM 1595 N N . PHE A 1 232 ? 38.48400 37.94600 85.21000 1.000 38.66516 212 PHE A N 1
ATOM 1596 C CA . PHE A 1 232 ? 38.20300 36.64600 84.64100 1.000 36.87547 212 PHE A CA 1
ATOM 1597 C C . PHE A 1 232 ? 38.64200 36.58600 83.17500 1.000 35.54374 212 PHE A C 1
ATOM 1598 O O . PHE A 1 232 ? 39.37100 35.68800 82.78000 1.000 34.73838 212 PHE A O 1
ATOM 1606 N N . HIS A 1 233 ? 38.16500 37.53600 82.36900 1.000 38.01245 213 HIS A N 1
ATOM 1607 C CA . HIS A 1 233 ? 38.43700 37.53200 80.93600 1.000 39.75740 213 HIS A CA 1
ATOM 1608 C C . HIS A 1 233 ? 39.94100 37.61700 80.66400 1.000 39.84162 213 HIS A C 1
ATOM 1609 O O . HIS A 1 233 ? 40.44100 36.96200 79.75600 1.000 40.37326 213 HIS A O 1
ATOM 1616 N N . GLU A 1 234 ? 40.65600 38.42000 81.46200 1.000 40.03375 214 GLU A N 1
ATOM 1617 C CA . GLU A 1 234 ? 42.09800 38.56300 81.31200 1.000 41.51024 214 GLU A CA 1
ATOM 1618 C C . GLU A 1 234 ? 42.81700 37.27400 81.63700 1.000 37.05707 214 GLU A C 1
ATOM 1619 O O . GLU A 1 234 ? 43.71100 36.86200 80.91400 1.000 33.72246 214 GLU A O 1
ATOM 1625 N N . THR A 1 235 ? 42.42100 36.62500 82.73600 1.000 35.39109 215 THR A N 1
ATOM 1626 C CA . THR A 1 235 ? 43.13800 35.46000 83.21900 1.000 33.38032 215 THR A CA 1
ATOM 1627 C C . THR A 1 235 ? 42.92200 34.24600 82.30000 1.000 33.18029 215 THR A C 1
ATOM 1628 O O . THR A 1 235 ? 43.85900 33.49300 82.02500 1.000 33.43822 215 THR A O 1
ATOM 1632 N N . ILE A 1 236 ? 41.68700 34.04100 81.83500 1.000 32.45652 216 ILE A N 1
ATOM 1633 C CA . ILE A 1 236 ? 41.41500 32.90400 80.96300 1.000 33.52507 216 ILE A CA 1
ATOM 1634 C C . ILE A 1 236 ? 42.10600 33.06000 79.59900 1.000 33.53560 216 ILE A C 1
ATOM 1635 O O . ILE A 1 236 ? 42.60100 32.07500 79.04600 1.000 31.89067 216 ILE A O 1
ATOM 1640 N N . ALA A 1 237 ? 42.16800 34.30100 79.09500 1.000 33.43822 217 ALA A N 1
ATOM 1641 C CA . ALA A 1 237 ? 42.88400 34.62000 77.85000 1.000 34.78312 217 ALA A CA 1
ATOM 1642 C C . ALA A 1 237 ? 44.35800 34.22000 77.98600 1.000 34.89103 217 ALA A C 1
ATOM 1643 O O . ALA A 1 237 ? 44.91700 33.61500 77.07600 1.000 34.48045 217 ALA A O 1
ATOM 1645 N N . THR A 1 238 ? 44.97000 34.55400 79.13500 1.000 35.30160 218 THR A N 1
ATOM 1646 C CA . THR A 1 238 ? 46.34400 34.16600 79.45400 1.000 34.54625 218 THR A CA 1
ATOM 1647 C C . THR A 1 238 ? 46.54500 32.64400 79.42200 1.000 31.67222 218 THR A C 1
ATOM 1648 O O . THR A 1 238 ? 47.51700 32.15200 78.84200 1.000 31.55905 218 THR A O 1
ATOM 1652 N N . PHE A 1 239 ? 45.63100 31.89700 80.04400 1.000 30.43786 219 PHE A N 1
ATOM 1653 C CA . PHE A 1 239 ? 45.73600 30.44100 80.04100 1.000 29.39300 219 PHE A CA 1
ATOM 1654 C C . PHE A 1 239 ? 45.57800 29.86100 78.63300 1.000 30.17467 219 PHE A C 1
ATOM 1655 O O . PHE A 1 239 ? 46.31900 28.96200 78.24200 1.000 31.70643 219 PHE A O 1
ATOM 1663 N N . TYR A 1 240 ? 44.59800 30.36500 77.88200 1.000 29.91411 220 TYR A N 1
ATOM 1664 C CA . TYR A 1 240 ? 44.27200 29.89000 76.51400 1.000 30.77211 220 TYR A CA 1
ATOM 1665 C C . TYR A 1 240 ? 45.44400 30.22000 75.56200 1.000 30.95634 220 TYR A C 1
ATOM 1666 O O . TYR A 1 240 ? 45.78600 29.34800 74.72800 1.000 29.21666 220 TYR A O 1
ATOM 1675 N N . ASP A 1 241 ? 46.09500 31.37900 75.72100 1.000 31.56694 221 ASP A N 1
ATOM 1676 C CA . ASP A 1 241 ? 47.29000 31.71800 74.91200 1.000 33.18029 221 ASP A CA 1
ATOM 1677 C C . ASP A 1 241 ? 48.37700 30.67000 75.15800 1.000 33.05660 221 ASP A C 1
ATOM 1678 O O . ASP A 1 241 ? 49.00800 30.16200 74.23700 1.000 31.08004 221 ASP A O 1
ATOM 1683 N N . TYR A 1 242 ? 48.56300 30.32000 76.43200 1.000 32.29598 222 TYR A N 1
ATOM 1684 C CA . TYR A 1 242 ? 49.53400 29.29800 76.89700 1.000 31.93541 222 TYR A CA 1
ATOM 1685 C C . TYR A 1 242 ? 49.20400 27.94700 76.24400 1.000 30.14572 222 TYR A C 1
ATOM 1686 O O . TYR A 1 242 ? 50.09100 27.32600 75.64000 1.000 31.78013 222 TYR A O 1
ATOM 1695 N N . PHE A 1 243 ? 47.94900 27.50400 76.33800 1.000 28.92715 223 PHE A N 1
ATOM 1696 C CA . PHE A 1 243 ? 47.55800 26.23100 75.78300 1.000 29.67461 223 PHE A CA 1
ATOM 1697 C C . PHE A 1 243 ? 47.60700 26.19300 74.23800 1.000 30.16677 223 PHE A C 1
ATOM 1698 O O . PHE A 1 243 ? 47.97700 25.18500 73.65100 1.000 29.75094 223 PHE A O 1
ATOM 1706 N N . ASN A 1 244 ? 47.28800 27.32100 73.59200 1.000 31.49325 224 ASN A N 1
ATOM 1707 C CA . ASN A 1 244 ? 47.38600 27.42600 72.14800 1.000 30.89055 224 ASN A CA 1
ATOM 1708 C C . ASN A 1 244 ? 48.78700 27.11700 71.63600 1.000 31.78013 224 ASN A C 1
ATOM 1709 O O . ASN A 1 244 ? 48.94000 26.53200 70.56500 1.000 31.53536 224 ASN A O 1
ATOM 1714 N N . GLY A 1 245 ? 49.81200 27.50800 72.39900 1.000 30.25889 225 GLY A N 1
ATOM 1715 C CA . GLY A 1 245 ? 51.18900 27.21600 72.03700 1.000 30.07466 225 GLY A CA 1
ATOM 1716 C C . GLY A 1 245 ? 51.45700 25.70900 71.90900 1.000 30.14835 225 GLY A C 1
ATOM 1717 O O . GLY A 1 245 ? 52.20600 25.28500 71.01900 1.000 29.37721 225 GLY A O 1
ATOM 1718 N N . PHE A 1 246 ? 50.84900 24.90700 72.79800 1.000 29.52986 226 PHE A N 1
ATOM 1719 C CA . PHE A 1 246 ? 50.98400 23.45100 72.73300 1.000 30.61683 226 PHE A CA 1
ATOM 1720 C C . PHE A 1 246 ? 50.25400 22.86700 71.52300 1.000 30.79580 226 PHE A C 1
ATOM 1721 O O . PHE A 1 246 ? 50.73000 21.93100 70.89500 1.000 32.04332 226 PHE A O 1
ATOM 1729 N N . THR A 1 247 ? 49.07400 23.41300 71.22900 1.000 30.75632 227 THR A N 1
ATOM 1730 C CA . THR A 1 247 ? 48.25500 22.95600 70.11900 1.000 31.31954 227 THR A CA 1
ATOM 1731 C C . THR A 1 247 ? 49.03200 23.14200 68.81900 1.000 32.10122 227 THR A C 1
ATOM 1732 O O . THR A 1 247 ? 49.10000 22.23600 67.98200 1.000 32.45652 227 THR A O 1
ATOM 1736 N N . VAL A 1 248 ? 49.64300 24.31800 68.65300 1.000 31.82750 228 VAL A N 1
ATOM 1737 C CA . VAL A 1 248 ? 50.46100 24.60600 67.47800 1.000 33.96723 228 VAL A CA 1
ATOM 1738 C C . VAL A 1 248 ? 51.65800 23.66700 67.40600 1.000 33.53560 228 VAL A C 1
ATOM 1739 O O . VAL A 1 248 ? 51.98000 23.13400 66.34200 1.000 32.80920 228 VAL A O 1
ATOM 1743 N N . ASP A 1 249 ? 52.31700 23.48000 68.55500 1.000 33.11186 229 ASP A N 1
ATOM 1744 C CA . ASP A 1 249 ? 53.52000 22.65700 68.64900 1.000 33.86195 229 ASP A CA 1
ATOM 1745 C C . ASP A 1 249 ? 53.25100 21.21400 68.18900 1.000 33.09081 229 ASP A C 1
ATOM 1746 O O . ASP A 1 249 ? 54.02800 20.63400 67.41800 1.000 32.90658 229 ASP A O 1
ATOM 1751 N N . ARG A 1 250 ? 52.14800 20.64600 68.67100 1.000 31.82224 230 ARG A N 1
ATOM 1752 C CA . ARG A 1 250 ? 51.80700 19.20900 68.46500 1.000 33.16187 230 ARG A CA 1
ATOM 1753 C C . ARG A 1 250 ? 51.32000 18.95900 67.03200 1.000 34.09883 230 ARG A C 1
ATOM 1754 O O . ARG A 1 250 ? 51.42600 17.80000 66.57900 1.000 34.35675 230 ARG A O 1
ATOM 1762 N N . ARG A 1 251 ? 50.83000 19.98600 66.32900 1.000 34.20936 231 ARG A N 1
ATOM 1763 C CA . ARG A 1 251 ? 50.42700 19.84900 64.90600 1.000 35.99379 231 ARG A CA 1
ATOM 1764 C C . ARG A 1 251 ? 51.67900 19.71000 64.02900 1.000 36.77020 231 ARG A C 1
ATOM 1765 O O . ARG A 1 251 ? 51.55400 19.14400 62.92800 1.000 37.62820 231 ARG A O 1
ATOM 1773 N N . SER A 1 252 ? 52.84500 20.15700 64.50100 1.000 35.23054 232 SER A N 1
ATOM 1774 C CA . SER A 1 252 ? 54.10300 19.94800 63.77700 1.000 36.40173 232 SER A CA 1
ATOM 1775 C C . SER A 1 252 ? 54.97200 18.81400 64.32900 1.000 36.76230 232 SER A C 1
ATOM 1776 O O . SER A 1 252 ? 55.68500 18.16700 63.56400 1.000 37.12814 232 SER A O 1
ATOM 1779 N N . CYS A 1 253 ? 54.91900 18.61100 65.65300 1.000 35.38056 233 CYS A N 1
ATOM 1780 C CA . CYS A 1 253 ? 55.77700 17.67700 66.37300 1.000 36.72019 233 CYS A CA 1
ATOM 1781 C C . CYS A 1 253 ? 54.89800 16.79900 67.26400 1.000 36.91495 233 CYS A C 1
ATOM 1782 O O . CYS A 1 253 ? 54.77100 17.04300 68.46600 1.000 37.30974 233 CYS A O 1
ATOM 1785 N N . PRO A 1 254 ? 54.23900 15.76900 66.69800 1.000 38.70464 234 PRO A N 1
ATOM 1786 C CA . PRO A 1 254 ? 53.27400 14.95900 67.45200 1.000 38.48356 234 PRO A CA 1
ATOM 1787 C C . PRO A 1 254 ? 53.92300 14.17100 68.60400 1.000 37.53082 234 PRO A C 1
ATOM 1788 O O . PRO A 1 254 ? 55.09600 13.88200 68.53900 1.000 38.10457 234 PRO A O 1
ATOM 1792 N N . LYS A 1 255 ? 53.16100 13.90200 69.66600 1.000 38.38618 235 LYS A N 1
ATOM 1793 C CA . LYS A 1 255 ? 53.60600 13.04300 70.75700 1.000 38.15984 235 LYS A CA 1
ATOM 1794 C C . LYS A 1 255 ? 52.43400 12.15300 71.15200 1.000 38.48093 235 LYS A C 1
ATOM 1795 O O . LYS A 1 255 ? 51.34400 12.28400 70.59500 1.000 37.14393 235 LYS A O 1
ATOM 1801 N N . ASP A 1 256 ? 52.65800 11.23900 72.10200 1.000 40.29167 236 ASP A N 1
ATOM 1802 C CA . ASP A 1 256 ? 51.61600 10.28900 72.50600 1.000 43.37099 236 ASP A CA 1
ATOM 1803 C C . ASP A 1 256 ? 50.72400 10.81500 73.62300 1.000 42.59984 236 ASP A C 1
ATOM 1804 O O . ASP A 1 256 ? 49.97000 10.05100 74.22300 1.000 57.05947 236 ASP A O 1
ATOM 1809 N N . ASP A 1 257 ? 50.78200 12.12500 73.87400 1.000 35.71481 237 ASP A N 1
ATOM 1810 C CA . ASP A 1 257 ? 50.03500 12.75400 74.96500 1.000 31.48009 237 ASP A CA 1
ATOM 1811 C C . ASP A 1 257 ? 48.66500 13.25600 74.50900 1.000 29.79831 237 ASP A C 1
ATOM 1812 O O . ASP A 1 257 ? 48.32600 13.18300 73.32600 1.000 28.72450 237 ASP A O 1
ATOM 1817 N N . VAL A 1 258 ? 47.86900 13.75100 75.46200 1.000 28.74292 238 VAL A N 1
ATOM 1818 C CA . VAL A 1 258 ? 46.49600 14.16500 75.18400 1.000 30.20625 238 VAL A CA 1
ATOM 1819 C C . VAL A 1 258 ? 46.42400 15.46800 74.37800 1.000 31.08267 238 VAL A C 1
ATOM 1820 O O . VAL A 1 258 ? 45.54700 15.62200 73.52800 1.000 30.91423 238 VAL A O 1
ATOM 1824 N N . MET A 1 259 ? 47.35200 16.39700 74.63500 1.000 29.40616 239 MET A N 1
ATOM 1825 C CA . MET A 1 259 ? 47.36900 17.63700 73.87700 1.000 30.61157 239 MET A CA 1
ATOM 1826 C C . MET A 1 259 ? 47.57200 17.33800 72.38700 1.000 30.75895 239 MET A C 1
ATOM 1827 O O . MET A 1 259 ? 46.88300 17.90400 71.53200 1.000 31.89067 239 MET A O 1
ATOM 1832 N N . SER A 1 260 ? 48.46700 16.39500 72.08000 1.000 30.73000 240 SER A N 1
ATOM 1833 C CA . SER A 1 260 ? 48.70400 15.99800 70.69600 1.000 30.89055 240 SER A CA 1
ATOM 1834 C C . SER A 1 260 ? 47.48500 15.35900 70.05300 1.000 31.70643 240 SER A C 1
ATOM 1835 O O . SER A 1 260 ? 47.14200 15.65100 68.89200 1.000 31.52483 240 SER A O 1
ATOM 1838 N N . LEU A 1 261 ? 46.81700 14.49100 70.81400 1.000 32.03542 241 LEU A N 1
ATOM 1839 C CA . LEU A 1 261 ? 45.61500 13.79300 70.36500 1.000 32.94342 241 LEU A CA 1
ATOM 1840 C C . LEU A 1 261 ? 44.55700 14.81200 69.96200 1.000 33.07765 241 LEU A C 1
ATOM 1841 O O . LEU A 1 261 ? 44.00000 14.72700 68.88000 1.000 33.67772 241 LEU A O 1
ATOM 1846 N N . LEU A 1 262 ? 44.30700 15.79600 70.83200 1.000 31.57747 242 LEU A N 1
ATOM 1847 C CA . LEU A 1 262 ? 43.28100 16.81500 70.57100 1.000 31.98805 242 LEU A CA 1
ATOM 1848 C C . LEU A 1 262 ? 43.67900 17.81800 69.48500 1.000 32.03279 242 LEU A C 1
ATOM 1849 O O . LEU A 1 262 ? 42.85400 18.20000 68.64800 1.000 31.79592 242 LEU A O 1
ATOM 1854 N N . ALA A 1 263 ? 44.94900 18.24000 69.50500 1.000 31.60116 243 ALA A N 1
ATOM 1855 C CA . ALA A 1 263 ? 45.48800 19.14700 68.50300 1.000 32.53022 243 ALA A CA 1
ATOM 1856 C C . ALA A 1 263 ? 45.33700 18.59700 67.07600 1.000 34.63310 243 ALA A C 1
ATOM 1857 O O . ALA A 1 263 ? 45.09900 19.35100 66.13600 1.000 34.16989 243 ALA A O 1
ATOM 1859 N N . ASN A 1 264 ? 45.50400 17.27900 66.93600 1.000 34.10146 244 ASN A N 1
ATOM 1860 C CA . ASN A 1 264 ? 45.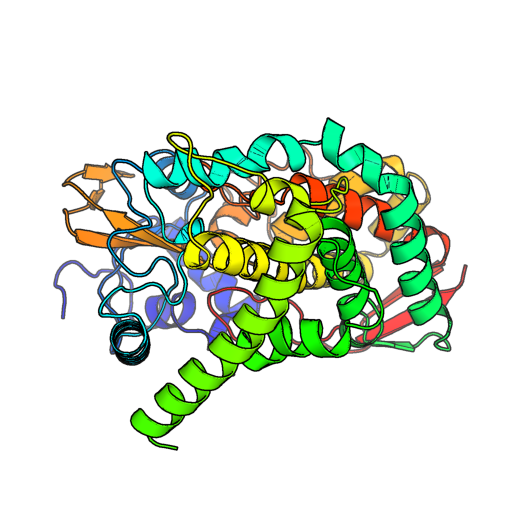49400 16.61800 65.63700 1.000 36.45963 244 ASN A CA 1
ATOM 1861 C C . ASN A 1 264 ? 44.15500 15.97600 65.30800 1.000 36.07275 244 ASN A C 1
ATOM 1862 O O . ASN A 1 264 ? 44.01300 15.36700 64.24600 1.000 35.02525 244 ASN A O 1
ATOM 1867 N N . SER A 1 265 ? 43.16000 16.16700 66.18600 1.000 34.93840 245 SER A N 1
ATOM 1868 C CA . SER A 1 265 ? 41.80400 15.67500 65.94200 1.000 37.06497 245 SER A CA 1
ATOM 1869 C C . SER A 1 265 ? 41.06800 16.54100 64.91400 1.000 40.38116 245 SER A C 1
ATOM 1870 O O . SER A 1 265 ? 41.29800 17.75400 64.79800 1.000 37.83085 245 SER A O 1
ATOM 1873 N N . LYS A 1 266 ? 40.17300 15.89800 64.16300 1.000 40.56013 246 LYS A N 1
ATOM 1874 C CA . LYS A 1 266 ? 39.28600 16.57300 63.23500 1.000 44.62640 246 LYS A CA 1
ATOM 1875 C C . LYS A 1 266 ? 37.86300 16.05800 63.42600 1.000 47.51096 246 LYS A C 1
ATOM 1876 O O . LYS A 1 266 ? 37.66500 14.92900 63.85700 1.000 46.72929 246 LYS A O 1
ATOM 1882 N N . LEU A 1 267 ? 36.88700 16.93500 63.17200 1.000 51.62724 247 LEU A N 1
ATOM 1883 C CA . LEU A 1 267 ? 35.47700 16.58400 63.06900 1.000 54.58812 247 LEU A CA 1
ATOM 1884 C C . LEU A 1 267 ? 34.97100 17.25200 61.80500 1.000 55.33032 247 LEU A C 1
ATOM 1885 O O . LEU A 1 267 ? 35.25200 18.43500 61.56700 1.000 53.39851 247 LEU A O 1
ATOM 1890 N N . ASP A 1 268 ? 34.25400 16.48000 60.97800 1.000 58.51228 248 ASP A N 1
ATOM 1891 C CA . ASP A 1 268 ? 33.78500 16.93000 59.66200 1.000 58.97812 248 ASP A CA 1
ATOM 1892 C C . ASP A 1 268 ? 34.92900 17.49700 58.81900 1.000 58.24119 248 ASP A C 1
ATOM 1893 O O . ASP A 1 268 ? 34.75600 18.49000 58.10700 1.000 57.78851 248 ASP A O 1
ATOM 1898 N N . GLY A 1 269 ? 36.10500 16.86700 58.91500 1.000 56.34360 249 GLY A N 1
ATOM 1899 C CA . GLY A 1 269 ? 37.25700 17.23000 58.10300 1.000 57.19370 249 GLY A CA 1
ATOM 1900 C C . GLY A 1 269 ? 38.00700 18.50400 58.48500 1.000 54.41968 249 GLY A C 1
ATOM 1901 O O . GLY A 1 269 ? 38.86600 18.93900 57.73400 1.000 53.45115 249 GLY A O 1
ATOM 1902 N N . ASN A 1 270 ? 37.68500 19.09800 59.64200 1.000 50.02968 250 ASN A N 1
ATOM 1903 C CA . ASN A 1 270 ? 38.37600 20.29700 60.12800 1.000 49.20853 250 ASN A CA 1
ATOM 1904 C C . ASN A 1 270 ? 38.83900 20.11900 61.55800 1.000 44.82643 250 ASN A C 1
ATOM 1905 O O . ASN A 1 270 ? 38.24000 19.36300 62.33800 1.000 41.30495 250 ASN A O 1
ATOM 1910 N N . TYR A 1 271 ? 39.89400 20.85300 61.92100 1.000 42.42088 251 TYR A N 1
ATOM 1911 C CA . TYR A 1 271 ? 40.38200 20.93800 63.32100 1.000 42.56563 251 TYR A CA 1
ATOM 1912 C C . TYR A 1 271 ? 39.23100 21.39100 64.22700 1.000 40.09954 251 TYR A C 1
ATOM 1913 O O . TYR A 1 271 ? 38.31700 22.09500 63.77500 1.000 39.54158 251 TYR A O 1
ATOM 1922 N N . ILE A 1 272 ? 39.29200 20.98400 65.49100 1.000 38.41250 252 ILE A N 1
ATOM 1923 C CA . ILE A 1 272 ? 38.37400 21.42000 66.50800 1.000 40.07323 252 ILE A CA 1
ATOM 1924 C C . ILE A 1 272 ? 38.72400 22.88300 66.83000 1.000 39.05995 252 ILE A C 1
ATOM 1925 O O . ILE A 1 272 ? 39.89800 23.23900 66.85200 1.000 40.54960 252 ILE A O 1
ATOM 1930 N N . ASP A 1 273 ? 37.70000 23.70600 67.08800 1.000 39.88899 253 ASP A N 1
ATOM 1931 C CA . ASP A 1 273 ? 37.87300 25.13200 67.43700 1.000 42.79197 253 ASP A CA 1
ATOM 1932 C C . ASP A 1 273 ? 38.70800 25.24200 68.72900 1.000 39.43368 253 ASP A C 1
ATOM 1933 O O . ASP A 1 273 ? 38.54600 24.41200 69.65600 1.000 35.38845 253 ASP A O 1
ATOM 1938 N N . ASP A 1 274 ? 39.57500 26.26600 68.79400 1.000 37.62820 254 ASP A N 1
ATOM 1939 C CA . ASP A 1 274 ? 40.42000 26.50900 69.96500 1.000 36.25961 254 ASP A CA 1
ATOM 1940 C C . ASP A 1 274 ? 39.63100 26.50700 71.26700 1.000 36.12012 254 ASP A C 1
ATOM 1941 O O . ASP A 1 274 ? 40.13700 26.01900 72.27200 1.000 33.28031 254 ASP A O 1
ATOM 1946 N N . LYS A 1 275 ? 38.41000 27.06000 71.25200 1.000 37.45712 255 LYS A N 1
ATOM 1947 C CA . LYS A 1 275 ? 37.59500 27.14300 72.47800 1.000 39.90742 255 LYS A CA 1
ATOM 1948 C C . LYS A 1 275 ? 37.26000 25.78800 73.09100 1.000 37.32553 255 LYS A C 1
ATOM 1949 O O . LYS A 1 275 ? 37.25200 25.63300 74.31900 1.000 36.74651 255 LYS A O 1
ATOM 1955 N N . TYR A 1 276 ? 37.02300 24.78300 72.24500 1.000 34.67258 256 TYR A N 1
ATOM 1956 C CA . TYR A 1 276 ? 36.72900 23.39500 72.68800 1.000 34.74627 256 TYR A CA 1
ATOM 1957 C C . TYR A 1 276 ? 38.03900 22.72200 73.11300 1.000 32.15122 256 TYR A C 1
ATOM 1958 O O . TYR A 1 276 ? 38.03700 22.00600 74.12500 1.000 28.96926 256 TYR A O 1
ATOM 1967 N N . ILE A 1 277 ? 39.13700 22.96900 72.38600 1.000 30.21152 257 ILE A N 1
ATOM 1968 C CA . ILE A 1 277 ? 40.40900 22.33700 72.72100 1.000 29.44037 257 ILE A CA 1
ATOM 1969 C C . ILE A 1 277 ? 40.88400 22.82200 74.10900 1.000 29.00085 257 ILE A C 1
ATOM 1970 O O . ILE A 1 277 ? 41.19500 22.02400 74.99800 1.000 26.99008 257 ILE A O 1
ATOM 1975 N N . ASN A 1 278 ? 40.93800 24.14700 74.28300 1.000 29.54038 258 ASN A N 1
ATOM 1976 C CA . ASN A 1 278 ? 41.43400 24.71400 75.52500 1.000 28.85083 258 ASN A CA 1
ATOM 1977 C C . ASN A 1 278 ? 40.53600 24.37500 76.72100 1.000 28.16390 258 ASN A C 1
ATOM 1978 O O . ASN A 1 278 ? 41.03400 24.07000 77.81600 1.000 26.65583 258 ASN A O 1
ATOM 1983 N N . ALA A 1 279 ? 39.21700 24.39500 76.51600 1.000 28.77187 259 ALA A N 1
ATOM 1984 C CA . ALA A 1 279 ? 38.28900 23.93000 77.56300 1.000 28.78240 259 ALA A CA 1
ATOM 1985 C C . ALA A 1 279 ? 38.60300 22.49700 78.00500 1.000 28.81135 259 ALA A C 1
ATOM 1986 O O . ALA A 1 279 ? 38.53200 22.15600 79.20400 1.000 26.85059 259 ALA A O 1
ATOM 1988 N N . TYR A 1 280 ? 38.94000 21.64600 77.03000 1.000 28.92189 260 TYR A N 1
ATOM 1989 C CA . TYR A 1 280 ? 39.25300 20.20800 77.24100 1.000 28.49815 260 TYR A CA 1
ATOM 1990 C C . TYR A 1 280 ? 40.52000 20.10100 78.10100 1.000 28.11916 260 TYR A C 1
ATOM 1991 O O . TYR A 1 280 ? 40.56100 19.27500 79.03600 1.000 26.82427 260 TYR A O 1
ATOM 2000 N N . TYR A 1 281 ? 41.54200 20.90500 77.79900 1.000 27.23221 261 TYR A N 1
ATOM 2001 C CA . TYR A 1 281 ? 42.81000 20.89800 78.57100 1.000 27.05851 261 TYR A CA 1
ATOM 2002 C C . TYR A 1 281 ? 42.50200 21.30800 80.01400 1.000 27.53225 261 TYR A C 1
ATOM 2003 O O . TYR A 1 281 ? 42.96500 20.63100 80.95800 1.000 28.75608 261 TYR A O 1
ATOM 2012 N N . VAL A 1 282 ? 41.76200 22.41100 80.17800 1.000 28.67712 262 VAL A N 1
ATOM 2013 C CA . VAL A 1 282 ? 41.39600 22.92700 81.51000 1.000 27.63489 262 VAL A CA 1
ATOM 2014 C C . VAL A 1 282 ? 40.56100 21.91300 82.30800 1.000 26.19788 262 VAL A C 1
ATOM 2015 O O . VAL A 1 282 ? 40.84100 21.66100 83.49900 1.000 25.34778 262 VAL A O 1
ATOM 2019 N N . ALA A 1 283 ? 39.54800 21.34200 81.65100 1.000 25.70045 263 ALA A N 1
ATOM 2020 C CA . ALA A 1 283 ? 38.68000 20.33500 82.25400 1.000 26.69004 263 ALA A CA 1
ATOM 2021 C C . ALA A 1 283 ? 39.48500 19.12900 82.75800 1.000 27.90598 263 ALA A C 1
ATOM 2022 O O . ALA A 1 283 ? 39.27300 18.65600 83.87900 1.000 27.04008 263 ALA A O 1
ATOM 2024 N N . ILE A 1 284 ? 40.42900 18.64700 81.94300 1.000 27.57699 264 ILE A N 1
ATOM 2025 C CA . ILE A 1 284 ? 41.22700 17.49400 82.33400 1.000 27.02956 264 ILE A CA 1
ATOM 2026 C C . ILE A 1 284 ? 42.07600 17.81200 83.57600 1.000 25.61360 264 ILE A C 1
ATOM 2027 O O . ILE A 1 284 ? 42.08500 17.05100 84.55500 1.000 24.86877 264 ILE A O 1
ATOM 2032 N N . ALA A 1 285 ? 42.74400 18.96900 83.56900 1.000 28.74818 265 ALA A N 1
ATOM 2033 C CA . ALA A 1 285 ? 43.59600 19.36400 84.69000 1.000 25.04774 265 ALA A CA 1
ATOM 2034 C C . ALA A 1 285 ? 42.80100 19.55900 85.97400 1.000 24.65559 265 ALA A C 1
ATOM 2035 O O . ALA A 1 285 ? 43.20100 19.06300 87.04900 1.000 25.01353 265 ALA A O 1
ATOM 2037 N N . THR A 1 286 ? 41.68300 20.28900 85.87700 1.000 23.63441 266 THR A N 1
ATOM 2038 C CA . THR A 1 286 ? 40.88000 20.61600 87.05500 1.000 24.96352 266 THR A CA 1
ATOM 2039 C C . THR A 1 286 ? 40.12600 19.38700 87.56100 1.000 26.10313 266 THR A C 1
ATOM 2040 O O . THR A 1 286 ? 40.03200 19.16900 88.75400 1.000 23.71863 266 THR A O 1
ATOM 2044 N N . ALA A 1 287 ? 39.58200 18.58500 86.64400 1.000 24.27659 267 ALA A N 1
ATOM 2045 C CA . ALA A 1 287 ? 38.81100 17.40100 87.04100 1.000 24.33976 267 ALA A CA 1
ATOM 2046 C C . ALA A 1 287 ? 39.68100 16.34400 87.70200 1.000 23.82654 267 ALA A C 1
ATOM 2047 O O . ALA A 1 287 ? 39.19900 15.59700 88.54800 1.000 24.80561 267 ALA A O 1
ATOM 2049 N N . GLY A 1 288 ? 40.94800 16.26400 87.28200 1.000 22.98170 268 GLY A N 1
ATOM 2050 C CA . GLY A 1 288 ? 41.85500 15.21400 87.72000 1.000 23.94234 268 GLY A CA 1
ATOM 2051 C C . GLY A 1 288 ? 42.71200 15.51600 88.93900 1.000 23.72127 268 GLY A C 1
ATOM 2052 O O . GLY A 1 288 ? 43.32700 14.60800 89.50000 1.000 23.80549 268 GLY A O 1
ATOM 2053 N N . HIS A 1 289 ? 42.76500 16.78300 89.35700 1.000 23.19225 269 HIS A N 1
ATOM 2054 C CA . HIS A 1 289 ? 43.66000 17.17000 90.44900 1.000 22.73694 269 HIS A CA 1
ATOM 2055 C C . HIS A 1 289 ? 43.02400 17.00000 91.84300 1.000 23.23436 269 HIS A C 1
ATOM 2056 O O . HIS A 1 289 ? 43.32800 16.01600 92.55300 1.000 22.43164 269 HIS A O 1
ATOM 2063 N N . ASP A 1 290 ? 42.13800 17.92900 92.22800 1.000 23.12646 270 ASP A N 1
ATOM 2064 C CA . ASP A 1 290 ? 41.57700 17.93500 93.58500 1.000 24.22396 270 ASP A CA 1
ATOM 2065 C C . ASP A 1 290 ? 40.88700 16.61100 93.97000 1.000 22.83958 270 ASP A C 1
ATOM 2066 O O . ASP A 1 290 ? 41.04800 16.13400 95.10300 1.000 22.52639 270 ASP A O 1
ATOM 2071 N N . THR A 1 291 ? 40.09300 16.06300 93.04800 1.000 21.68418 271 THR A N 1
ATOM 2072 C CA . THR A 1 291 ? 39.37300 14.79600 93.27700 1.000 21.95000 271 THR A CA 1
ATOM 2073 C C . THR A 1 291 ? 40.28700 13.69100 93.76700 1.000 20.83408 271 THR A C 1
ATOM 2074 O O . THR A 1 291 ? 40.00200 13.02600 94.76800 1.000 21.10253 271 THR A O 1
ATOM 2078 N N . THR A 1 292 ? 41.36400 13.46300 93.01100 1.000 20.55773 272 THR A N 1
ATOM 2079 C CA . THR A 1 292 ? 42.37100 12.44300 93.31600 1.000 20.31033 272 THR A CA 1
ATOM 2080 C C . THR A 1 292 ? 43.13900 12.71600 94.61300 1.000 21.32624 272 THR A C 1
ATOM 2081 O O . THR A 1 292 ? 43.33400 11.80400 95.43400 1.000 22.16582 272 THR A O 1
ATOM 2085 N N . SER A 1 293 ? 43.55300 13.97400 94.80500 1.000 20.77091 273 SER A N 1
ATOM 2086 C CA . SER A 1 293 ? 44.21600 14.39900 96.02100 1.000 22.00527 273 SER A CA 1
ATOM 2087 C C . SER A 1 293 ? 43.32200 14.13000 97.23300 1.000 22.32373 273 SER A C 1
ATOM 2088 O O . SER A 1 293 ? 43.75400 13.53000 98.22900 1.000 22.34215 273 SER A O 1
ATOM 2091 N N . SER A 1 294 ? 42.07400 14.59300 97.12900 1.000 22.30267 274 SER A N 1
ATOM 2092 C CA . SER A 1 294 ? 41.07600 14.47700 98.18200 1.000 24.73718 274 SER A CA 1
ATOM 2093 C C . SER A 1 294 ? 40.83800 12.99400 98.56500 1.000 22.00790 274 SER A C 1
ATOM 2094 O O . SER A 1 294 ? 40.83200 12.65400 99.73300 1.000 21.35782 274 SER A O 1
ATOM 2097 N N . SER A 1 295 ? 40.66600 12.14000 97.55400 1.000 20.97357 275 SER A N 1
ATOM 2098 C CA . SER A 1 295 ? 40.40400 10.72300 97.74500 1.000 22.10528 275 SER A CA 1
ATOM 2099 C C . SER A 1 295 ? 41.60000 10.04800 98.40700 1.000 21.24465 275 SER A C 1
ATOM 2100 O O . SER A 1 295 ? 41.42900 9.17700 99.26100 1.000 21.29992 275 SER A O 1
ATOM 2103 N N . SER A 1 296 ? 42.81000 10.48100 98.03600 1.000 21.38677 276 SER A N 1
ATOM 2104 C CA . SER A 1 296 ? 44.03100 9.99600 98.67100 1.000 21.56838 276 SER A CA 1
ATOM 2105 C C . SER A 1 296 ? 44.08300 10.35200 100.17600 1.000 21.73945 276 SER A C 1
ATOM 2106 O O . SER A 1 296 ? 44.42100 9.50800 101.01700 1.000 21.16306 276 SER A O 1
ATOM 2109 N N . GLY A 1 297 ? 43.70500 11.59100 100.50400 1.000 20.74986 277 GLY A N 1
ATOM 2110 C CA . GLY A 1 297 ? 43.54100 12.03300 101.88100 1.000 21.25255 277 GLY A CA 1
ATOM 2111 C C . GLY A 1 297 ? 42.52700 11.19900 102.65200 1.000 21.07358 277 GLY A C 1
ATOM 2112 O O . GLY A 1 297 ? 42.76800 10.81500 103.79500 1.000 21.10779 277 GLY A O 1
ATOM 2113 N N . GLY A 1 298 ? 41.38000 10.93800 102.01700 1.000 20.47088 278 GLY A N 1
ATOM 2114 C CA . GLY A 1 298 ? 40.36200 10.06400 102.56300 1.000 20.28138 278 GLY A CA 1
ATOM 2115 C C . GLY A 1 298 ? 40.91700 8.70200 102.93000 1.000 20.78407 278 GLY A C 1
ATOM 2116 O O . GLY A 1 298 ? 40.61800 8.18200 104.00100 1.000 21.12885 278 GLY A O 1
ATOM 2117 N N . ALA A 1 299 ? 41.72900 8.12300 102.03500 1.000 20.58142 279 ALA A N 1
ATOM 2118 C CA . ALA A 1 299 ? 42.35600 6.82500 102.30000 1.000 21.00778 279 ALA A CA 1
ATOM 2119 C C . ALA A 1 299 ? 43.21600 6.87500 103.57900 1.000 21.46573 279 ALA A C 1
ATOM 2120 O O . ALA A 1 299 ? 43.14900 5.97400 104.41400 1.000 22.51586 279 ALA A O 1
ATOM 2122 N N . ILE A 1 300 ? 44.00100 7.95300 103.73400 1.000 21.59469 280 ILE A N 1
ATOM 2123 C CA . ILE A 1 300 ? 44.88500 8.10500 104.87900 1.000 21.85788 280 ILE A CA 1
ATOM 2124 C C . ILE A 1 300 ? 44.09200 8.30100 106.16400 1.000 21.90263 280 ILE A C 1
ATOM 2125 O O . ILE A 1 300 ? 44.47800 7.78200 107.20400 1.000 22.71325 280 ILE A O 1
ATOM 2130 N N . ILE A 1 301 ? 42.97900 9.04300 106.09100 1.000 21.13148 281 ILE A N 1
ATOM 2131 C CA . ILE A 1 301 ? 42.07300 9.16800 107.23600 1.000 22.67114 281 ILE A CA 1
ATOM 2132 C C . ILE A 1 301 ? 41.51400 7.79200 107.65800 1.000 22.37110 281 ILE A C 1
ATOM 2133 O O . ILE A 1 301 ? 41.55200 7.43100 108.84100 1.000 22.91591 281 ILE A O 1
ATOM 2138 N N . GLY A 1 302 ? 41.00200 7.04100 106.67400 1.000 21.69471 282 GLY A N 1
ATOM 2139 C CA . GLY A 1 302 ? 40.51500 5.68300 106.86700 1.000 22.14476 282 GLY A CA 1
ATOM 2140 C C . GLY A 1 302 ? 41.52400 4.73800 107.49400 1.000 22.41058 282 GLY A C 1
ATOM 2141 O O . GLY A 1 302 ? 41.20600 4.01900 108.44700 1.000 23.82128 282 GLY A O 1
ATOM 2142 N N . LEU A 1 303 ? 42.75200 4.73200 106.96600 1.000 23.24489 283 LEU A N 1
ATOM 2143 C CA . LEU A 1 303 ? 43.80800 3.85600 107.47400 1.000 23.94761 283 LEU A CA 1
ATOM 2144 C C . LEU A 1 303 ? 44.27200 4.26800 108.88100 1.000 26.44528 283 LEU A C 1
ATOM 2145 O O . LEU A 1 303 ? 44.59000 3.42300 109.72100 1.000 26.95323 283 LEU A O 1
ATOM 2150 N N . SER A 1 304 ? 44.30300 5.57900 109.13300 1.000 25.56886 284 SER A N 1
ATOM 2151 C CA . SER A 1 304 ? 44.68500 6.10900 110.43200 1.000 26.11366 284 SER A CA 1
ATOM 2152 C C . SER A 1 304 ? 43.68300 5.70200 111.50800 1.000 25.53990 284 SER A C 1
ATOM 2153 O O . SER A 1 304 ? 44.05700 5.34100 112.61500 1.000 25.89784 284 SER A O 1
ATOM 2156 N N . ARG A 1 305 ? 42.39400 5.75000 111.17500 1.000 24.67401 285 ARG A N 1
ATOM 2157 C CA . ARG A 1 305 ? 41.30400 5.36800 112.10900 1.000 27.11378 285 ARG A CA 1
ATOM 2158 C C . ARG A 1 305 ? 41.17900 3.83800 112.18600 1.000 28.41130 285 ARG A C 1
ATOM 2159 O O . ARG A 1 305 ? 40.51200 3.37100 113.10800 1.000 28.85083 285 ARG A O 1
ATOM 2167 N N . ASN A 1 306 ? 41.78400 3.09400 111.25000 1.000 27.87176 286 ASN A N 1
ATOM 2168 C CA . ASN A 1 306 ? 41.66900 1.64000 111.19900 1.000 28.99821 286 ASN A CA 1
ATOM 2169 C C . ASN A 1 306 ? 43.02200 0.98300 110.95000 1.000 29.86148 286 ASN A C 1
ATOM 2170 O O . ASN A 1 306 ? 43.28100 0.48700 109.85200 1.000 29.20613 286 ASN A O 1
ATOM 2175 N N . PRO A 1 307 ? 43.93000 0.96900 111.95300 1.000 30.48523 287 PRO A N 1
ATOM 2176 C CA . PRO A 1 307 ? 45.29500 0.47800 111.75600 1.000 32.24597 287 PRO A CA 1
ATOM 2177 C C . PRO A 1 307 ? 45.39100 -0.97700 111.25900 1.000 32.63286 287 PRO A C 1
ATOM 2178 O O . PRO A 1 307 ? 46.34200 -1.28800 110.57300 1.000 32.48547 287 PRO A O 1
ATOM 2182 N N . GLU A 1 308 ? 44.43300 -1.82900 111.64000 1.000 33.75405 288 GLU A N 1
ATOM 2183 C CA . GLU A 1 308 ? 44.36200 -3.21600 111.17400 1.000 35.48847 288 GLU A CA 1
ATOM 2184 C C . GLU A 1 308 ? 44.32300 -3.27300 109.63500 1.000 34.50414 288 GLU A C 1
ATOM 2185 O O . GLU A 1 308 ? 44.90300 -4.17100 109.01100 1.000 33.42243 288 GLU A O 1
ATOM 2191 N N . GLN A 1 309 ? 43.66400 -2.28500 109.02500 1.000 31.80118 289 GLN A N 1
ATOM 2192 C CA . GLN A 1 309 ? 43.53100 -2.23000 107.57600 1.000 31.10110 289 GLN A CA 1
ATOM 2193 C C . GLN A 1 309 ? 44.81300 -1.79600 106.86300 1.000 30.21415 289 GLN A C 1
ATOM 2194 O O . GLN A 1 309 ? 45.10000 -2.25000 105.74000 1.000 31.36692 289 GLN A O 1
ATOM 2200 N N . LEU A 1 310 ? 45.58900 -0.92000 107.51000 1.000 28.47973 290 LEU A N 1
ATOM 2201 C CA . LEU A 1 310 ? 46.94000 -0.63300 107.06100 1.000 28.82714 290 LEU A CA 1
ATOM 2202 C C . LEU A 1 310 ? 47.79400 -1.91600 107.08600 1.000 29.38510 290 LEU A C 1
ATOM 2203 O O . LEU A 1 310 ? 48.49300 -2.19700 106.13200 1.000 29.21140 290 LEU A O 1
ATOM 2208 N N . ALA A 1 311 ? 47.74700 -2.66800 108.19600 1.000 30.91160 291 ALA A N 1
ATOM 2209 C CA . ALA A 1 311 ? 48.46000 -3.96500 108.28700 1.000 32.79867 291 ALA A CA 1
ATOM 2210 C C . ALA A 1 311 ? 48.04200 -4.92900 107.16000 1.000 34.25411 291 ALA A C 1
ATOM 2211 O O . ALA A 1 311 ? 48.88000 -5.58500 106.52600 1.000 34.63573 291 ALA A O 1
ATOM 2213 N N . LEU A 1 312 ? 46.73500 -4.99400 106.90600 1.000 35.81482 292 LEU A N 1
ATOM 2214 C CA . LEU A 1 312 ? 46.18100 -5.84900 105.86300 1.000 38.46777 292 LEU A CA 1
ATOM 2215 C C . LEU A 1 312 ? 46.70500 -5.49800 104.45600 1.000 36.46490 292 LEU A C 1
ATOM 2216 O O . LEU A 1 312 ? 47.17400 -6.37400 103.72100 1.000 35.85956 292 LEU A O 1
ATOM 2221 N N . ALA A 1 313 ? 46.64900 -4.20700 104.10100 1.000 33.75931 293 ALA A N 1
ATOM 2222 C CA . ALA A 1 313 ? 47.14800 -3.71200 102.81700 1.000 32.51442 293 ALA A CA 1
ATOM 2223 C C . ALA A 1 313 ? 48.66200 -3.90200 102.64700 1.000 33.63298 293 ALA A C 1
ATOM 2224 O O . ALA A 1 313 ? 49.17400 -3.98100 101.51000 1.000 33.19345 293 ALA A O 1
ATOM 2226 N N . LYS A 1 314 ? 49.38500 -3.96000 103.77300 1.000 31.63537 294 LYS A N 1
ATOM 2227 C CA . LYS A 1 314 ? 50.82000 -4.19700 103.74000 1.000 33.59087 294 LYS A CA 1
ATOM 2228 C C . LYS A 1 314 ? 51.17400 -5.68200 103.56700 1.000 36.51754 294 LYS A C 1
ATOM 2229 O O . LYS A 1 314 ? 52.13100 -5.99500 102.86800 1.000 36.96233 294 LYS A O 1
ATOM 2235 N N . SER A 1 315 ? 50.39900 -6.57900 104.19100 1.000 38.03614 295 SER A N 1
ATOM 2236 C CA . SER A 1 315 ? 50.63600 -8.01900 104.06600 1.000 40.81279 295 SER A CA 1
ATOM 2237 C C . SER A 1 315 ? 50.05000 -8.57200 102.76500 1.000 41.97082 295 SER A C 1
ATOM 2238 O O . SER A 1 315 ? 50.52200 -9.57800 102.26500 1.000 43.13149 295 SER A O 1
ATOM 2241 N N . ASP A 1 316 ? 49.03100 -7.89700 102.21800 1.000 41.79975 296 ASP A N 1
ATOM 2242 C CA . ASP A 1 316 ? 48.43800 -8.27000 100.93400 1.000 42.88146 296 ASP A CA 1
ATOM 2243 C C . ASP A 1 316 ? 48.27300 -7.07600 99.99700 1.000 37.26499 296 ASP A C 1
ATOM 2244 O O . ASP A 1 316 ? 47.18100 -6.53300 99.86800 1.000 34.77259 296 ASP A O 1
ATOM 2249 N N . PRO A 1 317 ? 49.34300 -6.64800 99.29000 1.000 38.29143 297 PRO A N 1
ATOM 2250 C CA . PRO A 1 317 ? 49.24900 -5.54100 98.33500 1.000 36.64650 297 PRO A CA 1
ATOM 2251 C C . PRO A 1 317 ? 48.17900 -5.71300 97.24200 1.000 36.72282 297 PRO A C 1
ATOM 2252 O O . PRO A 1 317 ? 47.77900 -4.71300 96.66700 1.000 35.04894 297 PRO A O 1
ATOM 2256 N N . ALA A 1 318 ? 47.73600 -6.94800 96.96600 1.000 36.24382 298 ALA A N 1
ATOM 2257 C CA . ALA A 1 318 ? 46.69300 -7.16100 95.95400 1.000 35.11474 298 ALA A CA 1
ATOM 2258 C C . ALA A 1 318 ? 45.31200 -6.55500 96.35600 1.000 33.06712 298 ALA A C 1
ATOM 2259 O O . ALA A 1 318 ? 44.43800 -6.38000 95.50500 1.000 31.88277 298 ALA A O 1
ATOM 2261 N N . LEU A 1 319 ? 45.15100 -6.19800 97.63800 1.000 32.09332 299 LEU A N 1
ATOM 2262 C CA . LEU A 1 319 ? 43.98400 -5.46800 98.14000 1.000 31.54062 299 LEU A CA 1
ATOM 2263 C C . LEU A 1 319 ? 43.94600 -3.96900 97.81900 1.000 29.26930 299 LEU A C 1
ATOM 2264 O O . LEU A 1 319 ? 42.91300 -3.32900 97.99900 1.000 28.64028 299 LEU A O 1
ATOM 2269 N N . ILE A 1 320 ? 45.06400 -3.40300 97.36000 1.000 27.94282 300 ILE A N 1
ATOM 2270 C CA . ILE A 1 320 ? 45.15400 -1.95100 97.16400 1.000 26.90849 300 ILE A CA 1
ATOM 2271 C C . ILE A 1 320 ? 44.09100 -1.39100 96.21400 1.000 26.83743 300 ILE A C 1
ATOM 2272 O O . ILE A 1 320 ? 43.49300 -0.35600 96.49200 1.000 25.40305 300 ILE A O 1
ATOM 2277 N N . PRO A 1 321 ? 43.76600 -2.04400 95.07800 1.000 28.90873 301 PRO A N 1
ATOM 2278 C CA . PRO A 1 321 ? 42.66300 -1.57600 94.22900 1.000 29.11402 301 PRO A CA 1
ATOM 2279 C C . PRO A 1 321 ? 41.32700 -1.46500 94.98600 1.000 28.20075 301 PRO A C 1
ATOM 2280 O O . PRO A 1 321 ? 40.59100 -0.51300 94.77900 1.000 24.98457 301 PRO A O 1
ATOM 2284 N N . ARG A 1 322 ? 41.05100 -2.42100 95.87000 1.000 28.89294 302 ARG A N 1
ATOM 2285 C CA . ARG A 1 322 ? 39.83400 -2.39900 96.71900 1.000 29.78515 302 ARG A CA 1
ATOM 2286 C C . ARG A 1 322 ? 39.97000 -1.25700 97.73600 1.000 27.29801 302 ARG A C 1
ATOM 2287 O O . ARG A 1 322 ? 38.96000 -0.57500 97.99100 1.000 24.58453 302 ARG A O 1
ATOM 2295 N N . LEU A 1 323 ? 41.18000 -1.01400 98.24400 1.000 28.15864 303 LEU A N 1
ATOM 2296 C CA . LEU A 1 323 ? 41.43200 0.14600 99.10200 1.000 27.22695 303 LEU A CA 1
ATOM 2297 C C . LEU A 1 323 ? 41.11800 1.44600 98.36400 1.000 25.58728 303 LEU A C 1
ATOM 2298 O O . LEU A 1 323 ? 40.44000 2.33100 98.91200 1.000 24.12658 303 LEU A O 1
ATOM 2303 N N . VAL A 1 324 ? 41.58100 1.55000 97.11200 1.000 24.12395 304 VAL A N 1
ATOM 2304 C CA . VAL A 1 324 ? 41.32400 2.71900 96.28700 1.000 23.52387 304 VAL A CA 1
ATOM 2305 C C . VAL A 1 324 ? 39.83000 2.96200 96.04900 1.000 22.56850 304 VAL A C 1
ATOM 2306 O O . VAL A 1 324 ? 39.35100 4.06600 96.20800 1.000 21.10516 304 VAL A O 1
ATOM 2310 N N . ASP A 1 325 ? 39.08500 1.91700 95.67600 1.000 25.09775 305 ASP A N 1
ATOM 2311 C CA . ASP A 1 325 ? 37.64700 2.07500 95.46200 1.000 25.51359 305 ASP A CA 1
ATOM 2312 C C . ASP A 1 325 ? 36.91300 2.47600 96.74100 1.000 23.44755 305 ASP A C 1
ATOM 2313 O O . ASP A 1 325 ? 35.98300 3.27500 96.68800 1.000 23.30279 305 ASP A O 1
ATOM 2318 N N . GLU A 1 326 ? 37.34800 1.94100 97.88200 1.000 23.20015 306 GLU A N 1
ATOM 2319 C CA . GLU A 1 326 ? 36.72800 2.30900 99.15300 1.000 23.40544 306 GLU A CA 1
ATOM 2320 C C . GLU A 1 326 ? 37.04500 3.76200 99.52800 1.000 22.92117 306 GLU A C 1
ATOM 2321 O O . GLU A 1 326 ? 36.19800 4.45400 100.07800 1.000 23.00276 306 GLU A O 1
ATOM 2327 N N . ALA A 1 327 ? 38.25600 4.22200 99.20900 1.000 22.37637 307 ALA A N 1
ATOM 2328 C CA . ALA A 1 327 ? 38.62700 5.61400 99.48000 1.000 23.38965 307 ALA A CA 1
ATOM 2329 C C . ALA A 1 327 ? 37.74400 6.56900 98.67200 1.000 22.29478 307 ALA A C 1
ATOM 2330 O O . ALA A 1 327 ? 37.28500 7.58700 99.17400 1.000 24.14763 307 ALA A O 1
ATOM 2332 N N . VAL A 1 328 ? 37.47900 6.22100 97.41000 1.000 22.42111 308 VAL A N 1
ATOM 2333 C CA . VAL A 1 328 ? 36.63800 7.04700 96.54700 1.000 21.18938 308 VAL A CA 1
ATOM 2334 C C . VAL A 1 328 ? 35.16500 7.00900 97.02600 1.000 22.23688 308 VAL A C 1
ATOM 2335 O O . VAL A 1 328 ? 34.51900 8.04500 97.12700 1.000 22.00527 308 VAL A O 1
ATOM 2339 N N . ARG A 1 329 ? 34.63700 5.82100 97.33500 1.000 21.29466 309 ARG A N 1
ATOM 2340 C CA . ARG A 1 329 ? 33.24500 5.69000 97.85800 1.000 20.69459 309 ARG A CA 1
ATOM 2341 C C . ARG A 1 329 ? 33.10000 6.54200 99.12200 1.000 20.01819 309 ARG A C 1
ATOM 2342 O O . ARG A 1 329 ? 32.16800 7.34600 99.20100 1.000 20.92356 309 ARG A O 1
ATOM 2350 N N . TRP A 1 330 ? 34.00000 6.33400 100.07800 1.000 20.31033 310 TRP A N 1
ATOM 2351 C CA . TRP A 1 330 ? 33.85900 6.87600 101.41100 1.000 22.06054 310 TRP A CA 1
ATOM 2352 C C . TRP A 1 330 ? 34.11500 8.40100 101.42300 1.000 21.09990 310 TRP A C 1
ATOM 2353 O O . TRP A 1 330 ? 33.44100 9.16000 102.13500 1.000 21.47626 310 TRP A O 1
ATOM 2364 N N . THR A 1 331 ? 35.08000 8.84400 100.61900 1.000 21.04463 311 THR A N 1
ATOM 2365 C CA . THR A 1 331 ? 35.41600 10.26300 100.53200 1.000 21.78682 311 THR A CA 1
ATOM 2366 C C . THR A 1 331 ? 34.36300 11.02000 99.71700 1.000 21.79472 311 THR A C 1
ATOM 2367 O O . THR A 1 331 ? 33.92600 12.10300 100.12300 1.000 20.97357 311 THR A O 1
ATOM 2371 N N . ALA A 1 332 ? 33.94500 10.42900 98.58600 1.000 21.58943 312 ALA A N 1
ATOM 2372 C CA . ALA A 1 332 ? 32.99700 11.03100 97.64300 1.000 21.45520 312 ALA A CA 1
ATOM 2373 C C . ALA A 1 332 ? 33.34600 12.50600 97.43600 1.000 20.86566 312 ALA A C 1
ATOM 2374 O O . ALA A 1 332 ? 32.58300 13.39800 97.80800 1.000 20.52351 312 ALA A O 1
ATOM 2376 N N . PRO A 1 333 ? 34.52300 12.82400 96.86200 1.000 20.81039 313 PRO A N 1
ATOM 2377 C CA . PRO A 1 333 ? 34.97000 14.21700 96.79400 1.000 21.09200 313 PRO A CA 1
ATOM 2378 C C . PRO A 1 333 ? 34.03100 15.09000 95.94500 1.000 21.27887 313 PRO A C 1
ATOM 2379 O O . PRO A 1 333 ? 33.88200 16.26600 96.26300 1.000 21.18149 313 PRO A O 1
ATOM 2383 N N . VAL A 1 334 ? 33.42000 14.52500 94.89800 1.000 21.11569 314 VAL A N 1
ATOM 2384 C CA . VAL A 1 334 ? 32.40700 15.25000 94.13500 1.000 20.66037 314 VAL A CA 1
ATOM 2385 C C . VAL A 1 334 ? 31.08200 15.10200 94.86900 1.000 20.88145 314 VAL A C 1
ATOM 2386 O O . VAL A 1 334 ? 30.51400 14.00600 94.93600 1.000 21.07621 314 VAL A O 1
ATOM 2390 N N . LYS A 1 335 ? 30.59600 16.21200 95.42400 1.000 21.26044 315 LYS A N 1
ATOM 2391 C CA . LYS A 1 335 ? 29.41000 16.23000 96.26500 1.000 20.39718 315 LYS A CA 1
ATOM 2392 C C . LYS A 1 335 ? 28.12400 16.28700 95.43400 1.000 21.85788 315 LYS A C 1
ATOM 2393 O O . LYS A 1 335 ? 27.08000 15.73300 95.83400 1.000 22.59218 315 LYS A O 1
ATOM 2399 N N . SER A 1 336 ? 28.18800 16.95200 94.27700 1.000 22.17108 316 SER A N 1
ATOM 2400 C CA . SER A 1 336 ? 27.02100 17.06800 93.40100 1.000 23.52387 316 SER A CA 1
ATOM 2401 C C . SER A 1 336 ? 27.34700 17.43800 91.97200 1.000 23.99235 316 SER A C 1
ATOM 2402 O O . SER A 1 336 ? 28.35400 18.09000 91.70500 1.000 21.66576 316 SER A O 1
ATOM 2405 N N . PHE A 1 337 ? 26.47500 17.00000 91.05500 1.000 23.60546 317 PHE A N 1
ATOM 2406 C CA . PHE A 1 337 ? 26.27600 17.64900 89.76300 1.000 25.05564 317 PHE A CA 1
ATOM 2407 C C . PHE A 1 337 ? 24.75600 17.83100 89.62600 1.000 27.28748 317 PHE A C 1
ATOM 2408 O O . PHE A 1 337 ? 23.97100 17.16400 90.30500 1.000 26.97429 317 PHE A O 1
ATOM 2416 N N . MET A 1 338 ? 24.35000 18.72400 88.72100 1.000 26.52423 318 MET A N 1
ATOM 2417 C CA . MET A 1 338 ? 22.95600 19.03400 88.48200 1.000 28.16127 318 MET A CA 1
ATOM 2418 C C . MET A 1 338 ? 22.51600 18.48400 87.11700 1.000 29.46669 318 MET A C 1
ATOM 2419 O O . MET A 1 338 ? 23.34500 18.21700 86.23900 1.000 28.84820 318 MET A O 1
ATOM 2424 N N . ARG A 1 339 ? 21.20000 18.33100 86.95800 1.000 30.74053 319 ARG A N 1
ATOM 2425 C CA . ARG A 1 339 ? 20.52400 17.99800 85.67500 1.000 30.83001 319 ARG A CA 1
ATOM 2426 C C . ARG A 1 339 ? 19.25000 18.84000 85.56200 1.000 32.75919 319 ARG A C 1
ATOM 2427 O O . ARG A 1 339 ? 18.67100 19.18300 86.61700 1.000 32.78025 319 ARG A O 1
ATOM 2435 N N . THR A 1 340 ? 18.81800 19.14200 84.33100 1.000 33.15661 320 THR A N 1
ATOM 2436 C CA . THR A 1 340 ? 17.52700 19.75000 84.09200 1.000 34.53309 320 THR A CA 1
ATOM 2437 C C . THR A 1 340 ? 16.64500 18.77000 83.31100 1.000 35.25686 320 THR A C 1
ATOM 2438 O O . THR A 1 340 ? 17.06900 18.22400 82.28700 1.000 34.99630 320 THR A O 1
ATOM 2442 N N . ALA A 1 341 ? 15.41700 18.56000 83.79600 1.000 35.15948 321 ALA A N 1
ATOM 2443 C CA . ALA A 1 341 ? 14.44700 17.71800 83.11400 1.000 36.87021 321 ALA A CA 1
ATOM 2444 C C . ALA A 1 341 ? 13.99400 18.40500 81.81700 1.000 38.67832 321 ALA A C 1
ATOM 2445 O O . ALA A 1 341 ? 13.60400 19.56600 81.83800 1.000 38.79149 321 ALA A O 1
ATOM 2447 N N . LEU A 1 342 ? 14.06800 17.67600 80.70000 1.000 40.82332 322 LEU A N 1
ATOM 2448 C CA . LEU A 1 342 ? 13.64600 18.16900 79.39300 1.000 43.37889 322 LEU A CA 1
ATOM 2449 C C . LEU A 1 342 ? 12.21400 17.79100 79.02000 1.000 45.26069 322 LEU A C 1
ATOM 2450 O O . LEU A 1 342 ? 11.69300 18.26300 78.01200 1.000 46.39240 322 LEU A O 1
ATOM 2455 N N . ALA A 1 343 ? 11.57800 16.95300 79.84100 1.000 44.65272 323 ALA A N 1
ATOM 2456 C CA . ALA A 1 343 ? 10.17900 16.58200 79.66100 1.000 46.52137 323 ALA A CA 1
ATOM 2457 C C . ALA A 1 343 ? 9.56900 16.14300 80.98600 1.000 46.86615 323 ALA A C 1
ATOM 2458 O O . ALA A 1 343 ? 10.30300 15.79300 81.92400 1.000 43.89474 323 ALA A O 1
ATOM 2460 N N . ASP A 1 344 ? 8.23300 16.18000 81.06900 1.000 48.27947 324 ASP A N 1
ATOM 2461 C CA . ASP A 1 344 ? 7.50100 15.60100 82.19300 1.000 50.36657 324 ASP A CA 1
AT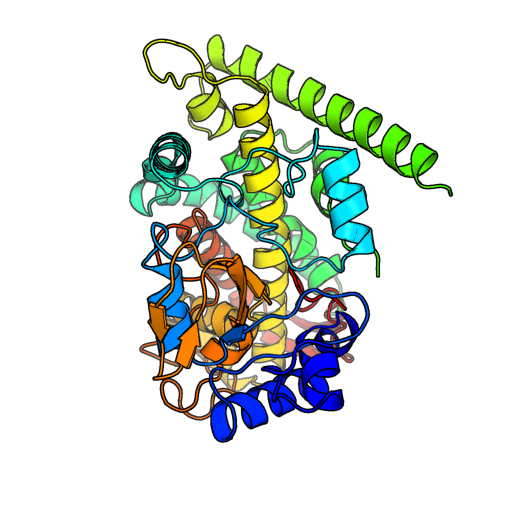OM 2462 C C . ASP A 1 344 ? 7.81900 14.11300 82.24300 1.000 50.33498 324 ASP A C 1
ATOM 2463 O O . ASP A 1 344 ? 7.83400 13.44100 81.21600 1.000 49.04272 324 ASP A O 1
ATOM 2468 N N . THR A 1 345 ? 8.08200 13.59600 83.44600 1.000 47.94522 325 THR A N 1
ATOM 2469 C CA . THR A 1 345 ? 8.54300 12.22900 83.58900 1.000 46.78192 325 THR A CA 1
ATOM 2470 C C . THR A 1 345 ? 8.44800 11.79600 85.04700 1.000 47.23724 325 THR A C 1
ATOM 2471 O O . THR A 1 345 ? 8.31200 12.63100 85.94200 1.000 46.46083 325 THR A O 1
ATOM 2475 N N . GLU A 1 346 ? 8.49200 10.47800 85.26700 1.000 47.44253 326 GLU A N 1
ATOM 2476 C CA . GLU A 1 346 ? 8.27700 9.88800 86.57500 1.000 48.38212 326 GLU A CA 1
ATOM 2477 C C . GLU A 1 346 ? 9.51500 9.14300 87.07800 1.000 44.87907 326 GLU A C 1
ATOM 2478 O O . GLU A 1 346 ? 10.06500 8.30700 86.36700 1.000 44.51060 326 GLU A O 1
ATOM 2484 N N . VAL A 1 347 ? 9.94500 9.46500 88.30900 1.000 41.96556 327 VAL A N 1
ATOM 2485 C CA . VAL A 1 347 ? 11.01900 8.76200 89.00700 1.000 39.52579 327 VAL A CA 1
ATOM 2486 C C . VAL A 1 347 ? 10.58700 8.55100 90.46100 1.000 38.14142 327 VAL A C 1
ATOM 2487 O O . VAL A 1 347 ? 10.14400 9.49100 91.11400 1.000 37.52292 327 VAL A O 1
ATOM 2491 N N . ARG A 1 348 ? 10.71900 7.31300 90.95600 1.000 39.37841 328 ARG A N 1
ATOM 2492 C CA . ARG A 1 348 ? 10.28100 6.88200 92.31600 1.000 39.19417 328 ARG A CA 1
ATOM 2493 C C . ARG A 1 348 ? 8.86600 7.41700 92.57600 1.000 40.27062 328 ARG A C 1
ATOM 2494 O O . ARG A 1 348 ? 8.61000 7.93900 93.68100 1.000 40.25219 328 ARG A O 1
ATOM 2502 N N . GLY A 1 349 ? 7.98700 7.30900 91.58000 1.000 41.92871 329 GLY A N 1
ATOM 2503 C CA . GLY A 1 349 ? 6.60800 7.76100 91.68500 1.000 43.30519 329 GLY A CA 1
ATOM 2504 C C . GLY A 1 349 ? 6.38300 9.26200 91.83700 1.000 44.06844 329 GLY A C 1
ATOM 2505 O O . GLY A 1 349 ? 5.27200 9.67200 92.16100 1.000 46.65823 329 GLY A O 1
ATOM 2506 N N . GLN A 1 350 ? 7.42600 10.07400 91.59700 1.000 42.19980 330 GLN A N 1
ATOM 2507 C CA . GLN A 1 350 ? 7.33700 11.53900 91.62300 1.000 42.36561 330 GLN A CA 1
ATOM 2508 C C . GLN A 1 350 ? 7.17000 12.09700 90.21100 1.000 42.75776 330 GLN A C 1
ATOM 2509 O O . GLN A 1 350 ? 7.79700 11.61900 89.27600 1.000 40.50222 330 GLN A O 1
ATOM 2515 N N . ASN A 1 351 ? 6.34100 13.13700 90.08500 1.000 44.10002 331 ASN A N 1
ATOM 2516 C CA . ASN A 1 351 ? 6.04800 13.77600 88.81000 1.000 46.42136 331 ASN A CA 1
ATOM 2517 C C . ASN A 1 351 ? 7.01400 14.92800 88.57300 1.000 44.22899 331 ASN A C 1
ATOM 2518 O O . ASN A 1 351 ? 6.76000 16.05300 89.00300 1.000 45.71338 331 ASN A O 1
ATOM 2523 N N . ILE A 1 352 ? 8.14500 14.61700 87.93400 1.000 42.22875 332 ILE A N 1
ATOM 2524 C CA . ILE A 1 352 ? 9.17200 15.59900 87.60400 1.000 42.49194 332 ILE A CA 1
ATOM 2525 C C . ILE A 1 352 ? 8.68700 16.29700 86.33800 1.000 44.08160 332 ILE A C 1
ATOM 2526 O O . ILE A 1 352 ? 8.31800 15.62500 85.38600 1.000 43.68682 332 ILE A O 1
ATOM 2531 N N . LYS A 1 353 ? 8.65400 17.63800 86.37400 1.000 44.19740 333 LYS A N 1
ATOM 2532 C CA . LYS A 1 353 ? 8.11900 18.47800 85.30900 1.000 44.55008 333 LYS A CA 1
ATOM 2533 C C . LYS A 1 353 ? 9.22900 19.07500 84.47700 1.000 43.31835 333 LYS A C 1
ATOM 2534 O O . LYS A 1 353 ? 10.31400 19.37800 84.99100 1.000 39.75213 333 LYS A O 1
ATOM 2540 N N . ARG A 1 354 ? 8.95100 19.27400 83.18300 1.000 42.95252 334 ARG A N 1
ATOM 2541 C CA . ARG A 1 354 ? 9.91200 19.87700 82.22400 1.000 43.40520 334 ARG A CA 1
ATOM 2542 C C . ARG A 1 354 ? 10.47400 21.16200 82.83700 1.000 42.10768 334 ARG A C 1
ATOM 2543 O O . ARG A 1 354 ? 9.67700 21.96300 83.34500 1.000 43.03148 334 ARG A O 1
ATOM 2551 N N . GLY A 1 355 ? 11.79900 21.32100 82.81700 1.000 42.31560 335 GLY A N 1
ATOM 2552 C CA . GLY A 1 355 ? 12.46200 22.48500 83.38300 1.000 41.89976 335 GLY A CA 1
ATOM 2553 C C . GLY A 1 355 ? 12.87300 22.35700 84.84900 1.000 40.69698 335 GLY A C 1
ATOM 2554 O O . GLY A 1 355 ? 13.59800 23.20600 85.35400 1.000 38.99678 335 GLY A O 1
ATOM 2555 N N . ASP A 1 356 ? 12.40300 21.31300 85.54100 1.000 40.79436 336 ASP A N 1
ATOM 2556 C CA . ASP A 1 356 ? 12.76900 21.10100 86.94000 1.000 39.07311 336 ASP A CA 1
ATOM 2557 C C . ASP A 1 356 ? 14.23200 20.70300 87.03100 1.000 36.87284 336 ASP A C 1
ATOM 2558 O O . ASP A 1 356 ? 14.72200 19.86400 86.27100 1.000 35.94115 336 ASP A O 1
ATOM 2563 N N . ARG A 1 357 ? 14.94200 21.29600 87.98700 1.000 35.28844 337 ARG A N 1
ATOM 2564 C CA . ARG A 1 357 ? 16.36500 20.95100 88.23900 1.000 33.86195 337 ARG A CA 1
ATOM 2565 C C . ARG A 1 357 ? 16.45400 19.84200 89.29500 1.000 32.34598 337 ARG A C 1
ATOM 2566 O O . ARG A 1 357 ? 15.55800 19.75200 90.15800 1.000 34.01987 337 ARG A O 1
ATOM 2574 N N . ILE A 1 358 ? 17.49500 19.01200 89.18900 1.000 30.86159 338 ILE A N 1
ATOM 2575 C CA . ILE A 1 358 ? 17.72400 17.88100 90.06100 1.000 30.24310 338 ILE A CA 1
ATOM 2576 C C . ILE A 1 358 ? 19.18100 17.90100 90.50500 1.000 28.32708 338 ILE A C 1
ATOM 2577 O O . ILE A 1 358 ? 20.08600 18.03900 89.69100 1.000 28.14022 338 ILE A O 1
ATOM 2582 N N . MET A 1 359 ? 19.39200 17.76200 91.81600 1.000 28.01652 339 MET A N 1
ATOM 2583 C CA . MET A 1 359 ? 20.71500 17.65300 92.40200 1.000 27.45856 339 MET A CA 1
ATOM 2584 C C . MET A 1 359 ? 21.01200 16.17300 92.59800 1.000 27.44276 339 MET A C 1
ATOM 2585 O O . MET A 1 359 ? 20.26500 15.49300 93.28500 1.000 29.73514 339 MET A O 1
ATOM 2590 N N . LEU A 1 360 ? 22.12200 15.69700 92.02300 1.000 25.85310 340 LEU A N 1
ATOM 2591 C CA . LEU A 1 360 ? 22.58500 14.32400 92.19500 1.000 25.31619 340 LEU A CA 1
ATOM 2592 C C . LEU A 1 360 ? 23.60400 14.24000 93.34000 1.000 24.57926 340 LEU A C 1
ATOM 2593 O O . LEU A 1 360 ? 24.70700 14.75400 93.22500 1.000 24.78192 340 LEU A O 1
ATOM 2598 N N . SER A 1 361 ? 23.23500 13.58800 94.44700 1.000 24.78718 341 SER A N 1
ATOM 2599 C CA . SER A 1 361 ? 24.14400 13.49300 95.59200 1.000 22.89485 341 SER A CA 1
ATOM 2600 C C . SER A 1 361 ? 24.88800 12.17300 95.56400 1.000 22.79484 341 SER A C 1
ATOM 2601 O O . SER A 1 361 ? 24.37700 11.15900 96.03000 1.000 22.99223 341 SER A O 1
ATOM 2604 N N . TYR A 1 362 ? 26.12800 12.19900 95.06900 1.000 22.03685 342 TYR A N 1
ATOM 2605 C CA . TYR A 1 362 ? 27.02800 11.01100 95.03700 1.000 22.33689 342 TYR A CA 1
ATOM 2606 C C . TYR A 1 362 ? 27.33000 10.54500 96.46300 1.000 22.25267 342 TYR A C 1
ATOM 2607 O O . TYR A 1 362 ? 27.32300 9.34300 96.72400 1.000 20.76565 342 TYR A O 1
ATOM 2616 N N . PRO A 1 363 ? 27.60300 11.45000 97.43500 1.000 20.13136 343 PRO A N 1
ATOM 2617 C CA . PRO A 1 363 ? 27.78400 11.03900 98.83000 1.000 21.66312 343 PRO A CA 1
ATOM 2618 C C . PRO A 1 363 ? 26.58200 10.26900 99.41000 1.000 20.69195 343 PRO A C 1
ATOM 2619 O O . PRO A 1 363 ? 26.79600 9.26900 100.08900 1.000 20.52878 343 PRO A O 1
ATOM 2623 N N . SER A 1 364 ? 25.35700 10.72600 99.14300 1.000 20.90251 344 SER A N 1
ATOM 2624 C CA . SER A 1 364 ? 24.17800 10.06400 99.68900 1.000 22.85800 344 SER A CA 1
ATOM 2625 C C . SER A 1 364 ? 24.00000 8.68000 99.05100 1.000 24.60821 344 SER A C 1
ATOM 2626 O O . SER A 1 364 ? 23.71500 7.70500 99.74200 1.000 25.71624 344 SER A O 1
ATOM 2629 N N . ALA A 1 365 ? 24.22900 8.59600 97.74100 1.000 23.58967 345 ALA A N 1
ATOM 2630 C CA . ALA A 1 365 ? 24.16000 7.31400 97.04200 1.000 24.10026 345 ALA A CA 1
ATOM 2631 C C . ALA A 1 365 ? 25.19400 6.33900 97.60300 1.000 23.70811 345 ALA A C 1
ATOM 2632 O O . ALA A 1 365 ? 24.92900 5.13900 97.70200 1.000 22.32110 345 ALA A O 1
ATOM 2634 N N . ASN A 1 366 ? 26.36100 6.86900 97.98800 1.000 22.51586 346 ASN A N 1
ATOM 2635 C CA . ASN A 1 366 ? 27.46500 6.06300 98.47100 1.000 23.66600 346 ASN A CA 1
ATOM 2636 C C . ASN A 1 366 ? 27.29900 5.59200 99.91700 1.000 24.10026 346 ASN A C 1
ATOM 2637 O O . ASN A 1 366 ? 28.07800 4.78100 100.40800 1.000 24.18974 346 ASN A O 1
ATOM 2642 N N . ARG A 1 367 ? 26.26300 6.09100 100.59800 1.000 25.37673 347 ARG A N 1
ATOM 2643 C CA . ARG A 1 367 ? 25.89400 5.65400 101.96700 1.000 25.61623 347 ARG A CA 1
ATOM 2644 C C . ARG A 1 367 ? 24.45300 5.12500 101.97100 1.000 25.01879 347 ARG A C 1
ATOM 2645 O O . ARG A 1 367 ? 23.86600 5.00000 103.07400 1.000 25.01353 347 ARG A O 1
ATOM 2653 N N . ASP A 1 368 ? 23.93000 4.76100 100.79900 1.000 25.03984 348 ASP A N 1
ATOM 2654 C CA . ASP A 1 368 ? 22.58900 4.19000 100.67500 1.000 25.50306 348 ASP A CA 1
ATOM 2655 C C . ASP A 1 368 ? 22.55500 2.76400 101.25600 1.000 27.46908 348 ASP A C 1
ATOM 2656 O O . ASP A 1 368 ? 23.19800 1.86100 100.73300 1.000 26.47949 348 ASP A O 1
ATOM 2661 N N . GLU A 1 369 ? 21.77800 2.57700 102.33300 1.000 28.88767 349 GLU A N 1
ATOM 2662 C CA . GLU A 1 369 ? 21.73400 1.31600 103.10400 1.000 32.40915 349 GLU A CA 1
ATOM 2663 C C . GLU A 1 369 ? 21.12600 0.15500 102.31600 1.000 33.45664 349 GLU A C 1
ATOM 2664 O O . GLU A 1 369 ? 21.29200 -1.01300 102.66300 1.000 31.11952 349 GLU A O 1
ATOM 2670 N N . GLU A 1 370 ? 20.40100 0.48500 101.25100 1.000 32.29071 350 GLU A N 1
ATOM 2671 C CA . GLU A 1 370 ? 19.82800 -0.52700 100.39000 1.000 35.69112 350 GLU A CA 1
ATOM 2672 C C . GLU A 1 370 ? 20.92400 -1.18600 99.55200 1.000 35.51742 350 GLU A C 1
ATOM 2673 O O . GLU A 1 370 ? 20.72100 -2.26700 99.02800 1.000 34.99630 350 GLU A O 1
ATOM 2679 N N . VAL A 1 371 ? 22.08300 -0.52300 99.43600 1.000 32.16438 351 VAL A N 1
ATOM 2680 C CA . VAL A 1 371 ? 23.20500 -0.99100 98.62500 1.000 31.85645 351 VAL A CA 1
ATOM 2681 C C . VAL A 1 371 ? 24.41100 -1.43800 99.46700 1.000 32.36967 351 VAL A C 1
ATOM 2682 O O . VAL A 1 371 ? 25.02800 -2.45900 99.16300 1.000 34.34096 351 VAL A O 1
ATOM 2686 N N . PHE A 1 372 ? 24.73800 -0.67300 100.51600 1.000 29.34826 352 PHE A N 1
ATOM 2687 C CA . PHE A 1 372 ? 25.94200 -0.88400 101.32000 1.000 30.09308 352 PHE A CA 1
ATOM 2688 C C . PHE A 1 372 ? 25.56300 -1.19200 102.76900 1.000 31.89856 352 PHE A C 1
ATOM 2689 O O . PHE A 1 372 ? 24.71500 -0.51600 103.35900 1.000 32.11174 352 PHE A O 1
ATOM 2697 N N . SER A 1 373 ? 26.20600 -2.20300 103.35400 1.000 32.80657 353 SER A N 1
ATOM 2698 C CA . SER A 1 373 ? 26.08300 -2.43600 104.79000 1.000 34.44624 353 SER A CA 1
ATOM 2699 C C . SER A 1 373 ? 27.09800 -1.60300 105.56800 1.000 32.26176 353 SER A C 1
ATOM 2700 O O . SER A 1 373 ? 28.26400 -1.47400 105.16800 1.000 28.84030 353 SER A O 1
ATOM 2703 N N . ASN A 1 374 ? 26.63800 -1.01300 106.67600 1.000 30.90107 354 ASN A N 1
ATOM 2704 C CA . ASN A 1 374 ? 27.47400 -0.17400 107.53400 1.000 31.28007 354 ASN A CA 1
ATOM 2705 C C . ASN A 1 374 ? 28.26300 0.84600 106.71000 1.000 29.16139 354 ASN A C 1
ATOM 2706 O O . ASN A 1 374 ? 29.49000 0.90600 106.75700 1.000 26.86901 354 ASN A O 1
ATOM 2711 N N . PRO A 1 375 ? 27.57600 1.68400 105.90500 1.000 29.57197 355 PRO A N 1
ATOM 2712 C CA . PRO A 1 375 ? 28.26700 2.52700 104.93000 1.000 27.90861 355 PRO A CA 1
ATOM 2713 C C . PRO A 1 375 ? 29.13700 3.64300 105.52600 1.000 26.63740 355 PRO A C 1
ATOM 2714 O O . PRO A 1 375 ? 29.93900 4.20000 104.78500 1.000 26.64004 355 PRO A O 1
ATOM 2718 N N . ASP A 1 376 ? 28.93600 3.99500 106.79900 1.000 24.21606 356 ASP A N 1
ATOM 2719 C CA . ASP A 1 376 ? 29.80800 4.96900 107.45700 1.000 26.13208 356 ASP A CA 1
ATOM 2720 C C . ASP A 1 376 ? 31.18900 4.39600 107.78700 1.000 25.23987 356 ASP A C 1
ATOM 2721 O O . ASP A 1 376 ? 32.12100 5.15500 108.01800 1.000 23.83707 356 ASP A O 1
ATOM 2726 N N . GLU A 1 377 ? 31.32000 3.06600 107.78300 1.000 25.23460 357 GLU A N 1
ATOM 2727 C CA . GLU A 1 377 ? 32.60100 2.41300 108.06100 1.000 27.37433 357 GLU A CA 1
ATOM 2728 C C . GLU A 1 377 ? 33.47600 2.45600 106.81100 1.000 24.80561 357 GLU A C 1
ATOM 2729 O O . GLU A 1 377 ? 33.00500 2.20000 105.70900 1.000 25.16354 357 GLU A O 1
ATOM 2735 N N . PHE A 1 378 ? 34.75100 2.80200 107.00500 1.000 24.50031 358 PHE A N 1
ATOM 2736 C CA . PHE A 1 378 ? 35.79500 2.60800 106.01600 1.000 24.01604 358 PHE A CA 1
ATOM 2737 C C . PHE A 1 378 ? 36.25900 1.14600 106.11000 1.000 24.87403 358 PHE A C 1
ATOM 2738 O O . PHE A 1 378 ? 36.76600 0.72000 107.16000 1.000 25.02405 358 PHE A O 1
ATOM 2746 N N . ASP A 1 379 ? 36.07400 0.38400 105.01800 1.000 24.60295 359 ASP A N 1
ATOM 2747 C CA . ASP A 1 379 ? 36.44800 -1.03400 104.96000 1.000 26.97955 359 ASP A CA 1
ATOM 2748 C C . ASP A 1 379 ? 37.04000 -1.39200 103.61400 1.000 27.12430 359 ASP A C 1
ATOM 2749 O O . ASP A 1 379 ? 36.31000 -1.57600 102.62900 1.000 24.76613 359 ASP A O 1
ATOM 2754 N N . ILE A 1 380 ? 38.37000 -1.52500 103.56900 1.000 27.39539 360 ILE A N 1
ATOM 2755 C CA . ILE A 1 380 ? 39.06100 -1.76700 102.30700 1.000 29.48248 360 ILE A CA 1
ATOM 2756 C C . ILE A 1 380 ? 38.74100 -3.13700 101.67100 1.000 32.28019 360 ILE A C 1
ATOM 2757 O O . ILE A 1 380 ? 39.02900 -3.33300 100.50300 1.000 32.14596 360 ILE A O 1
ATOM 2762 N N . THR A 1 381 ? 38.17800 -4.07400 102.45200 1.000 33.11450 361 THR A N 1
ATOM 2763 C CA . THR A 1 381 ? 37.78900 -5.39200 101.93000 1.000 33.26715 361 THR A CA 1
ATOM 2764 C C . THR A 1 381 ? 36.41100 -5.39400 101.28200 1.000 35.08052 361 THR A C 1
ATOM 2765 O O . THR A 1 381 ? 35.97100 -6.41300 100.75900 1.000 35.37529 361 THR A O 1
ATOM 2769 N N . ARG A 1 382 ? 35.72700 -4.24600 101.31900 1.000 33.95144 362 ARG A N 1
ATOM 2770 C CA . ARG A 1 382 ? 34.35500 -4.09300 100.77000 1.000 35.45425 362 ARG A CA 1
ATOM 2771 C C . ARG A 1 382 ? 34.36000 -4.58400 99.31300 1.000 33.38821 362 ARG A C 1
ATOM 2772 O O . ARG A 1 382 ? 35.13500 -4.03900 98.48600 1.000 32.06174 362 ARG A O 1
ATOM 2780 N N . PHE A 1 383 ? 33.56600 -5.61900 99.01800 1.000 39.76266 363 PHE A N 1
ATOM 2781 C CA . PHE A 1 383 ? 33.44900 -6.15900 97.66900 1.000 46.12922 363 PHE A CA 1
ATOM 2782 C C . PHE A 1 383 ? 32.18700 -7.01500 97.56000 1.000 49.03746 363 PHE A C 1
ATOM 2783 O O . PHE A 1 383 ? 31.90700 -7.81800 98.44400 1.000 49.15326 363 PHE A O 1
ATOM 2791 N N . PRO A 1 384 ? 31.36400 -6.83900 96.49900 1.000 47.16092 364 PRO A N 1
ATOM 2792 C CA . PRO A 1 384 ? 31.55300 -5.75000 95.53900 1.000 43.27887 364 PRO A CA 1
ATOM 2793 C C . PRO A 1 384 ? 31.40900 -4.34600 96.16100 1.000 33.86722 364 PRO A C 1
ATOM 2794 O O . PRO A 1 384 ? 30.99200 -4.20700 97.29600 1.000 37.12550 364 PRO A O 1
ATOM 2798 N N . ASN A 1 385 ? 31.79800 -3.32900 95.40600 1.000 31.00372 365 ASN A N 1
ATOM 2799 C CA . ASN A 1 385 ? 31.74100 -1.94200 95.86900 1.000 29.91411 365 ASN A CA 1
ATOM 2800 C C . ASN A 1 385 ? 31.31300 -1.07600 94.70900 1.000 26.84796 365 ASN A C 1
ATOM 2801 O O . ASN A 1 385 ? 32.12900 -0.39700 94.07800 1.000 27.74806 365 ASN A O 1
ATOM 2806 N N . ARG A 1 386 ? 30.00500 -1.10100 94.43200 1.000 26.43738 366 ARG A N 1
ATOM 2807 C CA . ARG A 1 386 ? 29.39200 -0.45600 93.23800 1.000 28.06915 366 ARG A CA 1
ATOM 2808 C C . ARG A 1 386 ? 29.02200 0.98500 93.60300 1.000 25.86363 366 ARG A C 1
ATOM 2809 O O . ARG A 1 386 ? 27.82000 1.30900 93.63400 1.000 27.44276 366 ARG A O 1
ATOM 2817 N N . HIS A 1 387 ? 30.03000 1.80100 93.90100 1.000 25.95311 367 HIS A N 1
ATOM 2818 C CA . HIS A 1 387 ? 29.80900 3.18000 94.36400 1.000 25.01353 367 HIS A CA 1
ATOM 2819 C C . HIS A 1 387 ? 29.67800 4.11500 93.17600 1.000 24.79245 367 HIS A C 1
ATOM 2820 O O . HIS A 1 387 ? 30.09800 3.77100 92.05600 1.000 23.59230 367 HIS A O 1
ATOM 2827 N N . LEU A 1 388 ? 29.10400 5.30300 93.42800 1.000 23.39491 368 LEU A N 1
ATOM 2828 C CA . LEU A 1 388 ? 28.89600 6.34100 92.42700 1.000 23.96603 368 LEU A CA 1
ATOM 2829 C C . LEU A 1 388 ? 29.80900 7.56600 92.61500 1.000 22.43953 368 LEU A C 1
ATOM 2830 O O . LEU A 1 388 ? 29.47100 8.68100 92.21300 1.000 21.81577 368 LEU A O 1
ATOM 2835 N N . GLY A 1 389 ? 30.98400 7.35100 93.20700 1.000 21.59206 369 GLY A N 1
ATOM 2836 C CA . GLY A 1 389 ? 31.95500 8.41800 93.40000 1.000 21.61838 369 GLY A CA 1
ATOM 2837 C C . GLY A 1 389 ? 32.44000 9.00100 92.07500 1.000 21.77103 369 GLY A C 1
ATOM 2838 O O . GLY A 1 389 ? 32.81200 10.17800 92.02900 1.000 21.30255 369 GLY A O 1
ATOM 2839 N N . PHE A 1 390 ? 32.39400 8.17500 91.01400 1.000 21.74471 370 PHE A N 1
ATOM 2840 C CA . PHE A 1 390 ? 32.71900 8.56000 89.63400 1.000 22.53954 370 PHE A CA 1
ATOM 2841 C C . PHE A 1 390 ? 31.48400 8.85300 88.78700 1.000 23.67389 370 PHE A C 1
ATOM 2842 O O . PHE A 1 390 ? 31.57000 9.00500 87.54200 1.000 23.77390 370 PHE A O 1
ATOM 2850 N N . GLY A 1 391 ? 30.32100 8.91700 89.44200 1.000 23.01592 371 GLY A N 1
ATOM 2851 C CA . GLY A 1 391 ? 29.06700 9.09300 88.74200 1.000 24.95036 371 GLY A CA 1
ATOM 2852 C C . GLY A 1 391 ? 28.63900 7.81700 88.05200 1.000 25.47937 371 GLY A C 1
ATOM 2853 O O . GLY A 1 391 ? 29.05900 6.72200 88.43200 1.000 24.96089 371 GLY A O 1
ATOM 2854 N N . TRP A 1 392 ? 27.77100 7.96600 87.04500 1.000 25.91890 372 TRP A N 1
ATOM 2855 C CA . TRP A 1 392 ? 27.16300 6.83800 86.33800 1.000 26.45580 372 TRP A CA 1
ATOM 2856 C C . TRP A 1 392 ? 26.39700 7.39300 85.14700 1.000 27.20589 372 TRP A C 1
ATOM 2857 O O . TRP A 1 392 ? 25.67600 8.37900 85.27800 1.000 27.85860 372 TRP A O 1
ATOM 2868 N N . GLY A 1 393 ? 26.58100 6.75700 83.98700 1.000 29.65619 373 GLY A N 1
ATOM 2869 C CA . GLY A 1 393 ? 25.83700 7.04400 82.77400 1.000 29.23245 373 GLY A CA 1
ATOM 2870 C C . GLY A 1 393 ? 26.69500 7.78400 81.78000 1.000 29.73251 373 GLY A C 1
ATOM 2871 O O . GLY A 1 393 ? 27.90500 7.58100 81.71600 1.000 27.95335 373 GLY A O 1
ATOM 2872 N N . ALA A 1 394 ? 26.05400 8.67900 81.02400 1.000 30.27468 374 ALA A N 1
ATOM 2873 C CA . ALA A 1 394 ? 26.64200 9.31000 79.84500 1.000 32.13806 374 ALA A CA 1
ATOM 2874 C C . ALA A 1 394 ? 27.91300 10.10900 80.12800 1.000 30.78790 374 ALA A C 1
ATOM 2875 O O . ALA A 1 394 ? 28.83500 10.10400 79.31600 1.000 28.04020 374 ALA A O 1
ATOM 2877 N N . HIS A 1 395 ? 27.95900 10.80600 81.27600 1.000 29.34299 375 HIS A N 1
ATOM 2878 C CA . HIS A 1 395 ? 29.10300 11.65400 81.64400 1.000 28.44025 375 HIS A CA 1
ATOM 2879 C C . HIS A 1 395 ? 30.05900 10.99600 82.66700 1.000 28.88504 375 HIS A C 1
ATOM 2880 O O . HIS A 1 395 ? 30.98700 11.64400 83.15600 1.000 28.95347 375 HIS A O 1
ATOM 2887 N N . MET A 1 396 ? 29.83800 9.71200 82.97500 1.000 27.06904 376 MET A N 1
ATOM 2888 C CA . MET A 1 396 ? 30.66100 8.98800 83.95700 1.000 26.52160 376 MET A CA 1
ATOM 2889 C C . MET A 1 396 ? 32.14400 9.33200 83.78700 1.000 25.53727 376 MET A C 1
ATOM 2890 O O . MET A 1 396 ? 32.67200 9.32900 82.66800 1.000 25.80836 376 MET A O 1
ATOM 2895 N N . CYS A 1 397 ? 32.79900 9.66700 84.90400 1.000 24.99247 377 CYS A N 1
ATOM 2896 C CA . CYS A 1 397 ? 34.15700 10.18500 84.91700 1.000 26.62688 377 CYS A CA 1
ATOM 2897 C C . CYS A 1 397 ? 35.06300 9.65200 83.79500 1.000 24.48188 377 CYS A C 1
ATOM 2898 O O . CYS A 1 397 ? 35.41000 8.47000 83.76200 1.000 23.39228 377 CYS A O 1
ATOM 2901 N N . LEU A 1 398 ? 35.45800 10.54100 82.88700 1.000 25.81099 378 LEU A N 1
ATOM 2902 C CA . LEU A 1 398 ? 36.33500 10.16800 81.78200 1.000 27.39276 378 LEU A CA 1
ATOM 2903 C C . LEU A 1 398 ? 37.66500 9.62400 82.33000 1.000 27.22695 378 LEU A C 1
ATOM 2904 O O . LEU A 1 398 ? 38.23300 8.68500 81.77700 1.000 24.96089 378 LEU A O 1
ATOM 2909 N N . GLY A 1 399 ? 38.12600 10.20300 83.44400 1.000 25.50832 379 GLY A N 1
ATOM 2910 C CA . GLY A 1 399 ? 39.43700 9.91200 84.02400 1.000 25.01353 379 GLY A CA 1
ATOM 2911 C C . GLY A 1 399 ? 39.46200 8.75900 85.03600 1.000 24.73981 379 GLY A C 1
ATOM 2912 O O . GLY A 1 399 ? 40.47900 8.53900 85.69400 1.000 24.76086 379 GLY A O 1
ATOM 2913 N N . GLN A 1 400 ? 38.34600 8.03200 85.18100 1.000 24.79508 380 GLN A N 1
ATOM 2914 C CA . GLN A 1 400 ? 38.21600 7.08500 86.29800 1.000 24.95036 380 GLN A CA 1
ATOM 2915 C C . GLN A 1 400 ? 39.34400 6.05100 86.30200 1.000 25.33198 380 GLN A C 1
ATOM 2916 O O . GLN A 1 400 ? 39.83800 5.64900 87.36200 1.000 23.78180 380 GLN A O 1
ATOM 2922 N N . HIS A 1 401 ? 39.75200 5.61600 85.10400 1.000 24.95299 381 HIS A N 1
ATOM 2923 C CA . HIS A 1 401 ? 40.76200 4.57500 84.97400 1.000 26.13998 381 HIS A CA 1
ATOM 2924 C C . HIS A 1 401 ? 42.16200 5.12600 85.28900 1.000 25.65571 381 HIS A C 1
ATOM 2925 O O . HIS A 1 401 ? 42.96500 4.45600 85.94500 1.000 24.43451 381 HIS A O 1
ATOM 2932 N N . LEU A 1 402 ? 42.42900 6.36500 84.86500 1.000 25.14512 382 LEU A N 1
ATOM 2933 C CA . LEU A 1 402 ? 43.67400 7.02300 85.21600 1.000 24.84508 382 LEU A CA 1
ATOM 2934 C C . LEU A 1 402 ? 43.73800 7.27800 86.74100 1.000 24.33976 382 LEU A C 1
ATOM 2935 O O . LEU A 1 402 ? 44.77200 7.04900 87.35000 1.000 24.36871 382 LEU A O 1
ATOM 2940 N N . ALA A 1 403 ? 42.62800 7.74500 87.33200 1.000 23.94761 383 ALA A N 1
ATOM 2941 C CA . ALA A 1 403 ? 42.53700 7.96400 88.78300 1.000 24.20290 383 ALA A CA 1
ATOM 2942 C C . ALA A 1 403 ? 42.84300 6.68000 89.57500 1.000 24.08183 383 ALA A C 1
ATOM 2943 O O . ALA A 1 403 ? 43.64500 6.68800 90.51900 1.000 23.60546 383 ALA A O 1
ATOM 2945 N N . LYS A 1 404 ? 42.19400 5.57400 89.19300 1.000 23.82391 384 LYS A N 1
ATOM 2946 C CA . LYS A 1 404 ? 42.38600 4.31000 89.88700 1.000 24.83192 384 LYS A CA 1
ATOM 2947 C C . LYS A 1 404 ? 43.80900 3.76500 89.74700 1.000 25.17933 384 LYS A C 1
ATOM 2948 O O . LYS A 1 404 ? 44.35600 3.23100 90.71500 1.000 23.52387 384 LYS A O 1
ATOM 2954 N N . LEU A 1 405 ? 44.38800 3.87900 88.54100 1.000 25.50569 385 LEU A N 1
ATOM 2955 C CA . LEU A 1 405 ? 45.75900 3.44200 88.28900 1.000 25.61097 385 LEU A CA 1
ATOM 2956 C C . LEU A 1 405 ? 46.77800 4.24600 89.13300 1.000 24.58979 385 LEU A C 1
ATOM 2957 O O . LEU A 1 405 ? 47.65100 3.65000 89.76100 1.000 23.26858 385 LEU A O 1
ATOM 2962 N N . GLU A 1 406 ? 46.66700 5.58600 89.13100 1.000 24.41609 386 GLU A N 1
ATOM 2963 C CA . GLU A 1 406 ? 47.62400 6.42600 89.85400 1.000 23.39228 386 GLU A CA 1
ATOM 2964 C C . GLU A 1 406 ? 47.52000 6.27400 91.37700 1.000 22.95012 386 GLU A C 1
ATOM 2965 O O . GLU A 1 406 ? 48.52400 6.29900 92.05600 1.000 23.16857 386 GLU A O 1
ATOM 2971 N N . MET A 1 407 ? 46.29600 6.11700 91.89300 1.000 22.78168 387 MET A N 1
ATOM 2972 C CA . MET A 1 407 ? 46.09100 5.88900 93.31400 1.000 23.97130 387 MET A CA 1
ATOM 2973 C C . MET A 1 407 ? 46.65700 4.53500 93.73700 1.000 24.43714 387 MET A C 1
ATOM 2974 O O . MET A 1 407 ? 47.30000 4.41800 94.77900 1.000 24.69507 387 MET A O 1
ATOM 2979 N N . LYS A 1 408 ? 46.41500 3.51100 92.91200 1.000 24.37924 388 LYS A N 1
ATOM 2980 C CA . LYS A 1 408 ? 46.94800 2.17400 93.15300 1.000 24.85824 388 LYS A CA 1
ATOM 2981 C C . LYS A 1 408 ? 48.46500 2.23200 93.23700 1.000 24.38450 388 LYS A C 1
ATOM 2982 O O . LYS A 1 408 ? 49.04800 1.77300 94.20200 1.000 25.42410 388 LYS A O 1
ATOM 2988 N N . ILE A 1 409 ? 49.09600 2.82300 92.22300 1.000 24.34239 389 ILE A N 1
ATOM 2989 C CA . ILE A 1 409 ? 50.54900 2.93300 92.18000 1.000 25.84257 389 ILE A CA 1
ATOM 2990 C C . ILE A 1 409 ? 51.10900 3.74500 93.36200 1.000 25.92942 389 ILE A C 1
ATOM 2991 O O . ILE A 1 409 ? 52.09400 3.32700 93.98700 1.000 26.57161 389 ILE A O 1
ATOM 2996 N N . PHE A 1 410 ? 50.45600 4.86800 93.69100 1.000 24.96878 390 PHE A N 1
ATOM 2997 C CA . PHE A 1 410 ? 50.85100 5.67600 94.83800 1.000 24.75034 390 PHE A CA 1
ATOM 2998 C C . PHE A 1 410 ? 50.85600 4.86400 96.14500 1.000 24.09236 390 PHE A C 1
ATOM 2999 O O . PHE A 1 410 ? 51.83700 4.88600 96.89200 1.000 24.66085 390 PHE A O 1
ATOM 3007 N N . PHE A 1 411 ? 49.75300 4.16000 96.42500 1.000 23.25805 391 PHE A N 1
ATOM 3008 C CA . PHE A 1 411 ? 49.64300 3.38000 97.65800 1.000 24.47662 391 PHE A CA 1
ATOM 3009 C C . PHE A 1 411 ? 50.55000 2.14200 97.66300 1.000 25.88205 391 PHE A C 1
ATOM 3010 O O . PHE A 1 411 ? 51.08300 1.77900 98.70400 1.000 26.92165 391 PHE A O 1
ATOM 3018 N N . GLU A 1 412 ? 50.77500 1.54400 96.48900 1.000 25.90837 392 GLU A N 1
ATOM 3019 C CA . GLU A 1 412 ? 51.78000 0.48800 96.33600 1.000 28.13232 392 GLU A CA 1
ATOM 3020 C C . GLU A 1 412 ? 53.17900 0.95900 96.74900 1.000 28.61922 392 GLU A C 1
ATOM 3021 O O . GLU A 1 412 ? 53.94600 0.19300 97.33500 1.000 28.76924 392 GLU A O 1
ATOM 3027 N N . GLU A 1 413 ? 53.51000 2.21100 96.41100 1.000 28.57711 393 GLU A N 1
ATOM 3028 C CA . GLU A 1 413 ? 54.80900 2.79200 96.74600 1.000 30.32206 393 GLU A CA 1
ATOM 3029 C C . GLU A 1 413 ? 54.89400 3.30300 98.19500 1.000 29.62197 393 GLU A C 1
ATOM 3030 O O . GLU A 1 413 ? 55.93200 3.15700 98.82500 1.000 30.66683 393 GLU A O 1
ATOM 3036 N N . LEU A 1 414 ? 53.80900 3.90200 98.70700 1.000 28.03757 394 LEU A N 1
ATOM 3037 C CA . LEU A 1 414 ? 53.79600 4.47600 100.06300 1.000 28.65080 394 LEU A CA 1
ATOM 3038 C C . LEU A 1 414 ? 53.76500 3.44100 101.19900 1.000 30.00623 394 LEU A C 1
ATOM 3039 O O . LEU A 1 414 ? 54.58800 3.47600 102.12800 1.000 28.64817 394 LEU A O 1
ATOM 3044 N N . LEU A 1 415 ? 52.77900 2.54300 101.14000 1.000 28.64554 395 LEU A N 1
ATOM 3045 C CA . LEU A 1 415 ? 52.45100 1.68100 102.27100 1.000 30.33785 395 LEU A CA 1
ATOM 3046 C C . LEU A 1 415 ? 53.59700 0.78900 102.75000 1.000 31.91698 395 LEU A C 1
ATOM 3047 O O . LEU A 1 415 ? 53.79300 0.64600 103.95500 1.000 30.72737 395 LEU A O 1
ATOM 3052 N N . PRO A 1 416 ? 54.43800 0.19900 101.86600 1.000 32.95132 396 PRO A N 1
ATOM 3053 C CA . PRO A 1 416 ? 55.60400 -0.54900 102.33900 1.000 34.73311 396 PRO A CA 1
ATOM 3054 C C . PRO A 1 416 ? 56.61100 0.33200 103.09900 1.000 35.24896 396 PRO A C 1
ATOM 3055 O O . PRO A 1 416 ? 57.36100 -0.21400 103.88000 1.000 35.99642 396 PRO A O 1
ATOM 3059 N N . LYS A 1 417 ? 56.61300 1.65000 102.86000 1.000 33.76984 397 LYS A N 1
ATOM 3060 C CA . LYS A 1 417 ? 57.53700 2.56800 103.53600 1.000 35.61743 397 LYS A CA 1
ATOM 3061 C C . LYS A 1 417 ? 57.05700 3.00600 104.93300 1.000 34.09093 397 LYS A C 1
ATOM 3062 O O . LYS A 1 417 ? 57.82500 3.59900 105.68600 1.000 35.43320 397 LYS A O 1
ATOM 3068 N N . LEU A 1 418 ? 55.79800 2.69700 105.26500 1.000 32.90921 398 LEU A N 1
ATOM 3069 C CA . LEU A 1 418 ? 55.18400 3.08700 106.53300 1.000 33.24872 398 LEU A CA 1
ATOM 3070 C C . LEU A 1 418 ? 54.95300 1.89800 107.46400 1.000 35.06473 398 LEU A C 1
ATOM 3071 O O . LEU A 1 418 ? 54.27100 0.93300 107.10900 1.000 35.35687 398 LEU A O 1
ATOM 3076 N N . LYS A 1 419 ? 55.50900 1.98300 108.67500 1.000 35.34634 399 LYS A N 1
ATOM 3077 C CA . LYS A 1 419 ? 55.20700 1.02000 109.72800 1.000 38.43356 399 LYS A CA 1
ATOM 3078 C C . LYS A 1 419 ? 53.85800 1.37000 110.36900 1.000 36.28330 399 LYS A C 1
ATOM 3079 O O . LYS A 1 419 ? 53.08900 0.48600 110.71900 1.000 35.28844 399 LYS A O 1
ATOM 3085 N N . SER A 1 420 ? 53.56200 2.66900 110.49800 1.000 33.48296 400 SER A N 1
ATOM 3086 C CA . SER A 1 420 ? 52.29800 3.12600 111.08000 1.000 32.43547 400 SER A CA 1
ATOM 3087 C C . SER A 1 420 ? 51.96900 4.54800 110.62900 1.000 32.18807 400 SER A C 1
ATOM 3088 O O . SER A 1 420 ? 52.83400 5.26700 110.14600 1.000 30.31153 400 SER A O 1
ATOM 3091 N N . VAL A 1 421 ? 50.70500 4.93700 110.79800 1.000 30.19836 401 VAL A N 1
ATOM 3092 C CA . VAL A 1 421 ? 50.26800 6.29800 110.53400 1.000 29.31930 401 VAL A CA 1
ATOM 3093 C C . VAL A 1 421 ? 49.06500 6.60900 111.41400 1.000 29.95359 401 VAL A C 1
ATOM 3094 O O . VAL A 1 421 ? 48.23100 5.75000 111.70800 1.000 28.67186 401 VAL A O 1
ATOM 3098 N N . GLU A 1 422 ? 48.99900 7.85600 111.87600 1.000 29.97201 402 GLU A N 1
ATOM 3099 C CA . GLU A 1 422 ? 47.90100 8.29200 112.71700 1.000 28.28497 402 GLU A CA 1
ATOM 3100 C C . GLU A 1 422 ? 47.64900 9.77000 112.44400 1.000 26.15314 402 GLU A C 1
ATOM 3101 O O . GLU A 1 422 ? 48.54200 10.48200 111.98200 1.000 26.34790 402 GLU A O 1
ATOM 3107 N N . LEU A 1 423 ? 46.43300 10.22400 112.74500 1.000 26.02154 403 LEU A N 1
ATOM 3108 C CA . LEU A 1 423 ? 46.09800 11.63800 112.67500 1.000 25.70835 403 LEU A CA 1
ATOM 3109 C C . LEU A 1 423 ? 46.66600 12.31300 113.91000 1.000 25.13459 403 LEU A C 1
ATOM 3110 O O . LEU A 1 423 ? 46.58200 11.76800 115.01800 1.000 25.54517 403 LEU A O 1
ATOM 3115 N N . SER A 1 424 ? 47.27300 13.49000 113.71400 1.000 24.36608 404 SER A N 1
ATOM 3116 C CA . SER A 1 424 ? 47.75900 14.32400 114.81200 1.000 25.56096 404 SER A CA 1
ATOM 3117 C C . SER A 1 424 ? 46.74500 15.38600 115.23300 1.000 24.84508 404 SER A C 1
ATOM 3118 O O . SER A 1 424 ? 46.93000 16.06000 116.24700 1.000 24.98984 404 SER A O 1
ATOM 3121 N N . GLY A 1 425 ? 45.71600 15.56700 114.40500 1.000 24.51873 405 GLY A N 1
ATOM 3122 C CA . GLY A 1 425 ? 44.63900 16.48700 114.66900 1.000 24.85824 405 GLY A CA 1
ATOM 3123 C C . GLY A 1 425 ? 43.47900 16.24100 113.71200 1.000 23.81075 405 GLY A C 1
ATOM 3124 O O . GLY A 1 425 ? 43.53000 15.34200 112.87000 1.000 23.73706 405 GLY A O 1
ATOM 3125 N N . PRO A 1 426 ? 42.39800 17.04100 113.78700 1.000 24.36608 406 PRO A N 1
ATOM 3126 C CA . PRO A 1 426 ? 41.26500 16.86400 112.88400 1.000 24.07394 406 PRO A CA 1
ATOM 3127 C C . PRO A 1 426 ? 41.63200 17.17300 111.43600 1.000 25.05827 406 PRO A C 1
ATOM 3128 O O . PRO A 1 426 ? 42.32100 18.14600 111.14300 1.000 25.05300 406 PRO A O 1
ATOM 3132 N N . PRO A 1 427 ? 41.18100 16.34500 110.48100 1.000 23.39228 407 PRO A N 1
ATOM 3133 C CA . PRO A 1 427 ? 41.24900 16.71500 109.06900 1.000 24.03183 407 PRO A CA 1
ATOM 3134 C C . PRO A 1 427 ? 40.39000 17.96900 108.82600 1.000 24.69770 407 PRO A C 1
ATOM 3135 O O . PRO A 1 427 ? 39.41300 18.12500 109.52800 1.000 24.53189 407 PRO A O 1
ATOM 3139 N N . ARG A 1 428 ? 40.80400 18.85300 107.91500 1.000 23.31069 408 ARG A N 1
ATOM 3140 C CA A ARG A 1 428 ? 39.99600 20.02900 107.49300 0.550 24.17658 408 ARG A CA 1
ATOM 3141 C CA B ARG A 1 428 ? 40.00500 20.03300 107.49000 0.450 24.50820 408 ARG A CA 1
ATOM 3142 C C . ARG A 1 428 ? 39.42800 19.72300 106.10600 1.000 23.72127 408 ARG A C 1
ATOM 3143 O O . ARG A 1 428 ? 40.22900 19.42100 105.20600 1.000 23.29490 408 ARG A O 1
ATOM 3158 N N . LEU A 1 429 ? 38.09700 19.76000 105.98600 1.000 24.71875 409 LEU A N 1
ATOM 3159 C CA . LEU A 1 429 ? 37.40100 19.45000 104.76500 1.000 22.33952 409 LEU A CA 1
ATOM 3160 C C . LEU A 1 429 ? 36.98200 20.75800 104.11700 1.000 23.34754 409 LEU A C 1
ATOM 3161 O O . LEU A 1 429 ? 36.71600 21.73200 104.80400 1.000 22.04212 409 LEU A O 1
ATOM 3166 N N . VAL A 1 430 ? 36.89900 20.75800 102.78800 1.000 21.80788 410 VAL A N 1
ATOM 3167 C CA . VAL A 1 430 ? 36.50700 21.94500 102.03700 1.000 23.15804 410 VAL A CA 1
ATOM 3168 C C . VAL A 1 430 ? 35.01900 22.22900 102.23800 1.000 23.32911 410 VAL A C 1
ATOM 3169 O O . VAL A 1 430 ? 34.19000 21.34100 102.11600 1.000 22.27372 410 VAL A O 1
ATOM 3173 N N . ALA A 1 431 ? 34.69400 23.48600 102.55300 1.000 23.56072 411 ALA A N 1
ATOM 3174 C CA . ALA A 1 431 ? 33.31700 23.94700 102.65100 1.000 23.83970 411 ALA A CA 1
ATOM 3175 C C . ALA A 1 431 ? 32.80600 24.24600 101.24100 1.000 24.06078 411 ALA A C 1
ATOM 3176 O O . ALA A 1 431 ? 32.81200 25.37600 100.79800 1.000 23.76338 411 ALA A O 1
ATOM 3178 N N . THR A 1 432 ? 32.39500 23.20000 100.52900 1.000 23.37386 412 THR A N 1
ATOM 3179 C CA . THR A 1 432 ? 31.86100 23.33900 99.19700 1.000 23.10540 412 THR A CA 1
ATOM 3180 C C . THR A 1 432 ? 30.83400 22.26800 98.93000 1.000 24.39766 412 THR A C 1
ATOM 3181 O O . THR A 1 432 ? 30.93000 21.15600 99.45800 1.000 21.86578 412 THR A O 1
ATOM 3185 N N . ASN A 1 433 ? 29.86800 22.59500 98.06700 1.000 23.58177 413 ASN A N 1
ATOM 3186 C CA . ASN A 1 433 ? 28.88000 21.62200 97.58300 1.000 24.30028 413 ASN A CA 1
ATOM 3187 C C . ASN A 1 433 ? 29.20800 21.04800 96.19000 1.000 23.38965 413 ASN A C 1
ATOM 3188 O O . ASN A 1 433 ? 28.38200 20.33600 95.59700 1.000 24.30028 413 ASN A O 1
ATOM 3193 N N . PHE A 1 434 ? 30.41900 21.32700 95.68800 1.000 23.97656 414 PHE A N 1
ATOM 3194 C CA . PHE A 1 434 ? 30.88100 20.77600 94.41500 1.000 24.56610 414 PHE A CA 1
ATOM 3195 C C . PHE A 1 434 ? 32.04000 19.77800 94.61400 1.000 24.28712 414 PHE A C 1
ATOM 3196 O O . PHE A 1 434 ? 31.78300 18.60200 94.77100 1.000 24.89772 414 PHE A O 1
ATOM 3204 N N . VAL A 1 435 ? 33.29500 20.23000 94.57500 1.000 21.90789 415 VAL A N 1
ATOM 3205 C CA . VAL A 1 435 ? 34.42900 19.31900 94.73600 1.000 23.33174 415 VAL A CA 1
ATOM 3206 C C . VAL A 1 435 ? 35.14500 19.61600 96.04400 1.000 23.97130 415 VAL A C 1
ATOM 3207 O O . VAL A 1 435 ? 35.84200 20.64100 96.17400 1.000 22.74220 415 VAL A O 1
ATOM 3211 N N . GLY A 1 436 ? 34.94700 18.72200 97.02100 1.000 21.37098 416 GLY A N 1
ATOM 3212 C CA . GLY A 1 436 ? 35.40800 18.92600 98.37800 1.000 22.54744 416 GLY A CA 1
ATOM 3213 C C . GLY A 1 436 ? 36.19200 17.74100 98.89600 1.000 21.97895 416 GLY A C 1
ATOM 3214 O O . GLY A 1 436 ? 37.01600 17.17000 98.19000 1.000 21.95263 416 GLY A O 1
ATOM 3215 N N . GLY A 1 437 ? 35.89800 17.35200 100.13500 1.000 22.18424 417 GLY A N 1
ATOM 3216 C CA . GLY A 1 437 ? 36.71100 16.40700 100.85800 1.000 22.90011 417 GLY A CA 1
ATOM 3217 C C . GLY A 1 437 ? 37.89200 17.06700 101.55700 1.000 22.56323 417 GLY A C 1
ATOM 3218 O O . GLY A 1 437 ? 37.95700 18.29600 101.66900 1.000 22.59481 417 GLY A O 1
ATOM 3219 N N . PRO A 1 438 ? 38.84500 16.24600 102.05100 1.000 22.52639 418 PRO A N 1
ATOM 3220 C CA . PRO A 1 438 ? 39.99200 16.72400 102.81400 1.000 23.81865 418 PRO A CA 1
ATOM 3221 C C . PRO A 1 438 ? 40.91500 17.69000 102.05700 1.000 22.52902 418 PRO A C 1
ATOM 3222 O O . PRO A 1 438 ? 41.32000 17.34600 100.95900 1.000 21.12622 418 PRO A O 1
ATOM 3226 N N . LYS A 1 439 ? 41.22200 18.83700 102.66800 1.000 23.19752 419 LYS A N 1
ATOM 3227 C CA . LYS A 1 439 ? 42.23700 19.75700 102.16900 1.000 23.38701 419 LYS A CA 1
ATOM 3228 C C . LYS A 1 439 ? 43.50800 19.71400 102.99900 1.000 23.06856 419 LYS A C 1
ATOM 3229 O O . LYS A 1 439 ? 44.58900 19.97600 102.48100 1.000 21.42362 419 LYS A O 1
ATOM 3235 N N . ASN A 1 440 ? 43.37100 19.39500 104.29300 1.000 21.67102 420 ASN A N 1
ATOM 3236 C CA . ASN A 1 440 ? 44.48900 19.30200 105.22400 1.000 22.00790 420 ASN A CA 1
ATOM 3237 C C . ASN A 1 440 ? 44.29900 18.02800 106.04000 1.000 22.12897 420 ASN A C 1
ATOM 3238 O O . ASN A 1 440 ? 43.19000 17.77300 106.55400 1.000 23.25016 420 ASN A O 1
ATOM 3243 N N . VAL A 1 441 ? 45.35000 17.20900 106.12300 1.000 21.55522 421 VAL A N 1
ATOM 3244 C CA . VAL A 1 441 ? 45.30800 15.97300 106.89700 1.000 22.78431 421 VAL A CA 1
ATOM 3245 C C . VAL A 1 441 ? 46.61600 15.85900 107.67600 1.000 23.95550 421 VAL A C 1
ATOM 3246 O O . VAL A 1 441 ? 47.55700 15.18800 107.25400 1.000 23.08961 421 VAL A O 1
ATOM 3250 N N . PRO A 1 442 ? 46.72200 16.55500 108.82900 1.000 25.92679 422 PRO A N 1
ATOM 3251 C CA . PRO A 1 442 ? 47.89100 16.43800 109.69500 1.000 25.72677 422 PRO A CA 1
ATOM 3252 C C . PRO A 1 442 ? 48.08300 14.99700 110.19400 1.000 25.23987 422 PRO A C 1
ATOM 3253 O O . PRO A 1 442 ? 47.14700 14.42600 110.74100 1.000 24.41082 422 PRO A O 1
ATOM 3257 N N . ILE A 1 443 ? 49.29100 14.45400 110.01400 1.000 24.90299 423 ILE A N 1
ATOM 3258 C CA . ILE A 1 443 ? 49.59300 13.10000 110.40800 1.000 25.07932 423 ILE A CA 1
ATOM 3259 C C . ILE A 1 443 ? 50.91300 13.00100 111.13200 1.000 26.39527 423 ILE A C 1
ATOM 3260 O O . ILE A 1 443 ? 51.78600 13.87900 111.02900 1.000 26.39527 423 ILE A O 1
ATOM 3265 N N . ARG A 1 444 ? 51.04800 11.90800 111.88300 1.000 26.57424 424 ARG A N 1
ATOM 3266 C CA . ARG A 1 444 ? 52.34500 11.37900 112.36500 1.000 27.80860 424 ARG A CA 1
ATOM 3267 C C . ARG A 1 444 ? 52.51800 9.97000 111.78000 1.000 28.72186 424 ARG A C 1
ATOM 3268 O O . ARG A 1 444 ? 51.49500 9.28700 111.56000 1.000 28.37182 424 ARG A O 1
ATOM 3276 N N . PHE A 1 445 ? 53.76200 9.56600 111.51500 1.000 29.71935 425 PHE A N 1
ATOM 3277 C CA . PHE A 1 445 ? 54.04900 8.24300 110.97600 1.000 30.18520 425 PHE A CA 1
ATOM 3278 C C . PHE A 1 445 ? 55.41500 7.77700 111.45100 1.000 32.01700 425 PHE A C 1
ATOM 3279 O O . PHE A 1 445 ? 56.25200 8.58600 111.84300 1.000 30.81422 425 PHE A O 1
ATOM 3287 N N . THR A 1 446 ? 55.61500 6.45800 111.44100 1.000 33.08028 426 THR A N 1
ATOM 3288 C CA . THR A 1 446 ? 56.90800 5.84500 111.69400 1.000 35.23580 426 THR A CA 1
ATOM 3289 C C . THR A 1 446 ? 57.30200 5.10300 110.42000 1.000 34.80154 426 THR A C 1
ATOM 3290 O O . THR A 1 446 ? 56.46100 4.48700 109.76500 1.000 33.23556 426 THR A O 1
ATOM 3294 N N . LYS A 1 447 ? 58.58300 5.20200 110.05900 1.000 36.71756 427 LYS A N 1
ATOM 3295 C CA . LYS A 1 447 ? 59.10200 4.65000 108.82100 1.000 39.18365 427 LYS A CA 1
ATOM 3296 C C . LYS A 1 447 ? 59.41100 3.17600 109.00000 1.000 40.82068 427 LYS A C 1
ATOM 3297 O O . LYS A 1 447 ? 59.94200 2.77100 110.02800 1.000 39.85215 427 LYS A O 1
ATOM 3303 N N . ALA A 1 448 ? 59.10300 2.37900 107.97300 1.000 41.45760 428 ALA A N 1
ATOM 3304 C CA . ALA A 1 448 ? 59.44000 0.96300 107.96200 1.000 45.37386 428 ALA A CA 1
ATOM 3305 C C . ALA A 1 448 ? 60.94800 0.81300 107.76500 1.000 50.60080 428 ALA A C 1
ATOM 3306 O O . ALA A 1 448 ? 61.60500 1.61700 107.08900 1.000 50.96664 428 ALA A O 1
#

InterPro domains:
  IPR001128 Cytochrome P450 [PF00067] (302-399)
  IPR002397 Cytochrome P450, B-class [PR00359] (105-116)
  IPR002397 Cytochrome P450, B-class [PR00359] (152-168)
  IPR002397 Cytochrome P450, B-class [PR00359] (169-184)
  IPR002397 Cytochrome P450, B-class [PR00359] (221-243)
  IPR002397 Cytochrome P450, B-class [PR00359] (302-313)
  IPR002397 Cytochrome P450, B-class [PR00359] (319-346)
  IPR002397 Cytochrome P450, B-class [PR00359] (347-362)
  IPR002397 Cytochrome P450, B-class [PR00359] (368-377)
  IPR002397 Cytochrome P450, B-class [PR00359] (377-388)
  IPR017972 Cytochrome P450, conserved site [PS00086] (370-379)
  IPR036396 Cytochrome P450 superfamily [G3DSA:1.10.630.10] (1-428)
  IPR036396 Cytochrome P450 superfamily [SSF48264] (27-427)

Sequence (418 aa):
MDARATIPEHIARTVILPQGYADDEVIYPAFKWLRDEQPLAMAHIEGYDPMWIATKHADVMQIGKQPGLFSNAEGSEILYDQNNEAFMRSISGGCPHVIDSLTSMDPPTHTAYRGLTLNWFQPASIRKLEENIRRIAQASVQRLLDFDGECDFMTDCALYYPLHVVMTALGVPEDDEPLMLKLTQDFFGVHEQSADEAARRFHETIATFYDYFNGFTVDRRSCPKDDVMSLLANSKLDGNYIDDKYINAYYVAIATAGHDTTSSSSGGAIIGLSRNPEQLALAKSDPALIPRLVDEAVRWTAPVKSFMRTALADTEVRGQNIKRGDRIMLSYPSANRDEEVFSNPDEFDITRFPNRHLGFGWGAHMCLGQHLAKLEMKIFFEELLPKLKSVELSGPPRRLVATNFVGGPKNVPIRFTKA

Organism: Pseudomonas sp. (NCBI:txid306)

Nearest PDB structures (foldseek):
  8euk-assembly1_A  TM=1.002E+00  e=3.538E-72  Pseudomonas sp.
  8eul-assembly1_A  TM=1.002E+00  e=1.572E-69  Pseudomonas sp.
  1cpt-assembly1_A  TM=9.989E-01  e=7.561E-66  Pseudomonas sp.
  3tkt-assembly1_A  TM=9.722E-01  e=2.460E-41  Novosphingobium aromaticivorans DSM 12444
  3ejb-assembly4_H  TM=8.843E-01  e=5.402E-25  Bacillus subtilis

Foldseek 3Di:
DDPQADQPQVLLCCQQFLANQQDPVRNQVSLVCCVVPPQWGWHDDPQADIATEHQALVQLQVQQACCVFWPLAPAPQDRDGPVVQVLCCVLCVNGSDNADELSNDGPPVNVVLLVLCLVCQDQVNLVVCQVVLLVLLLVLLVQVVVDPQWDWCQVRHLLGSQLSLLCVQAVNDPVCVVVLCCLQPPLVNDPLQDSVRVSVVNVVVLVVQLVVLVVLLVVLVPVPDSHPSNSQSPDDDPRHRDDSRHSSNHSSCSSNVRRLLLSQLLLLLQQQCQVPVVVLVVCQVPVVLLLLSSLLSLLQQLQFQWTKIAGCAFDDDPRDTRHHGHMYINGQNSN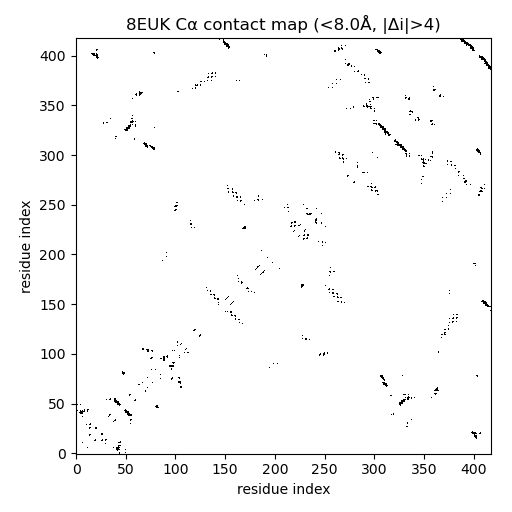SQNCVPDPPSNHRDSVDPPRPGQSQGHHDPRNSNPSVSSSSSSSSCVSNSNQFPHKHFPDDFGWGSGNGGIHGNTTIMGTDTD

Solvent-accessible surface area: 18174 Å² total; per-residue (Å²): 216,42,109,96,34,84,12,46,122,129,22,1,115,35,0,1,26,46,109,11,4,42,67,55,150,67,6,19,74,7,0,102,89,0,19,82,107,40,32,4,9,2,0,48,9,179,33,16,41,40,0,15,0,0,0,18,4,55,5,2,37,68,0,3,119,67,26,65,42,1,2,4,36,108,10,3,9,34,6,69,38,87,123,71,23,58,63,13,84,86,18,23,82,42,68,11,22,48,25,54,12,20,43,12,14,30,53,114,62,6,85,41,27,36,43,28,0,73,125,37,4,58,60,66,25,2,143,173,25,69,155,59,3,66,118,9,0,86,62,2,6,96,94,0,25,110,74,148,15,99,12,24,0,7,60,37,0,0,33,38,0,0,0,40,1,5,5,45,0,0,18,9,65,138,131,35,38,82,51,0,36,113,0,5,46,100,52,62,20,70,174,119,156,73,69,120,49,31,19,114,127,25,88,100,47,24,52,84,7,41,104,49,0,44,43,29,2,104,60,10,73,95,71,96,128,137,16,0,0,5,64,1,0,58,14,117,54,148,62,101,105,9,84,65,103,51,1,1,0,8,0,1,22,16,0,41,67,20,0,32,26,5,4,4,4,0,0,1,0,1,8,0,0,13,136,33,87,110,15,7,59,63,1,68,94,61,73,83,20,3,60,86,0,1,37,0,0,5,0,24,10,0,4,20,14,0,38,0,13,8,1,68,41,91,34,115,3,98,58,65,90,0,85,179,46,18,20,0,0,2,0,12,1,0,0,0,14,1,77,142,50,9,86,96,17,98,101,8,46,0,55,26,145,94,23,142,15,1,8,26,10,104,27,31,26,43,48,24,21,22,48,9,13,61,24,6,2,62,0,0,0,51,32,0,1,76,106,1,137,47,10,86,43,41,25,118,28,108,28,10,25,10,12,54,28,4,3,7,59,40,0,41,1,106,11,69,99,96

Secondary structure (DSSP, 8-state):
--TT--S-HHHHHHHHSSGGGG-HHHHHHHHHHHHHH-SEEEE--TTS--EEEE-SHHHHHHHHT-TTTEESSSS-SS---HHHHHHHHHTTTT-S-SS--GGG--TTHHHHHHHTTTGGGSHHHHGGGHHHHHHHHHHHHHHHHTSSSEEETIIIIITTHHHHHHHHHHT--GGGHHHHHIIIIIITS-----HHHHHHHHHHHHHHHHHHHHHHHHHHHHS--SSHHHHHHT-EETTEEPPHHHHHHHHHHHHHHHHHHHHHHHHHHHHHHHH-HHHHHHHHH-GGGHHHHHHHHHHHH--B--EEEEESS-EEETTEEEPTT-EEEE-HHHHTT-TTT-SSTTS--TT--S----TT--STT--TTHHHHHHHHHHHHHHHGGGEEEEEESS--EE---SSB-SEEE-EEEEEE-

Radius of gyration: 21.24 Å; Cα contacts (8 Å, |Δi|>4): 718; chains: 1; bounding box: 58×53×57 Å